Protein AF-0000000069029297 (afdb_homodimer)

Nearest PDB structures (foldseek):
  7jhm-assembly2_B  TM=8.092E-01  e=6.317E-09  Homo sapiens
  6wmn-assembly2_C  TM=8.153E-01  e=1.443E-08  Homo sapiens
  8tjc-assembly1_C  TM=8.159E-01  e=2.903E-08  Homo sapiens
  7jho-assembly2_B  TM=7.394E-01  e=9.249E-09  Homo sapiens
  6wmn-assembly1_B  TM=7.479E-01  e=1.639E-08  Homo sapiens

Radius of gyration: 23.54 Å; Cα contacts (8 Å, |Δi|>4): 741; chains: 2; bounding box: 46×74×57 Å

Organism: Solanum tuberosum (NCBI:txid4113)

Structure (mmCIF, N/CA/C/O backbone):
data_AF-0000000069029297-model_v1
#
loop_
_entity.id
_entity.type
_entity.pdbx_description
1 polymer Hexosyltransferase
#
loop_
_atom_site.group_PDB
_atom_site.id
_atom_site.type_symbol
_atom_site.label_atom_id
_atom_site.label_alt_id
_atom_site.label_comp_id
_atom_site.label_asym_id
_atom_site.label_entity_id
_atom_site.label_seq_id
_atom_site.pdbx_PDB_ins_code
_atom_site.Cartn_x
_atom_site.Cartn_y
_atom_site.Cartn_z
_atom_site.occupancy
_atom_site.B_iso_or_equiv
_atom_site.auth_seq_id
_atom_site.auth_comp_id
_atom_site.auth_asym_id
_atom_site.auth_atom_id
_atom_site.pdbx_PDB_model_num
ATOM 1 N N . MET A 1 1 ? 6.613 35.156 1.581 1 56.47 1 MET A N 1
ATOM 2 C CA . MET A 1 1 ? 7.062 33.75 1.753 1 56.47 1 MET A CA 1
ATOM 3 C C . MET A 1 1 ? 6.949 33 0.445 1 56.47 1 MET A C 1
ATOM 5 O O . MET A 1 1 ? 7.918 32.375 -0.001 1 56.47 1 MET A O 1
ATOM 9 N N . GLU A 1 2 ? 5.797 33.031 -0.349 1 67.69 2 GLU A N 1
ATOM 10 C CA . GLU A 1 2 ? 5.562 32.281 -1.579 1 67.69 2 GLU A CA 1
ATOM 11 C C . GLU A 1 2 ? 6.492 32.719 -2.697 1 67.69 2 GLU A C 1
ATOM 13 O O . GLU A 1 2 ? 7.129 31.922 -3.363 1 67.69 2 GLU A O 1
ATOM 18 N N . GLU A 1 3 ? 6.613 33.938 -2.918 1 64.88 3 GLU A N 1
ATOM 19 C CA . GLU A 1 3 ? 7.406 34.438 -4.023 1 64.88 3 GLU A CA 1
ATOM 20 C C . GLU A 1 3 ? 8.898 34.344 -3.73 1 64.88 3 GLU A C 1
ATOM 22 O O . GLU A 1 3 ? 9.688 34 -4.617 1 64.88 3 GLU A O 1
ATOM 27 N N . LYS A 1 4 ? 9.344 34.531 -2.525 1 67.62 4 LYS A N 1
ATOM 28 C CA . LYS A 1 4 ? 10.766 34.594 -2.209 1 67.62 4 LYS A CA 1
ATOM 29 C C . LYS A 1 4 ? 11.352 33.219 -1.934 1 67.62 4 LYS A C 1
ATOM 31 O O . LYS A 1 4 ? 12.461 32.906 -2.375 1 67.62 4 LYS A O 1
ATOM 36 N N . LYS A 1 5 ? 10.602 32.406 -1.339 1 79 5 LYS A N 1
ATOM 37 C CA . LYS A 1 5 ? 11.164 31.156 -0.868 1 79 5 LYS A CA 1
ATOM 38 C C . LYS A 1 5 ? 10.602 29.969 -1.651 1 79 5 LYS A C 1
ATOM 40 O O . LYS A 1 5 ? 11.109 28.844 -1.552 1 79 5 LYS A O 1
ATOM 45 N N . GLY A 1 6 ? 9.547 30.203 -2.51 1 90 6 GLY A N 1
ATOM 46 C CA . GLY A 1 6 ? 8.922 29.125 -3.254 1 90 6 GLY A CA 1
ATOM 47 C C . GLY A 1 6 ? 8.117 28.188 -2.379 1 90 6 GLY A C 1
ATOM 48 O O . GLY A 1 6 ? 8.055 26.984 -2.639 1 90 6 GLY A O 1
ATOM 49 N N . ILE A 1 7 ? 7.617 28.688 -1.224 1 93 7 ILE A N 1
ATOM 50 C CA . ILE A 1 7 ? 6.871 27.875 -0.272 1 93 7 ILE A CA 1
ATOM 51 C C . ILE A 1 7 ? 5.465 28.438 -0.096 1 93 7 ILE A C 1
ATOM 53 O O . ILE A 1 7 ? 5.297 29.641 0.125 1 93 7 ILE A O 1
ATOM 57 N N . VAL A 1 8 ? 4.496 27.609 -0.3 1 94.62 8 VAL A N 1
ATOM 58 C CA . VAL A 1 8 ? 3.109 27.953 -0.004 1 94.62 8 VAL A CA 1
ATOM 59 C C . VAL A 1 8 ? 2.672 27.281 1.288 1 94.62 8 VAL A C 1
ATOM 61 O O . VAL A 1 8 ? 2.73 26.047 1.399 1 94.62 8 VAL A O 1
ATOM 64 N N . ALA A 1 9 ? 2.291 28.047 2.324 1 94 9 ALA A N 1
ATOM 65 C CA . ALA A 1 9 ? 1.776 27.531 3.588 1 94 9 ALA A CA 1
ATOM 66 C C . ALA A 1 9 ? 0.284 27.812 3.73 1 94 9 ALA A C 1
ATOM 68 O O . ALA A 1 9 ? -0.162 28.938 3.512 1 94 9 ALA A O 1
ATOM 69 N N . ARG A 1 10 ? -0.469 26.828 3.975 1 96.69 10 ARG A N 1
ATOM 70 C CA . ARG A 1 10 ? -1.908 26.984 4.16 1 96.69 10 ARG A CA 1
ATOM 71 C C . ARG A 1 10 ? -2.383 26.188 5.375 1 96.69 10 ARG A C 1
ATOM 73 O O . ARG A 1 10 ? -1.833 25.125 5.688 1 96.69 10 ARG A O 1
ATOM 80 N N . PHE A 1 11 ? -3.402 26.688 6.074 1 97.5 11 PHE A N 1
ATOM 81 C CA . PHE A 1 11 ? -4.113 25.922 7.09 1 97.5 11 PHE A CA 1
ATOM 82 C C . PHE A 1 11 ? -5.203 25.062 6.453 1 97.5 11 PHE A C 1
ATOM 84 O O . PHE A 1 11 ? -6.152 25.578 5.871 1 97.5 11 PHE A O 1
ATOM 91 N N . VAL A 1 12 ? -5.086 23.781 6.566 1 98.25 12 VAL A N 1
ATOM 92 C CA . VAL A 1 12 ? -6.043 22.859 5.957 1 98.25 12 VAL A CA 1
ATOM 93 C C . VAL A 1 12 ? -7.219 22.641 6.902 1 98.25 12 VAL A C 1
ATOM 95 O O . VAL A 1 12 ? -7.031 22.25 8.062 1 98.25 12 VAL A O 1
ATOM 98 N N . ILE A 1 13 ? -8.375 22.891 6.391 1 98.25 13 ILE A N 1
ATOM 99 C CA . ILE A 1 13 ? -9.539 22.75 7.258 1 98.25 13 ILE A CA 1
ATOM 100 C C . ILE A 1 13 ? -10.734 22.25 6.445 1 98.25 13 ILE A C 1
ATOM 102 O O . ILE A 1 13 ? -10.859 22.578 5.262 1 98.25 13 ILE A O 1
ATOM 106 N N . GLY A 1 14 ? -11.531 21.375 7.016 1 98.38 14 GLY A N 1
ATOM 107 C CA . GLY A 1 14 ? -12.789 20.938 6.426 1 98.38 14 GLY A CA 1
ATOM 108 C C . GLY A 1 14 ? -13.977 21.781 6.855 1 98.38 14 GLY A C 1
ATOM 109 O O . GLY A 1 14 ? -13.805 22.938 7.262 1 98.38 14 GLY A O 1
ATOM 110 N N . ARG A 1 15 ? -15.125 21.25 6.633 1 98.56 15 ARG A N 1
ATOM 111 C CA . ARG A 1 15 ? -16.359 21.938 6.988 1 98.56 15 ARG A CA 1
ATOM 112 C C . ARG A 1 15 ? -17 21.312 8.227 1 98.56 15 ARG A C 1
ATOM 114 O O . ARG A 1 15 ? -16.672 20.188 8.602 1 98.56 15 ARG A O 1
ATOM 121 N N . SER A 1 16 ? -17.828 22.062 8.82 1 97.62 16 SER A N 1
ATOM 122 C CA . SER A 1 16 ? -18.609 21.594 9.961 1 97.62 16 SER A CA 1
ATOM 123 C C . SER A 1 16 ? -19.594 20.5 9.547 1 97.62 16 SER A C 1
ATOM 125 O O . SER A 1 16 ? -20.016 20.438 8.391 1 97.62 16 SER A O 1
ATOM 127 N N . ALA A 1 17 ? -19.859 19.609 10.508 1 97.12 17 ALA A N 1
ATOM 128 C CA . ALA A 1 17 ? -20.906 18.609 10.273 1 97.12 17 ALA A CA 1
ATOM 129 C C . ALA A 1 17 ? -22.234 19.281 9.93 1 97.12 17 ALA A C 1
ATOM 131 O O . ALA A 1 17 ? -23.031 18.734 9.148 1 97.12 17 ALA A O 1
ATOM 132 N N . ASN A 1 18 ? -22.516 20.391 10.633 1 97.5 18 ASN A N 1
ATOM 133 C CA . ASN A 1 18 ? -23.656 21.234 10.281 1 97.5 18 ASN A CA 1
ATOM 134 C C . ASN A 1 18 ? -23.25 22.312 9.273 1 97.5 18 ASN A C 1
ATOM 136 O O . ASN A 1 18 ? -22.969 23.453 9.648 1 97.5 18 ASN A O 1
ATOM 140 N N . ARG A 1 19 ? -23.422 22.031 8.078 1 96.5 19 ARG A N 1
ATOM 141 C CA . ARG A 1 19 ? -22.906 22.859 7 1 96.5 19 ARG A CA 1
ATOM 142 C C . ARG A 1 19 ? -23.484 24.281 7.086 1 96.5 19 ARG A C 1
ATOM 144 O O . ARG A 1 19 ? -24.688 24.453 7.27 1 96.5 19 ARG A O 1
ATOM 151 N N . GLY A 1 20 ? -22.578 25.188 6.988 1 96 20 GLY A N 1
ATOM 152 C CA . GLY A 1 20 ? -23 26.578 6.926 1 96 20 GLY A CA 1
ATOM 153 C C . GLY A 1 20 ? -23.234 27.188 8.297 1 96 20 GLY A C 1
ATOM 154 O O . GLY A 1 20 ? -23.625 28.359 8.398 1 96 20 GLY A O 1
ATOM 155 N N . ASP A 1 21 ? -22.938 26.469 9.281 1 97.5 21 ASP A N 1
ATOM 156 C CA . ASP A 1 21 ? -23.172 27 10.617 1 97.5 21 ASP A CA 1
ATOM 157 C C . ASP A 1 21 ? -22.188 28.109 10.945 1 97.5 21 ASP A C 1
ATOM 159 O O . ASP A 1 21 ? -21.5 28.625 10.055 1 97.5 21 ASP A O 1
ATOM 163 N N . SER A 1 22 ? -22.219 28.594 12.25 1 97.81 22 SER A N 1
ATOM 164 C CA . SER A 1 22 ? -21.422 29.75 12.641 1 97.81 22 SER A CA 1
ATOM 165 C C . SER A 1 22 ? -19.922 29.484 12.477 1 97.81 22 SER A C 1
ATOM 167 O O . SER A 1 22 ? -19.156 30.375 12.141 1 97.81 22 SER A O 1
ATOM 169 N N . LEU A 1 23 ? -19.5 28.234 12.719 1 96.88 23 LEU A N 1
ATOM 170 C CA . LEU A 1 23 ? -18.094 27.875 12.562 1 96.88 23 LEU A CA 1
ATOM 171 C C . LEU A 1 23 ? -17.656 28 11.109 1 96.88 23 LEU A C 1
ATOM 173 O O . LEU A 1 23 ? -16.625 28.594 10.812 1 96.88 23 LEU A O 1
ATOM 177 N N . ASP A 1 24 ? -18.438 27.453 10.242 1 97.88 24 ASP A N 1
ATOM 178 C CA . ASP A 1 24 ? -18.172 27.578 8.812 1 97.88 24 ASP A CA 1
ATOM 179 C C . ASP A 1 24 ? -18.094 29.047 8.398 1 97.88 24 ASP A C 1
ATOM 181 O O . ASP A 1 24 ? -17.188 29.438 7.668 1 97.88 24 ASP A O 1
ATOM 185 N N . ARG A 1 25 ? -19.047 29.828 8.836 1 98 25 ARG A N 1
ATOM 186 C CA . ARG A 1 25 ? -19.078 31.234 8.469 1 98 25 ARG A CA 1
ATOM 187 C C . ARG A 1 25 ? -17.859 31.984 9 1 98 25 ARG A C 1
ATOM 189 O O . ARG A 1 25 ? -17.344 32.875 8.336 1 98 25 ARG A O 1
ATOM 196 N N . SER A 1 26 ? -17.453 31.594 10.195 1 97.69 26 SER A N 1
ATOM 197 C CA . SER A 1 26 ? -16.25 32.188 10.766 1 97.69 26 SER A CA 1
ATOM 198 C C . SER A 1 26 ? -15.016 31.891 9.922 1 97.69 26 SER A C 1
ATOM 200 O O . SER A 1 26 ? -14.18 32.781 9.695 1 97.69 26 SER A O 1
ATOM 202 N N . ILE A 1 27 ? -14.891 30.688 9.492 1 97.69 27 ILE A N 1
ATOM 203 C CA . ILE A 1 27 ? -13.773 30.266 8.656 1 97.69 27 ILE A CA 1
ATOM 204 C C . ILE A 1 27 ? -13.805 31.047 7.34 1 97.69 27 ILE A C 1
ATOM 206 O O . ILE A 1 27 ? -12.773 31.562 6.895 1 97.69 27 ILE A O 1
ATOM 210 N N . ASP A 1 28 ? -14.992 31.141 6.711 1 97.88 28 ASP A N 1
ATOM 211 C CA . ASP A 1 28 ? -15.125 31.875 5.453 1 97.88 28 ASP A CA 1
ATOM 212 C C . ASP A 1 28 ? -14.742 33.344 5.629 1 97.88 28 ASP A C 1
ATOM 214 O O . ASP A 1 28 ? -14.039 33.906 4.789 1 97.88 28 ASP A O 1
ATOM 218 N N . SER A 1 29 ? -15.242 33.906 6.691 1 97.81 29 SER A N 1
ATOM 219 C CA . SER A 1 29 ? -14.938 35.312 6.977 1 97.81 29 SER A CA 1
ATOM 220 C C . SER A 1 29 ? -13.438 35.5 7.172 1 97.81 29 SER A C 1
ATOM 222 O O . SER A 1 29 ? -12.852 36.438 6.582 1 97.81 29 SER A O 1
ATOM 224 N N . GLU A 1 30 ? -12.82 34.688 8.023 1 97.62 30 GLU A N 1
ATOM 225 C CA . GLU A 1 30 ? -11.383 34.781 8.258 1 97.62 30 GLU A CA 1
ATOM 226 C C . GLU A 1 30 ? -10.594 34.594 6.965 1 97.62 30 GLU A C 1
ATOM 228 O O . GLU A 1 30 ? -9.641 35.312 6.695 1 97.62 30 GLU A O 1
ATOM 233 N N . ASN A 1 31 ? -10.977 33.594 6.211 1 96.81 31 ASN A N 1
ATOM 234 C CA . ASN A 1 31 ? -10.25 33.281 4.98 1 96.81 31 ASN A CA 1
ATOM 235 C C . ASN A 1 31 ? -10.359 34.438 3.975 1 96.81 31 ASN A C 1
ATOM 237 O O . ASN A 1 31 ? -9.445 34.656 3.178 1 96.81 31 ASN A O 1
ATOM 241 N N . SER A 1 32 ? -11.477 35.094 3.969 1 96.94 32 SER A N 1
ATOM 242 C CA . SER A 1 32 ? -11.648 36.25 3.07 1 96.94 32 SER A CA 1
ATOM 243 C C . SER A 1 32 ? -10.664 37.344 3.395 1 96.94 32 SER A C 1
ATOM 245 O O . SER A 1 32 ? -10.297 38.125 2.518 1 96.94 32 SER A O 1
ATOM 247 N N . GLN A 1 33 ? -10.18 37.406 4.586 1 96.94 33 GLN A N 1
ATOM 248 C CA . GLN A 1 33 ? -9.25 38.438 5.035 1 96.94 33 GLN A CA 1
ATOM 249 C C . GLN A 1 33 ? -7.805 37.969 4.852 1 96.94 33 GLN A C 1
ATOM 251 O O . GLN A 1 33 ? -6.961 38.75 4.398 1 96.94 33 GLN A O 1
ATOM 256 N N . THR A 1 34 ? -7.488 36.75 5.215 1 95.38 34 THR A N 1
ATOM 257 C CA . THR A 1 34 ? -6.105 36.312 5.297 1 95.38 34 THR A CA 1
ATOM 258 C C . THR A 1 34 ? -5.734 35.469 4.066 1 95.38 34 THR A C 1
ATOM 260 O O . THR A 1 34 ? -4.559 35.406 3.701 1 95.38 34 THR A O 1
ATOM 263 N N . ASN A 1 35 ? -6.738 34.719 3.441 1 95.56 35 ASN A N 1
ATOM 264 C CA . ASN A 1 35 ? -6.551 33.875 2.273 1 95.56 35 ASN A CA 1
ATOM 265 C C . ASN A 1 35 ? -5.457 32.812 2.506 1 95.56 35 ASN A C 1
ATOM 267 O O . ASN A 1 35 ? -4.59 32.625 1.65 1 95.56 35 ASN A O 1
ATOM 271 N N . ASP A 1 36 ? -5.441 32.312 3.67 1 95.88 36 ASP A N 1
ATOM 272 C CA . ASP A 1 36 ? -4.371 31.359 3.992 1 95.88 36 ASP A CA 1
ATOM 273 C C . ASP A 1 36 ? -4.938 30.016 4.418 1 95.88 36 ASP A C 1
ATOM 275 O O . ASP A 1 36 ? -4.219 29.172 4.973 1 95.88 36 ASP A O 1
ATOM 279 N N . PHE A 1 37 ? -6.238 29.812 4.129 1 97.38 37 PHE A N 1
ATOM 280 C CA . PHE A 1 37 ? -6.844 28.5 4.367 1 97.38 37 PHE A CA 1
ATOM 281 C C . PHE A 1 37 ? -6.871 27.688 3.084 1 97.38 37 PHE A C 1
ATOM 283 O O . PHE A 1 37 ? -6.973 28.234 1.986 1 97.38 37 P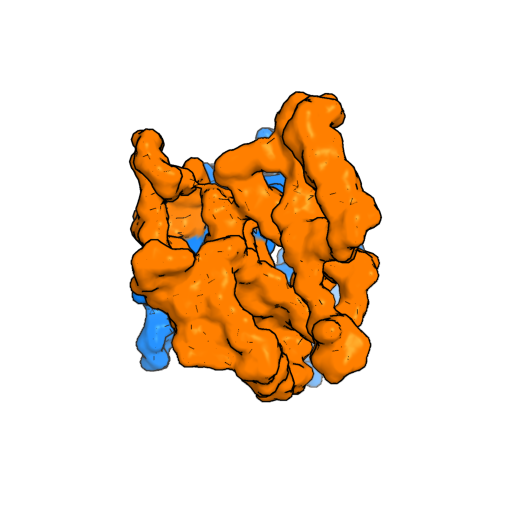HE A O 1
ATOM 290 N N . PHE A 1 38 ? -6.68 26.453 3.209 1 98 38 PHE A N 1
ATOM 291 C CA . PHE A 1 38 ? -7.023 25.453 2.215 1 98 38 PHE A CA 1
ATOM 292 C C . PHE A 1 38 ? -8.242 24.641 2.658 1 98 38 PHE A C 1
ATOM 294 O O . PHE A 1 38 ? -8.125 23.719 3.469 1 98 38 PHE A O 1
ATOM 301 N N . ILE A 1 39 ? -9.383 25.047 2.15 1 98.31 39 ILE A N 1
ATOM 302 C CA . ILE A 1 39 ? -10.633 24.5 2.654 1 98.31 39 ILE A CA 1
ATOM 303 C C . ILE A 1 39 ? -11.023 23.281 1.834 1 98.31 39 ILE A C 1
ATOM 305 O O . ILE A 1 39 ? -11.219 23.375 0.619 1 98.31 39 ILE A O 1
ATOM 309 N N . LEU A 1 40 ? -11.109 22.156 2.475 1 98.44 40 LEU A N 1
ATOM 310 C CA . LEU A 1 40 ? -11.594 20.922 1.881 1 98.44 40 LEU A CA 1
ATOM 311 C C . LEU A 1 40 ? -13.117 20.844 1.96 1 98.44 40 LEU A C 1
ATOM 313 O O . LEU A 1 40 ? -13.664 20.328 2.941 1 98.44 40 LEU A O 1
ATOM 317 N N . GLU A 1 41 ? -13.773 21.172 0.892 1 97.44 41 GLU A N 1
ATOM 318 C CA . GLU A 1 41 ? -15.219 21.375 0.885 1 97.44 41 GLU A CA 1
ATOM 319 C C . GLU A 1 41 ? -15.953 20.047 1.124 1 97.44 41 GLU A C 1
ATOM 321 O O . GLU A 1 41 ? -17.047 20.031 1.692 1 97.44 41 GLU A O 1
ATOM 326 N N . ASN A 1 42 ? -15.352 18.953 0.742 1 96.25 42 ASN A N 1
ATOM 327 C CA . ASN A 1 42 ? -16.016 17.656 0.849 1 96.25 42 ASN A CA 1
ATOM 328 C C . ASN A 1 42 ? -15.508 16.859 2.039 1 96.25 42 ASN A C 1
ATOM 330 O O . ASN A 1 42 ? -15.555 15.625 2.029 1 96.25 42 ASN A O 1
ATOM 334 N N . HIS A 1 43 ? -14.953 17.562 3.014 1 98.25 43 HIS A N 1
ATOM 335 C CA . HIS A 1 43 ? -14.5 16.938 4.25 1 98.25 43 HIS A CA 1
ATOM 336 C C . HIS A 1 43 ? -15.195 17.547 5.465 1 98.25 43 HIS A C 1
ATOM 338 O O . HIS A 1 43 ? -15.188 18.766 5.641 1 98.25 43 HIS A O 1
ATOM 344 N N . VAL A 1 44 ? -15.781 16.672 6.242 1 98.12 44 VAL A N 1
ATOM 345 C CA . VAL A 1 44 ? -16.391 17.109 7.492 1 98.12 44 VAL A CA 1
ATOM 346 C C . VAL A 1 44 ? -15.391 16.938 8.641 1 98.12 44 VAL A C 1
ATOM 348 O O . VAL A 1 44 ? -14.844 15.859 8.836 1 98.12 44 VAL A O 1
ATOM 351 N N . GLU A 1 45 ? -15.172 18.031 9.398 1 97.62 45 GLU A N 1
ATOM 352 C CA . GLU A 1 45 ? -14.234 17.984 10.523 1 97.62 45 GLU A CA 1
ATOM 353 C C . GLU A 1 45 ? -14.773 17.125 11.656 1 97.62 45 GLU A C 1
ATOM 355 O O . GLU A 1 45 ? -15.883 17.359 12.148 1 97.62 45 GLU A O 1
ATOM 360 N N . ALA A 1 46 ? -14.023 16.156 12.023 1 95.69 46 ALA A N 1
ATOM 361 C CA . ALA A 1 46 ? -14.258 15.312 13.188 1 95.69 46 ALA A CA 1
ATOM 362 C C . ALA A 1 46 ? -12.977 14.609 13.625 1 95.69 46 ALA A C 1
ATOM 364 O O . ALA A 1 46 ? -12.102 14.344 12.805 1 95.69 46 ALA A O 1
ATOM 365 N N . PRO A 1 47 ? -12.875 14.383 14.906 1 91.31 47 PRO A N 1
ATOM 366 C CA . PRO A 1 47 ? -11.641 13.75 15.398 1 91.31 47 PRO A CA 1
ATOM 367 C C . PRO A 1 47 ? -11.328 12.438 14.695 1 91.31 47 PRO A C 1
ATOM 369 O O . PRO A 1 47 ? -10.164 12.117 14.461 1 91.31 47 PRO A O 1
ATOM 372 N N . GLU A 1 48 ? -12.344 11.641 14.336 1 93.06 48 GLU A N 1
ATOM 373 C CA . GLU A 1 48 ? -12.148 10.32 13.742 1 93.06 48 GLU A CA 1
ATOM 374 C C . GLU A 1 48 ? -11.891 10.422 12.242 1 93.06 48 GLU A C 1
ATOM 376 O O . GLU A 1 48 ? -11.656 9.414 11.578 1 93.06 48 GLU A O 1
ATOM 381 N N . GLU A 1 49 ? -11.891 11.742 11.695 1 96.56 49 GLU A N 1
ATOM 382 C CA . GLU A 1 49 ? -11.797 11.93 10.25 1 96.56 49 GLU A CA 1
ATOM 383 C C . GLU A 1 49 ? -10.43 12.477 9.852 1 96.56 49 GLU A C 1
ATOM 385 O O . GLU A 1 49 ? -10.242 12.906 8.711 1 96.56 49 GLU A O 1
ATOM 390 N N . LEU A 1 50 ? -9.508 12.398 10.773 1 96.69 50 LEU A N 1
ATOM 391 C CA . LEU A 1 50 ? -8.203 13.008 10.547 1 96.69 50 LEU A CA 1
ATOM 392 C C . LEU A 1 50 ? -7.488 12.336 9.375 1 96.69 50 LEU A C 1
ATOM 394 O O . LEU A 1 50 ? -6.887 13.008 8.539 1 96.69 50 LEU A O 1
ATOM 398 N N . SER A 1 51 ? -7.531 11.039 9.312 1 98.12 51 SER A N 1
ATOM 399 C CA . SER A 1 51 ? -6.859 10.305 8.242 1 98.12 51 SER A CA 1
ATOM 400 C C . SER A 1 51 ? -7.461 10.641 6.879 1 98.12 51 SER A C 1
ATOM 402 O O . SER A 1 51 ? -6.73 10.812 5.898 1 98.12 51 SER A O 1
ATOM 404 N N . LYS A 1 52 ? -8.75 10.75 6.836 1 98.44 52 LYS A N 1
ATOM 405 C CA . LYS A 1 52 ? -9.414 11.156 5.598 1 98.44 52 LYS A CA 1
ATOM 406 C C . LYS A 1 52 ? -9.023 12.578 5.203 1 98.44 52 LYS A C 1
ATOM 408 O O . LYS A 1 52 ? -8.836 12.867 4.023 1 98.44 52 LYS A O 1
ATOM 413 N N . LYS A 1 53 ? -8.922 13.43 6.191 1 98.56 53 LYS A N 1
ATOM 414 C CA . LYS A 1 53 ? -8.492 14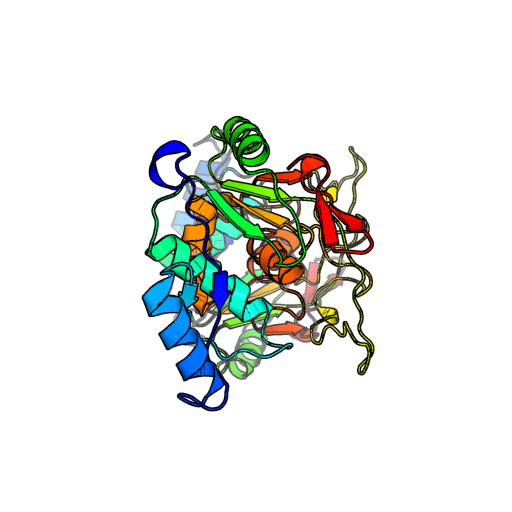.797 5.934 1 98.56 53 LYS A CA 1
ATOM 415 C C . LYS A 1 53 ? -7.109 14.828 5.297 1 98.56 53 LYS A C 1
ATOM 417 O O . LYS A 1 53 ? -6.879 15.555 4.328 1 98.56 53 LYS A O 1
ATOM 422 N N . THR A 1 54 ? -6.215 14.047 5.844 1 98.69 54 THR A N 1
ATOM 423 C CA . THR A 1 54 ? -4.855 13.977 5.316 1 98.69 54 THR A CA 1
ATOM 424 C C . THR A 1 54 ? -4.863 13.492 3.871 1 98.69 54 THR A C 1
ATOM 426 O O . THR A 1 54 ? -4.172 14.055 3.02 1 98.69 54 THR A O 1
ATOM 429 N N . LYS A 1 55 ? -5.625 12.445 3.568 1 98.81 55 LYS A N 1
ATOM 430 C CA . LYS A 1 55 ? -5.754 11.938 2.205 1 98.81 55 LYS A CA 1
ATOM 431 C C . LYS A 1 55 ? -6.234 13.031 1.255 1 98.81 55 LYS A C 1
ATOM 433 O O . LYS A 1 55 ? -5.633 13.25 0.2 1 98.81 55 LYS A O 1
ATOM 438 N N . LEU A 1 56 ? -7.309 13.742 1.632 1 98.69 56 LEU A N 1
ATOM 439 C CA . LEU A 1 56 ? -7.898 14.773 0.784 1 98.69 56 LEU A CA 1
ATOM 440 C C . LEU A 1 56 ? -6.957 15.969 0.646 1 98.69 56 LEU A C 1
ATOM 442 O O . LEU A 1 56 ? -6.906 16.609 -0.409 1 98.69 56 LEU A O 1
ATOM 446 N N . PHE A 1 57 ? -6.262 16.25 1.736 1 98.81 57 PHE A N 1
ATOM 447 C CA . PHE A 1 57 ? -5.262 17.312 1.662 1 98.81 57 PHE A CA 1
ATOM 448 C C . PHE A 1 57 ? -4.266 17.047 0.544 1 98.81 57 PHE A C 1
ATOM 450 O O . PHE A 1 57 ? -4.129 17.844 -0.382 1 98.81 57 PHE A O 1
ATOM 457 N N . PHE A 1 58 ? -3.594 15.891 0.579 1 98.88 58 PHE A N 1
ATOM 458 C CA . PHE A 1 58 ? -2.568 15.594 -0.414 1 98.88 58 PHE A CA 1
ATOM 459 C C . PHE A 1 58 ? -3.17 15.531 -1.812 1 98.88 58 PHE A C 1
ATOM 461 O O . PHE A 1 58 ? -2.582 16.031 -2.771 1 98.88 58 PHE A O 1
ATOM 468 N N . ALA A 1 59 ? -4.328 14.906 -1.939 1 98.69 59 ALA A N 1
ATOM 469 C CA . ALA A 1 59 ? -4.961 14.773 -3.248 1 98.69 59 ALA A CA 1
ATOM 470 C C . ALA A 1 59 ? -5.27 16.141 -3.85 1 98.69 59 ALA A C 1
ATOM 472 O O . ALA A 1 59 ? -4.883 16.438 -4.984 1 98.69 59 ALA A O 1
ATOM 473 N N . HIS A 1 60 ? -5.914 17.016 -3.049 1 98.62 60 HIS A N 1
ATOM 474 C CA . HIS A 1 60 ? -6.336 18.312 -3.559 1 98.62 60 HIS A CA 1
ATOM 475 C C . HIS A 1 60 ? -5.145 19.25 -3.73 1 98.62 60 HIS A C 1
ATOM 477 O O . HIS A 1 60 ? -5.129 20.078 -4.645 1 98.62 60 HIS A O 1
ATOM 483 N N . ALA A 1 61 ? -4.16 19.156 -2.781 1 98.5 61 ALA A N 1
ATOM 484 C CA . ALA A 1 61 ? -2.951 19.969 -2.943 1 98.5 61 ALA A CA 1
ATOM 485 C C . ALA A 1 61 ? -2.242 19.625 -4.254 1 98.5 61 ALA A C 1
ATOM 487 O O . ALA A 1 61 ? -1.812 20.531 -4.98 1 98.5 61 ALA A O 1
ATOM 488 N N . ALA A 1 62 ? -2.125 18.359 -4.582 1 98.44 62 ALA A N 1
ATOM 489 C CA . ALA A 1 62 ? -1.49 17.922 -5.824 1 98.44 62 ALA A CA 1
ATOM 490 C C . ALA A 1 62 ? -2.238 18.453 -7.043 1 98.44 62 ALA A C 1
ATOM 492 O O . ALA A 1 62 ? -1.628 18.75 -8.07 1 98.44 62 ALA A O 1
ATOM 493 N N . ASP A 1 63 ? -3.535 18.547 -6.891 1 98.12 63 ASP A N 1
ATOM 494 C CA . ASP A 1 63 ? -4.359 19.047 -7.988 1 98.12 63 ASP A CA 1
ATOM 495 C C . ASP A 1 63 ? -4.23 20.562 -8.141 1 98.12 63 ASP A C 1
ATOM 497 O O . ASP A 1 63 ? -4.398 21.094 -9.234 1 98.12 63 ASP A O 1
ATOM 501 N N . SER A 1 64 ? -3.871 21.25 -7.094 1 96.62 64 SER A N 1
ATOM 502 C CA . SER A 1 64 ? -3.982 22.703 -7.059 1 96.62 64 SER A CA 1
ATOM 503 C C . SER A 1 64 ? -2.627 23.359 -7.273 1 96.62 64 SER A C 1
ATOM 505 O O . SER A 1 64 ? -2.555 24.484 -7.773 1 96.62 64 SER A O 1
ATOM 507 N N . TRP A 1 65 ? -1.571 22.719 -6.77 1 96.56 65 TRP A N 1
ATOM 508 C CA . TRP A 1 65 ? -0.236 23.297 -6.844 1 96.56 65 TRP A CA 1
ATOM 509 C C . TRP A 1 65 ? 0.747 22.328 -7.496 1 96.56 65 TRP A C 1
ATOM 511 O O . TRP A 1 65 ? 0.692 21.125 -7.254 1 96.56 65 TRP A O 1
ATOM 521 N N . THR A 1 66 ? 1.547 22.859 -8.336 1 96.75 66 THR A N 1
ATOM 522 C CA . THR A 1 66 ? 2.707 22.109 -8.805 1 96.75 66 THR A CA 1
ATOM 523 C C . THR A 1 66 ? 3.932 22.406 -7.945 1 96.75 66 THR A C 1
ATOM 525 O O . THR A 1 66 ? 4.504 23.5 -8.039 1 96.75 66 THR A O 1
ATOM 528 N N . ALA A 1 67 ? 4.293 21.562 -7.035 1 97 67 ALA A N 1
ATOM 529 C CA . ALA A 1 67 ? 5.418 21.719 -6.113 1 97 67 ALA A CA 1
ATOM 530 C C . ALA A 1 67 ? 6.316 20.484 -6.137 1 97 67 ALA A C 1
ATOM 532 O O . ALA A 1 67 ? 5.883 19.406 -6.535 1 97 67 ALA A O 1
ATOM 533 N N . ASP A 1 68 ? 7.523 20.688 -5.789 1 97.5 68 ASP A N 1
ATOM 534 C CA . ASP A 1 68 ? 8.445 19.562 -5.707 1 97.5 68 ASP A CA 1
ATOM 535 C C . ASP A 1 68 ? 8.094 18.656 -4.539 1 97.5 68 ASP A C 1
ATOM 537 O O . ASP A 1 68 ? 8.258 17.438 -4.625 1 97.5 68 ASP A O 1
ATOM 541 N N . TYR A 1 69 ? 7.574 19.297 -3.482 1 98.25 69 TYR A N 1
ATOM 542 C CA . TYR A 1 69 ? 7.262 18.562 -2.266 1 98.25 69 TYR A CA 1
ATOM 543 C C . TYR A 1 69 ? 5.973 19.062 -1.632 1 98.25 69 TYR A C 1
ATOM 545 O O . TYR A 1 69 ? 5.59 20.219 -1.823 1 98.25 69 TYR A O 1
ATOM 553 N N . TYR A 1 70 ? 5.312 18.219 -0.972 1 98.56 70 TYR A N 1
ATOM 554 C CA . TYR A 1 70 ? 4.129 18.5 -0.163 1 98.56 70 TYR A CA 1
ATOM 555 C C . TYR A 1 70 ? 4.336 18.031 1.277 1 98.56 70 TYR A C 1
ATOM 557 O O . TYR A 1 70 ? 4.723 16.891 1.524 1 98.56 70 TYR A O 1
ATOM 565 N N . ALA A 1 71 ? 4.105 18.938 2.195 1 97.81 71 ALA A N 1
ATOM 566 C CA . ALA A 1 71 ? 4.371 18.641 3.605 1 97.81 71 ALA A CA 1
ATOM 567 C C . ALA A 1 71 ? 3.096 18.766 4.434 1 97.81 71 ALA A C 1
ATOM 569 O O . ALA A 1 71 ? 2.295 19.672 4.227 1 97.81 71 ALA A O 1
ATOM 570 N N . LYS A 1 72 ? 2.852 17.797 5.25 1 98.06 72 LYS A N 1
ATOM 571 C CA . LYS A 1 72 ? 1.856 17.906 6.312 1 98.06 72 LYS A CA 1
ATOM 572 C C . LYS A 1 72 ? 2.518 18.203 7.656 1 98.06 72 LYS A C 1
ATOM 574 O O . LYS A 1 72 ? 3.438 17.484 8.07 1 98.06 72 LYS A O 1
ATOM 579 N N . VAL A 1 73 ? 2.061 19.266 8.281 1 96.25 73 VAL A N 1
ATOM 580 C CA . VAL A 1 73 ? 2.588 19.672 9.578 1 96.25 73 VAL A CA 1
ATOM 581 C C . VAL A 1 73 ? 1.439 19.875 10.562 1 96.25 73 VAL A C 1
ATOM 583 O O . VAL A 1 73 ? 0.458 20.562 10.258 1 96.25 73 VAL A O 1
ATOM 586 N N . ASN A 1 74 ? 1.57 19.234 11.711 1 94.44 74 ASN A N 1
ATOM 587 C CA . ASN A 1 74 ? 0.58 19.516 12.742 1 94.44 74 ASN A CA 1
ATOM 588 C C . ASN A 1 74 ? 0.606 20.969 13.172 1 94.44 74 ASN A C 1
ATOM 590 O O . ASN A 1 74 ? 1.653 21.625 13.117 1 94.44 74 ASN A O 1
ATOM 594 N N . ASP A 1 75 ? -0.476 21.438 13.648 1 90.38 75 ASP A N 1
ATOM 595 C CA . ASP A 1 75 ? -0.604 22.859 13.938 1 90.38 75 ASP A CA 1
ATOM 596 C C . ASP A 1 75 ? 0.078 23.219 15.258 1 90.38 75 ASP A C 1
ATOM 598 O O . ASP A 1 75 ? 0.172 24.391 15.617 1 90.38 75 ASP A O 1
ATOM 602 N N . ASN A 1 76 ? 0.587 22.297 16.016 1 89.5 76 ASN A N 1
ATOM 603 C CA . ASN A 1 76 ? 1.302 22.578 17.266 1 89.5 76 ASN A CA 1
ATOM 604 C C . ASN A 1 76 ? 2.797 22.297 17.125 1 89.5 76 ASN A C 1
ATOM 606 O O . ASN A 1 76 ? 3.475 22.016 18.109 1 89.5 76 ASN A O 1
ATOM 610 N N . VAL A 1 77 ? 3.252 22.297 15.922 1 91.19 77 VAL A N 1
ATOM 611 C CA . VAL A 1 77 ? 4.66 22.062 15.617 1 91.19 77 VAL A CA 1
ATOM 612 C C . VAL A 1 77 ? 5.273 23.328 15.016 1 91.19 77 VAL A C 1
ATOM 614 O O . VAL A 1 77 ? 4.656 23.984 14.172 1 91.19 77 VAL A O 1
ATOM 617 N N . PHE A 1 78 ? 6.48 23.672 15.422 1 88.69 78 PHE A N 1
ATOM 618 C CA . PHE A 1 78 ? 7.238 24.781 14.844 1 88.69 78 PHE A CA 1
ATOM 619 C C . PHE A 1 78 ? 8.234 24.266 13.812 1 88.69 78 PHE A C 1
ATOM 621 O O . PHE A 1 78 ? 9.016 23.359 14.086 1 88.69 78 PHE A O 1
ATOM 628 N N . VAL A 1 79 ? 8.125 24.781 12.641 1 89.5 79 VAL A N 1
ATOM 629 C CA . VAL A 1 79 ? 8.984 24.359 11.547 1 89.5 79 VAL A CA 1
ATOM 630 C C . VAL A 1 79 ? 9.797 25.562 11.039 1 89.5 79 VAL A C 1
ATOM 632 O O . VAL A 1 79 ? 9.25 26.641 10.797 1 89.5 79 VAL A O 1
ATOM 635 N N . ASN A 1 80 ? 11.141 25.375 10.977 1 90.88 80 ASN A N 1
ATOM 636 C CA . ASN A 1 80 ? 11.992 26.344 10.289 1 90.88 80 ASN A CA 1
ATOM 637 C C . ASN A 1 80 ? 11.953 26.141 8.773 1 90.88 80 ASN A C 1
ATOM 639 O O . ASN A 1 80 ? 12.586 25.219 8.25 1 90.88 80 ASN A O 1
ATOM 643 N N . LEU A 1 81 ? 11.344 27.031 8.039 1 90 81 LEU A N 1
ATOM 644 C CA . LEU A 1 81 ? 11.062 26.859 6.621 1 90 81 LEU A CA 1
ATOM 645 C C . LEU A 1 81 ? 12.344 26.906 5.801 1 90 81 LEU A C 1
ATOM 647 O O . LEU A 1 81 ? 12.469 26.203 4.797 1 90 81 LEU A O 1
ATOM 651 N N . ASP A 1 82 ? 13.289 27.719 6.27 1 90.69 82 ASP A N 1
ATOM 652 C CA . ASP A 1 82 ? 14.562 27.766 5.559 1 90.69 82 ASP A CA 1
ATOM 653 C C . ASP A 1 82 ? 15.305 26.438 5.676 1 90.69 82 ASP A C 1
ATOM 655 O O . ASP A 1 82 ? 15.805 25.906 4.68 1 90.69 82 ASP A O 1
ATOM 659 N N . SER A 1 83 ? 15.312 25.953 6.883 1 93.12 83 SER A N 1
ATOM 660 C CA . SER A 1 83 ? 15.977 24.672 7.125 1 93.12 83 SER A CA 1
ATOM 661 C C . SER A 1 83 ? 15.266 23.547 6.398 1 93.12 83 SER A C 1
ATOM 663 O O . SER A 1 83 ? 15.914 22.656 5.836 1 93.12 83 SER A O 1
ATOM 665 N N . LEU A 1 84 ? 13.969 23.594 6.375 1 94.56 84 LEU A N 1
ATOM 666 C CA . LEU A 1 84 ? 13.18 22.578 5.672 1 94.56 84 LEU A CA 1
ATOM 667 C C . LEU A 1 84 ? 13.492 22.594 4.18 1 94.56 84 LEU A C 1
ATOM 669 O O . LEU A 1 84 ? 13.773 21.547 3.594 1 94.56 84 LEU A O 1
ATOM 673 N N . GLY A 1 85 ? 13.516 23.781 3.629 1 93.62 85 GLY A N 1
ATOM 674 C CA . GLY A 1 85 ? 13.836 23.922 2.217 1 93.62 85 GLY A CA 1
ATOM 675 C C . GLY A 1 85 ? 15.211 23.375 1.865 1 93.62 85 GLY A C 1
ATOM 676 O O . GLY A 1 85 ? 15.359 22.641 0.885 1 93.62 85 GLY A O 1
ATOM 677 N N . ASN A 1 86 ? 16.188 23.703 2.691 1 94 86 ASN A N 1
ATOM 678 C CA . ASN A 1 86 ? 17.547 23.219 2.471 1 94 86 ASN A CA 1
ATOM 679 C C . ASN A 1 86 ? 17.625 21.703 2.566 1 94 86 ASN A C 1
ATOM 681 O O . ASN A 1 86 ? 18.312 21.062 1.766 1 94 86 ASN A O 1
ATOM 685 N N . THR A 1 87 ? 16.969 21.172 3.506 1 95.56 87 THR A N 1
ATOM 686 C CA . THR A 1 87 ? 16.953 19.719 3.688 1 95.56 87 THR A CA 1
ATOM 687 C C . THR A 1 87 ? 16.328 19.031 2.486 1 95.56 87 THR A C 1
ATOM 689 O O . THR A 1 87 ? 16.875 18.047 1.964 1 95.56 87 THR A O 1
ATOM 692 N N . LEU A 1 88 ? 15.211 19.578 1.959 1 96.56 88 LEU A N 1
ATOM 693 C CA . LEU A 1 88 ? 14.484 18.938 0.868 1 96.56 88 LEU A CA 1
ATOM 694 C C . LEU A 1 88 ? 15.266 19.016 -0.436 1 96.56 88 LEU A C 1
ATOM 696 O O . LEU A 1 88 ? 15.133 18.156 -1.303 1 96.56 88 LEU A O 1
ATOM 700 N N . ALA A 1 89 ? 16.125 20.047 -0.515 1 94.94 89 ALA A N 1
ATOM 701 C CA . ALA A 1 89 ? 16.953 20.219 -1.707 1 94.94 89 ALA A CA 1
ATOM 702 C C . ALA A 1 89 ? 17.891 19.031 -1.883 1 94.94 89 ALA A C 1
ATOM 704 O O . ALA A 1 89 ? 18.25 18.672 -3.008 1 94.94 89 ALA A O 1
ATOM 705 N N . SER A 1 90 ? 18.219 18.359 -0.82 1 95 90 SER A N 1
ATOM 706 C CA . SER A 1 90 ? 19.172 17.25 -0.865 1 95 90 SER A CA 1
ATOM 707 C C . SER A 1 90 ? 18.5 15.984 -1.404 1 95 90 SER A C 1
ATOM 709 O O . SER A 1 90 ? 19.188 15.016 -1.751 1 95 90 SER A O 1
ATOM 711 N N . TYR A 1 91 ? 17.156 15.961 -1.53 1 95.5 91 TYR A N 1
ATOM 712 C CA . TYR A 1 91 ? 16.453 14.766 -1.965 1 95.5 91 TYR A CA 1
ATOM 713 C C . TYR A 1 91 ? 15.867 14.953 -3.361 1 95.5 91 TYR A C 1
ATOM 715 O O . TYR A 1 91 ? 15.094 14.117 -3.838 1 95.5 91 TYR A O 1
ATOM 723 N N . LEU A 1 92 ? 16.266 16.031 -4.051 1 93.69 92 LEU A N 1
ATOM 724 C CA . LEU A 1 92 ? 15.648 16.422 -5.316 1 93.69 92 LEU A CA 1
ATOM 725 C C . LEU A 1 92 ? 15.922 15.375 -6.395 1 93.69 92 LEU A C 1
ATOM 727 O O . LEU A 1 92 ? 15.172 15.266 -7.367 1 93.69 92 LEU A O 1
ATOM 731 N N . SER A 1 93 ? 16.906 14.555 -6.223 1 94.88 93 SER A N 1
ATOM 732 C CA . SER A 1 93 ? 17.281 13.578 -7.242 1 94.88 93 SER A CA 1
ATOM 733 C C . SER A 1 93 ? 16.375 12.352 -7.199 1 94.88 93 SER A C 1
ATOM 735 O O . SER A 1 93 ? 16.328 11.57 -8.148 1 94.88 93 SER A O 1
ATOM 737 N N . ASP A 1 94 ? 15.656 12.133 -6.148 1 95.81 94 ASP A N 1
ATOM 738 C CA . ASP A 1 94 ? 14.758 10.992 -6.012 1 95.81 94 ASP A CA 1
ATOM 739 C C . ASP A 1 94 ? 13.328 11.375 -6.383 1 95.81 94 ASP A C 1
ATOM 741 O O . ASP A 1 94 ? 12.719 12.227 -5.73 1 95.81 94 ASP A O 1
ATOM 745 N N . PRO A 1 95 ? 12.82 10.742 -7.336 1 95.94 95 PRO A N 1
ATOM 746 C CA . PRO A 1 95 ? 11.492 11.156 -7.797 1 95.94 95 PRO A CA 1
ATOM 747 C C . PRO A 1 95 ? 10.383 10.766 -6.824 1 95.94 95 PRO A C 1
ATOM 749 O O . PRO A 1 95 ? 9.352 11.438 -6.762 1 95.94 95 PRO A O 1
ATOM 752 N N . ARG A 1 96 ? 10.531 9.664 -6.117 1 98.38 96 ARG A N 1
ATOM 753 C CA . ARG A 1 96 ? 9.523 9.172 -5.184 1 98.38 96 ARG A CA 1
ATOM 754 C C . ARG A 1 96 ? 10.094 9.023 -3.781 1 98.38 96 ARG A C 1
ATOM 756 O O . ARG A 1 96 ? 10.664 7.984 -3.443 1 98.38 96 ARG A O 1
ATOM 763 N N . VAL A 1 97 ? 9.969 10.086 -3.051 1 98.62 97 VAL A N 1
ATOM 764 C CA . VAL A 1 97 ? 10.562 10.062 -1.721 1 98.62 97 VAL A CA 1
ATOM 765 C C . VAL A 1 97 ? 9.508 10.398 -0.671 1 98.62 97 VAL A C 1
ATOM 767 O O . VAL A 1 97 ? 8.656 11.258 -0.894 1 98.62 97 VAL A O 1
ATOM 770 N N . TYR A 1 98 ? 9.445 9.703 0.372 1 98.81 98 TYR A N 1
ATOM 771 C CA . TYR A 1 98 ? 8.641 9.812 1.581 1 98.81 98 TYR A CA 1
ATOM 772 C C . TYR A 1 98 ? 9.516 10.055 2.805 1 98.81 98 TYR A C 1
ATOM 774 O O . TYR A 1 98 ? 10.242 9.156 3.24 1 98.81 98 TYR A O 1
ATOM 782 N N . ILE A 1 99 ? 9.469 11.32 3.363 1 98.56 99 ILE A N 1
ATOM 783 C CA . ILE A 1 99 ? 10.453 11.766 4.344 1 98.56 99 ILE A CA 1
ATOM 784 C C . ILE A 1 99 ? 9.758 12.055 5.676 1 98.56 99 ILE A C 1
ATOM 786 O O . ILE A 1 99 ? 8.719 12.711 5.711 1 98.56 99 ILE A O 1
ATOM 790 N N . GLY A 1 100 ? 10.344 11.617 6.742 1 97.94 100 GLY A N 1
ATOM 791 C CA . GLY A 1 100 ? 9.859 11.906 8.086 1 97.94 100 GLY A CA 1
ATOM 792 C C . GLY A 1 100 ? 10.648 11.195 9.164 1 97.94 100 GLY A C 1
ATOM 793 O O . GLY A 1 100 ? 11.703 10.617 8.898 1 97.94 100 GLY A O 1
ATOM 794 N N . CYS A 1 101 ? 10.25 11.43 10.352 1 97.12 101 CYS A N 1
ATOM 795 C CA . CYS A 1 101 ? 10.734 10.633 11.469 1 97.12 101 CYS A CA 1
ATOM 796 C C . CYS A 1 101 ? 10.07 9.258 11.492 1 97.12 101 CYS A C 1
ATOM 798 O O . CYS A 1 101 ? 8.945 9.117 11.977 1 97.12 101 CYS A O 1
ATOM 800 N N . MET A 1 102 ? 10.797 8.203 10.992 1 96.62 102 MET A N 1
ATOM 801 C CA . MET A 1 102 ? 10.188 6.891 10.797 1 96.62 102 MET A CA 1
ATOM 802 C C . MET A 1 102 ? 10.141 6.117 12.109 1 96.62 102 MET A C 1
ATOM 804 O O . MET A 1 102 ? 11.094 6.152 12.891 1 96.62 102 MET A O 1
ATOM 808 N N . LYS A 1 103 ? 9.07 5.551 12.312 1 94.88 103 LYS A N 1
ATOM 809 C CA . LYS A 1 103 ? 8.828 4.746 13.508 1 94.88 103 LYS A CA 1
ATOM 810 C C . LYS A 1 103 ? 7.918 3.561 13.195 1 94.88 103 LYS A C 1
ATOM 812 O O . LYS A 1 103 ? 7.465 3.402 12.062 1 94.88 103 LYS A O 1
ATOM 817 N N . SER A 1 104 ? 7.746 2.67 14.117 1 94 104 SER A N 1
ATOM 818 C CA . SER A 1 104 ? 6.711 1.643 14.141 1 94 104 SER A CA 1
ATOM 819 C C . SER A 1 104 ? 5.879 1.724 15.414 1 94 104 SER A C 1
ATOM 821 O O . SER A 1 104 ? 6.297 1.233 16.469 1 94 104 SER A O 1
ATOM 823 N N . GLY A 1 105 ? 4.801 2.338 15.305 1 92.19 105 GLY A N 1
ATOM 824 C CA . GLY A 1 105 ? 3.959 2.529 16.469 1 92.19 105 GLY A CA 1
ATOM 825 C C . GLY A 1 105 ? 3.258 1.26 16.922 1 92.19 105 GLY A C 1
ATOM 826 O O . GLY A 1 105 ? 3.24 0.266 16.188 1 92.19 105 GLY A O 1
ATOM 827 N N . GLU A 1 106 ? 2.701 1.331 18.078 1 93.56 106 GLU A N 1
ATOM 828 C CA . GLU A 1 106 ? 1.952 0.211 18.641 1 93.56 106 GLU A CA 1
ATOM 829 C C . GLU A 1 106 ? 0.551 0.128 18.031 1 93.56 106 GLU A C 1
ATOM 831 O O . GLU A 1 106 ? -0.082 1.154 17.781 1 93.56 106 GLU A O 1
ATOM 836 N N . VAL A 1 107 ? 0.108 -1.14 17.859 1 95.69 107 VAL A N 1
ATOM 837 C CA . VAL A 1 107 ? -1.265 -1.373 17.422 1 95.69 107 VAL A CA 1
ATOM 838 C C . VAL A 1 107 ? -2.154 -1.629 18.625 1 95.69 107 VAL A C 1
ATOM 840 O O . VAL A 1 107 ? -1.848 -2.484 19.469 1 95.69 107 VAL A O 1
ATOM 843 N N . PHE A 1 108 ? -3.203 -0.86 18.719 1 95.5 108 PHE A N 1
ATOM 844 C CA . PHE A 1 108 ? -4.137 -1.048 19.812 1 95.5 108 PHE A CA 1
ATOM 845 C C . PHE A 1 108 ? -5.406 -1.746 19.344 1 95.5 108 PHE A C 1
ATOM 847 O O . PHE A 1 108 ? -6.207 -1.158 18.609 1 95.5 108 PHE A O 1
ATOM 854 N N . SER A 1 109 ? -5.598 -2.951 19.828 1 94.75 109 SER A N 1
ATOM 855 C CA . SER A 1 109 ? -6.691 -3.783 19.328 1 94.75 109 SER A CA 1
ATOM 856 C C . SER A 1 109 ? -7.867 -3.777 20.297 1 94.75 109 SER A C 1
ATOM 858 O O . SER A 1 109 ? -8.938 -4.301 19.984 1 94.75 109 SER A O 1
ATOM 860 N N . GLU A 1 110 ? -7.684 -3.254 21.438 1 94.62 110 GLU A N 1
ATOM 861 C CA . GLU A 1 110 ? -8.75 -3.252 22.438 1 94.62 110 GLU A CA 1
ATOM 862 C C . GLU A 1 110 ? -9.75 -2.125 22.172 1 94.62 110 GLU A C 1
ATOM 864 O O . GLU A 1 110 ? -9.375 -0.948 22.188 1 94.62 110 GLU A O 1
ATOM 869 N N . GLN A 1 111 ? -10.969 -2.533 22.078 1 93 111 GLN A N 1
ATOM 870 C CA . GLN A 1 111 ? -12.016 -1.534 21.875 1 93 111 GLN A CA 1
ATOM 871 C C . GLN A 1 111 ? -12.109 -0.586 23.078 1 93 111 GLN A C 1
ATOM 873 O O . GLN A 1 111 ? -12.016 -1.018 24.219 1 93 111 GLN A O 1
ATOM 878 N N . GLY A 1 112 ? -12.25 0.678 22.875 1 91.88 112 GLY A N 1
ATOM 879 C CA . GLY A 1 112 ? -12.336 1.659 23.938 1 91.88 112 GLY A CA 1
ATOM 880 C C . GLY A 1 112 ? -11.047 2.424 24.156 1 91.88 112 GLY A C 1
ATOM 881 O O . GLY A 1 112 ? -11.047 3.506 24.75 1 91.88 112 GLY A O 1
ATOM 882 N N . HIS A 1 113 ? -9.969 1.784 23.734 1 92.44 113 HIS A N 1
ATOM 883 C CA . HIS A 1 113 ? -8.695 2.5 23.828 1 92.44 113 HIS A CA 1
ATOM 884 C C . HIS A 1 113 ? -8.703 3.729 22.922 1 92.44 113 HIS A C 1
ATOM 886 O O . HIS A 1 113 ? -9.258 3.695 21.828 1 92.44 113 HIS A O 1
ATOM 892 N N . LYS A 1 114 ? -8.094 4.742 23.328 1 90.56 114 LYS A N 1
ATOM 893 C CA . LYS A 1 114 ? -8.055 6.027 22.641 1 90.56 114 LYS A CA 1
ATOM 894 C C . LYS A 1 114 ? -7.512 5.879 21.234 1 90.56 114 LYS A C 1
ATOM 896 O O . LYS A 1 114 ? -7.953 6.566 20.312 1 90.56 114 LYS A O 1
ATOM 901 N N . TRP A 1 115 ? -6.594 4.996 21.109 1 92.62 115 TRP A N 1
ATOM 902 C CA . TRP A 1 115 ? -5.914 4.82 19.828 1 92.62 115 TRP A CA 1
ATOM 903 C C . TRP A 1 115 ? -6.305 3.494 19.188 1 92.62 115 TRP A C 1
ATOM 905 O O . TRP A 1 115 ? -5.52 2.902 18.438 1 92.62 115 TRP A O 1
ATOM 915 N N . TYR A 1 116 ? -7.52 3.08 19.469 1 96.19 116 TYR A N 1
ATOM 916 C CA . TYR A 1 116 ? -8.016 1.811 18.953 1 96.19 116 TYR A CA 1
ATOM 917 C C . TYR A 1 116 ? -7.957 1.784 17.438 1 96.19 116 TYR A C 1
ATOM 919 O O . TYR A 1 116 ? -8.367 2.742 16.766 1 96.19 116 TYR A O 1
ATOM 927 N N . GLU A 1 117 ? -7.41 0.675 16.875 1 96.88 117 GLU A N 1
ATOM 928 C CA . GLU A 1 117 ? -7.371 0.391 15.445 1 96.88 117 GLU A CA 1
ATOM 929 C C . GLU A 1 117 ? -8.352 -0.721 15.078 1 96.88 117 GLU A C 1
ATOM 931 O O . GLU A 1 117 ? -8.086 -1.898 15.336 1 96.88 117 GLU A O 1
ATOM 936 N N . PRO A 1 118 ? -9.508 -0.341 14.414 1 95.44 118 PRO A N 1
ATOM 937 C CA . PRO A 1 118 ? -10.492 -1.374 14.078 1 95.44 118 PRO A CA 1
ATOM 938 C C . PRO A 1 118 ? -9.922 -2.461 13.172 1 95.44 118 PRO A C 1
ATOM 940 O O . PRO A 1 118 ? -10.344 -3.617 13.242 1 95.44 118 PRO A O 1
ATOM 943 N N . ASP A 1 119 ? -8.945 -2.143 12.383 1 96.38 119 ASP A N 1
ATOM 944 C CA . ASP A 1 119 ? -8.352 -3.082 11.438 1 96.38 119 ASP A CA 1
ATOM 945 C C . ASP A 1 119 ? -7.043 -3.65 11.984 1 96.38 119 ASP A C 1
ATOM 947 O O . ASP A 1 119 ? -6.133 -3.982 11.219 1 96.38 119 ASP A O 1
ATOM 951 N N . TRP A 1 120 ? -6.965 -3.758 13.273 1 96.06 120 TRP A N 1
ATOM 952 C CA . TRP A 1 120 ? -5.73 -4.172 13.938 1 96.06 120 TRP A CA 1
ATOM 953 C C . TRP A 1 120 ? -5.23 -5.5 13.375 1 96.06 120 TRP A C 1
ATOM 955 O O . TRP A 1 120 ? -4.023 -5.734 13.297 1 96.06 120 TRP A O 1
ATOM 965 N N . TRP A 1 121 ? -6.109 -6.379 12.93 1 94.38 121 TRP A N 1
ATOM 966 C CA . TRP A 1 121 ? -5.789 -7.73 12.469 1 94.38 121 TRP A CA 1
ATOM 967 C C . TRP A 1 121 ? -4.996 -7.691 11.172 1 94.38 121 TRP A C 1
ATOM 969 O O . TRP A 1 121 ? -4.359 -8.68 10.797 1 94.38 121 TRP A O 1
ATOM 979 N N . LYS A 1 122 ? -4.965 -6.629 10.445 1 96 122 LYS A N 1
ATOM 980 C CA . LYS A 1 122 ? -4.219 -6.508 9.195 1 96 122 LYS A CA 1
ATOM 981 C C . LYS A 1 122 ? -2.725 -6.34 9.461 1 96 122 LYS A C 1
ATOM 983 O O . LYS A 1 122 ? -1.906 -6.508 8.555 1 96 122 LYS A O 1
ATOM 988 N N . PHE A 1 123 ? -2.379 -5.949 10.68 1 95.06 123 PHE A N 1
ATOM 989 C CA . PHE A 1 123 ? -1.008 -5.551 10.984 1 95.06 123 PHE A CA 1
ATOM 990 C C . PHE A 1 123 ? -0.267 -6.664 11.711 1 95.06 123 PHE A C 1
ATOM 992 O O . PHE A 1 123 ? 0.325 -6.434 12.766 1 95.06 123 PHE A O 1
ATOM 999 N N . GLY A 1 124 ? -0.192 -7.852 11.016 1 84.5 124 GLY A N 1
ATOM 1000 C CA . GLY A 1 124 ? 0.596 -8.961 11.531 1 84.5 124 GLY A CA 1
ATOM 1001 C C . GLY A 1 124 ? 0.062 -9.516 12.836 1 84.5 124 GLY A C 1
ATOM 1002 O O . GLY A 1 124 ? -1.104 -9.906 12.922 1 84.5 124 GLY A O 1
ATOM 1003 N N . ASP A 1 125 ? 1.02 -9.469 13.828 1 79.19 125 ASP A N 1
ATOM 1004 C CA . ASP A 1 125 ? 0.633 -10.008 15.133 1 79.19 125 ASP A CA 1
ATOM 1005 C C . ASP A 1 125 ? -0.184 -8.992 15.922 1 79.19 125 ASP A C 1
ATOM 1007 O O . ASP A 1 125 ? -0.513 -9.219 17.094 1 79.19 125 ASP A O 1
ATOM 1011 N N . GLY A 1 126 ? -0.456 -7.945 15.352 1 81.62 126 GLY A N 1
ATOM 1012 C CA . GLY A 1 126 ? -1.307 -6.941 15.977 1 81.62 126 GLY A CA 1
ATOM 1013 C C . GLY A 1 126 ? -0.593 -6.129 17.031 1 81.62 126 GLY A C 1
ATOM 1014 O O . GLY A 1 126 ? -1.236 -5.488 17.875 1 81.62 126 GLY A O 1
ATOM 1015 N N . LYS A 1 127 ? 0.71 -6.109 16.969 1 85.81 127 LYS A N 1
ATOM 1016 C CA . LYS A 1 127 ? 1.44 -5.434 18.031 1 85.81 127 LYS A CA 1
ATOM 1017 C C . LYS A 1 127 ? 2.037 -4.117 17.547 1 85.81 127 LYS A C 1
ATOM 1019 O O . LYS A 1 127 ? 1.991 -3.109 18.25 1 85.81 127 LYS A O 1
ATOM 1024 N N . THR A 1 128 ? 2.559 -4.191 16.297 1 92.38 128 THR A N 1
ATOM 1025 C CA . THR A 1 128 ? 3.203 -2.99 15.781 1 92.38 128 THR A CA 1
ATOM 1026 C C . THR A 1 128 ? 2.814 -2.75 14.32 1 92.38 128 THR A C 1
ATOM 1028 O O . THR A 1 128 ? 2.621 -3.701 13.562 1 92.38 128 THR A O 1
ATOM 1031 N N . TYR A 1 129 ? 2.707 -1.515 14.016 1 96.19 129 TYR A N 1
ATOM 1032 C CA . TYR A 1 129 ? 2.521 -1.138 12.617 1 96.19 129 TYR A CA 1
ATOM 1033 C C . TYR A 1 129 ? 3.816 -1.295 11.828 1 96.19 129 TYR A C 1
ATOM 1035 O O . TYR A 1 129 ? 4.891 -1.454 12.422 1 96.19 129 TYR A O 1
ATOM 1043 N N . PHE A 1 130 ? 3.725 -1.35 10.539 1 96.5 130 PHE A N 1
ATOM 1044 C CA . PHE A 1 130 ? 4.879 -1.202 9.664 1 96.5 130 PHE A CA 1
ATOM 1045 C C . PHE A 1 130 ? 5.539 0.158 9.859 1 96.5 130 PHE A C 1
ATOM 1047 O O . PHE A 1 130 ? 5.02 1.008 10.586 1 96.5 130 PHE A O 1
ATOM 1054 N N . ARG A 1 131 ? 6.68 0.335 9.242 1 95.62 131 ARG A N 1
ATOM 1055 C CA . ARG A 1 131 ? 7.418 1.59 9.336 1 95.62 131 ARG A CA 1
ATOM 1056 C C . ARG A 1 131 ? 6.676 2.719 8.633 1 95.62 131 ARG A C 1
ATOM 1058 O O . ARG A 1 131 ? 6.219 2.551 7.496 1 95.62 131 ARG A O 1
ATOM 1065 N N . HIS A 1 132 ? 6.504 3.857 9.328 1 97.75 132 HIS A N 1
ATOM 1066 C CA . HIS A 1 132 ? 5.801 5.023 8.797 1 97.75 132 HIS A CA 1
ATOM 1067 C C . HIS A 1 132 ? 6.301 6.309 9.453 1 97.75 132 HIS A C 1
ATOM 1069 O O . HIS A 1 132 ? 6.898 6.27 10.531 1 97.75 132 HIS A O 1
ATOM 1075 N N . ALA A 1 133 ? 6.117 7.383 8.789 1 97.94 133 ALA A N 1
ATOM 1076 C CA . ALA A 1 133 ? 6.562 8.672 9.312 1 97.94 133 ALA A CA 1
ATOM 1077 C C . ALA A 1 133 ? 5.637 9.164 10.422 1 97.94 133 ALA A C 1
ATOM 1079 O O . ALA A 1 133 ? 4.414 9.047 10.312 1 97.94 133 ALA A O 1
ATOM 1080 N N . SER A 1 134 ? 6.23 9.734 11.422 1 95.81 134 SER A N 1
ATOM 1081 C CA . SER A 1 134 ? 5.465 10.266 12.539 1 95.81 134 SER A CA 1
ATOM 1082 C C . SER A 1 134 ? 4.512 11.367 12.086 1 95.81 134 SER A C 1
ATOM 1084 O O . SER A 1 134 ? 4.844 12.148 11.188 1 95.81 134 SER A O 1
ATOM 1086 N N . THR A 1 135 ? 3.43 11.492 12.805 1 94.5 135 THR A N 1
ATOM 1087 C CA . THR A 1 135 ? 2.299 12.32 12.398 1 94.5 135 THR A CA 1
ATOM 1088 C C . THR A 1 135 ? 2.658 13.797 12.461 1 94.5 135 THR A C 1
ATOM 1090 O O . THR A 1 135 ? 2 14.633 11.828 1 94.5 135 THR A O 1
ATOM 1093 N N . GLU A 1 136 ? 3.639 14.195 13.188 1 94.75 136 GLU A N 1
ATOM 1094 C CA . GLU A 1 136 ? 3.924 15.602 13.438 1 94.75 136 GLU A CA 1
ATOM 1095 C C . GLU A 1 136 ? 4.305 16.328 12.141 1 94.75 136 GLU A C 1
ATOM 1097 O O . GLU A 1 136 ? 3.838 17.438 11.883 1 94.75 136 GLU A O 1
ATOM 1102 N N . LEU A 1 137 ? 5.164 15.711 11.445 1 96.44 137 LEU A N 1
ATOM 1103 C CA . LEU A 1 137 ? 5.691 16.297 10.219 1 96.44 137 LEU A CA 1
ATOM 1104 C C . LEU A 1 137 ? 6.191 15.211 9.273 1 96.44 137 LEU A C 1
ATOM 1106 O O . LEU A 1 137 ? 7.051 14.406 9.633 1 96.44 137 LEU A O 1
ATOM 1110 N N . PHE A 1 138 ? 5.656 15.156 8.086 1 97.69 138 PHE A N 1
ATOM 1111 C CA . PHE A 1 138 ? 6.238 14.336 7.031 1 97.69 138 PHE A CA 1
ATOM 1112 C C . PHE A 1 138 ? 6.039 14.977 5.668 1 97.69 138 PHE A C 1
ATOM 1114 O O . PHE A 1 138 ? 5.176 15.844 5.504 1 97.69 138 PHE A O 1
ATOM 1121 N N . VAL A 1 139 ? 6.895 14.648 4.734 1 98.56 139 VAL A N 1
ATOM 1122 C CA . VAL A 1 139 ? 6.977 15.258 3.412 1 98.56 139 VAL A CA 1
ATOM 1123 C C . VAL A 1 139 ? 6.992 14.172 2.34 1 98.56 139 VAL A C 1
ATOM 1125 O O . VAL A 1 139 ? 7.648 13.141 2.502 1 98.56 139 VAL A O 1
ATOM 1128 N N . ILE A 1 140 ? 6.234 14.422 1.263 1 98.81 140 ILE A N 1
ATOM 1129 C CA . ILE A 1 140 ? 6.258 13.5 0.131 1 98.81 140 ILE A CA 1
ATOM 1130 C C . ILE A 1 140 ? 6.562 14.266 -1.153 1 98.81 140 ILE A C 1
ATOM 1132 O O . ILE A 1 140 ? 6.309 15.469 -1.24 1 98.81 140 ILE A O 1
ATOM 1136 N N . SER A 1 141 ? 7.164 13.633 -2.088 1 98.75 141 SER A N 1
ATOM 1137 C CA . SER A 1 141 ? 7.488 14.242 -3.373 1 98.75 141 SER A CA 1
ATOM 1138 C C . SER A 1 141 ? 6.242 14.414 -4.234 1 98.75 141 SER A C 1
ATOM 1140 O O . SER A 1 141 ? 5.188 13.852 -3.926 1 98.75 141 SER A O 1
ATOM 1142 N N . GLN A 1 142 ? 6.418 15.148 -5.246 1 98.31 142 GLN A N 1
ATOM 1143 C CA . GLN A 1 142 ? 5.336 15.438 -6.184 1 98.31 142 GLN A CA 1
ATOM 1144 C C . GLN A 1 142 ? 4.734 14.156 -6.75 1 98.31 142 GLN A C 1
ATOM 1146 O O . GLN A 1 142 ? 3.514 14.023 -6.836 1 98.31 142 GLN A O 1
ATOM 1151 N N . ALA A 1 143 ? 5.566 13.219 -7.145 1 97.88 143 ALA A N 1
ATOM 1152 C CA . ALA A 1 143 ? 5.102 11.969 -7.738 1 97.88 143 ALA A CA 1
ATOM 1153 C C . ALA A 1 143 ? 4.199 11.211 -6.77 1 97.88 143 ALA A C 1
ATOM 1155 O O . ALA A 1 143 ? 3.182 10.641 -7.176 1 97.88 143 ALA A O 1
ATOM 1156 N N . LEU A 1 144 ? 4.539 11.25 -5.504 1 98.62 144 LEU A N 1
ATOM 1157 C CA . LEU A 1 144 ? 3.746 10.531 -4.512 1 98.62 144 LEU A CA 1
ATOM 1158 C C . LEU A 1 144 ? 2.424 11.242 -4.25 1 98.62 144 LEU A C 1
ATOM 1160 O O . LEU A 1 144 ? 1.395 10.594 -4.043 1 98.62 144 LEU A O 1
ATOM 1164 N N . ALA A 1 145 ? 2.471 12.562 -4.254 1 98.69 145 ALA A N 1
ATOM 1165 C CA . ALA A 1 145 ? 1.224 13.305 -4.109 1 98.69 145 ALA A CA 1
ATOM 1166 C C . ALA A 1 145 ? 0.282 13.039 -5.277 1 98.69 145 ALA A C 1
ATOM 1168 O O . ALA A 1 145 ? -0.927 12.883 -5.086 1 98.69 145 ALA A O 1
ATOM 1169 N N . ARG A 1 146 ? 0.794 12.992 -6.445 1 97.5 146 ARG A N 1
ATOM 1170 C CA . ARG A 1 146 ? -0.008 12.672 -7.621 1 97.5 146 ARG A CA 1
ATOM 1171 C C . ARG A 1 146 ? -0.574 11.258 -7.527 1 97.5 146 ARG A C 1
ATOM 1173 O O . ARG A 1 146 ? -1.718 11.016 -7.914 1 97.5 146 ARG A O 1
ATOM 1180 N N . TYR A 1 147 ? 0.275 10.375 -7.062 1 97.44 147 TYR A N 1
ATOM 1181 C CA . TYR A 1 147 ? -0.197 9.016 -6.828 1 97.44 147 TYR A CA 1
ATOM 1182 C C . TYR A 1 147 ? -1.426 9.008 -5.926 1 97.44 147 TYR A C 1
ATOM 1184 O O . TYR A 1 147 ? -2.41 8.32 -6.211 1 97.44 147 TYR A O 1
ATOM 1192 N N . ILE A 1 148 ? -1.388 9.781 -4.859 1 98.44 148 ILE A N 1
ATOM 1193 C CA . ILE A 1 148 ? -2.518 9.883 -3.943 1 98.44 148 ILE A CA 1
ATOM 1194 C C . ILE A 1 148 ? -3.717 10.492 -4.668 1 98.44 148 ILE A C 1
ATOM 1196 O O . ILE A 1 148 ? -4.84 9.992 -4.539 1 98.44 148 ILE A O 1
ATOM 1200 N N . SER A 1 149 ? -3.484 11.5 -5.422 1 98.31 149 SER A N 1
ATOM 1201 C CA . SER A 1 149 ? -4.566 12.164 -6.141 1 98.31 149 SER A CA 1
ATOM 1202 C C . SER A 1 149 ? -5.25 11.211 -7.117 1 98.31 149 SER A C 1
ATOM 1204 O O . SER A 1 149 ? -6.477 11.086 -7.113 1 98.31 149 SER A O 1
ATOM 1206 N N . ILE A 1 150 ? -4.48 10.5 -7.832 1 95.62 150 ILE A N 1
ATOM 1207 C CA . ILE A 1 150 ? -4.977 9.602 -8.867 1 95.62 150 ILE A CA 1
ATOM 1208 C C . ILE A 1 150 ? -5.766 8.461 -8.219 1 95.62 150 ILE A C 1
ATOM 1210 O O . ILE A 1 150 ? -6.809 8.047 -8.742 1 95.62 150 ILE A O 1
ATOM 1214 N N . ASN A 1 151 ? -5.297 7.965 -7.078 1 96.12 151 ASN A N 1
ATOM 1215 C CA . ASN A 1 151 ? -5.867 6.762 -6.484 1 96.12 151 ASN A CA 1
ATOM 1216 C C . ASN A 1 151 ? -6.738 7.09 -5.277 1 96.12 151 ASN A C 1
ATOM 1218 O O . ASN A 1 151 ? -7.07 6.207 -4.484 1 96.12 151 ASN A O 1
ATOM 1222 N N . ARG A 1 152 ? -7.125 8.312 -5.098 1 96.62 152 ARG A N 1
ATOM 1223 C CA . ARG A 1 152 ? -7.75 8.781 -3.865 1 96.62 152 ARG A CA 1
ATOM 1224 C C . ARG A 1 152 ? -9.008 7.977 -3.547 1 96.62 152 ARG A C 1
ATOM 1226 O O . ARG A 1 152 ? -9.305 7.723 -2.379 1 96.62 152 ARG A O 1
ATOM 1233 N N . SER A 1 153 ? -9.742 7.465 -4.535 1 95.31 153 SER A N 1
ATOM 1234 C CA . SER A 1 153 ? -10.984 6.73 -4.297 1 95.31 153 SER A CA 1
ATOM 1235 C C . SER A 1 153 ? -10.703 5.301 -3.852 1 95.31 153 SER A C 1
ATOM 1237 O O . SER A 1 153 ? -11.578 4.629 -3.305 1 95.31 153 SER A O 1
ATOM 1239 N N . LEU A 1 154 ? -9.469 4.855 -3.971 1 96.19 154 LEU A N 1
ATOM 1240 C CA . LEU A 1 154 ? -9.125 3.463 -3.686 1 96.19 154 LEU A CA 1
ATOM 1241 C C . LEU A 1 154 ? -8.273 3.359 -2.428 1 96.19 154 LEU A C 1
ATOM 1243 O O . LEU A 1 154 ? -8.102 2.27 -1.879 1 96.19 154 LEU A O 1
ATOM 1247 N N . LEU A 1 155 ? -7.742 4.465 -1.984 1 98.06 155 LEU A N 1
ATOM 1248 C CA . LEU A 1 155 ? -6.828 4.418 -0.848 1 98.06 155 LEU A CA 1
ATOM 1249 C C . LEU A 1 155 ? -7.594 4.277 0.461 1 98.06 155 LEU A C 1
ATOM 1251 O O . LEU A 1 155 ? -8.57 4.996 0.697 1 98.06 155 LEU A O 1
ATOM 1255 N N . ARG A 1 156 ? -7.168 3.346 1.267 1 97.88 156 ARG A N 1
ATOM 1256 C CA . ARG A 1 156 ? -7.734 3.09 2.586 1 97.88 156 ARG A CA 1
ATOM 1257 C C . ARG A 1 156 ? -7.207 4.09 3.611 1 97.88 156 ARG A C 1
ATOM 1259 O O . ARG A 1 156 ? -6.039 4.48 3.561 1 97.88 156 ARG A O 1
ATOM 1266 N N . THR A 1 157 ? -8.07 4.516 4.5 1 98.38 157 THR A N 1
ATOM 1267 C CA . THR A 1 157 ? -7.613 5.277 5.656 1 98.38 157 THR A CA 1
ATOM 1268 C C . THR A 1 157 ? -7.777 4.465 6.941 1 98.38 157 THR A C 1
ATOM 1270 O O . THR A 1 157 ? -8.812 3.824 7.148 1 98.38 157 THR A O 1
ATOM 1273 N N . TYR A 1 158 ? -6.785 4.379 7.754 1 98.06 158 TYR A N 1
ATOM 1274 C CA . TYR A 1 158 ? -6.793 3.74 9.062 1 98.06 158 TYR A CA 1
ATOM 1275 C C . TYR A 1 158 ? -7.012 4.762 10.172 1 98.06 158 TYR A C 1
ATOM 1277 O O . TYR A 1 158 ? -7.32 5.926 9.898 1 98.06 158 TYR A O 1
ATOM 1285 N N . ALA A 1 159 ? -6.965 4.332 11.398 1 96.81 159 ALA A N 1
ATOM 1286 C CA . ALA A 1 159 ? -7.289 5.176 12.547 1 96.81 159 ALA A CA 1
ATOM 1287 C C . ALA A 1 159 ? -6.344 6.367 12.633 1 96.81 159 ALA A C 1
ATOM 1289 O O . ALA A 1 159 ? -6.738 7.449 13.07 1 96.81 159 ALA A O 1
ATOM 1290 N N . HIS A 1 160 ? -5.145 6.184 12.164 1 96.75 160 HIS A N 1
ATOM 1291 C CA . HIS A 1 160 ? -4.125 7.223 12.297 1 96.75 160 HIS A CA 1
ATOM 1292 C C . HIS A 1 160 ? -3.604 7.656 10.93 1 96.75 160 HIS A C 1
ATOM 1294 O O . HIS A 1 160 ? -3.367 6.82 10.055 1 96.75 160 HIS A O 1
ATOM 1300 N N . ASP A 1 161 ? -3.473 8.977 10.773 1 97.69 161 ASP A N 1
ATOM 1301 C CA . ASP A 1 161 ? -3.133 9.492 9.453 1 97.69 161 ASP A CA 1
ATOM 1302 C C . ASP A 1 161 ? -1.726 9.062 9.047 1 97.69 161 ASP A C 1
ATOM 1304 O O . ASP A 1 161 ? -1.477 8.781 7.871 1 97.69 161 ASP A O 1
ATOM 1308 N N . ASP A 1 162 ? -0.784 9.031 10.062 1 97.69 162 ASP A N 1
ATOM 1309 C CA . ASP A 1 162 ? 0.575 8.617 9.727 1 97.69 162 ASP A CA 1
ATOM 1310 C C . ASP A 1 162 ? 0.606 7.164 9.266 1 97.69 162 ASP A C 1
ATOM 1312 O O . ASP A 1 162 ? 1.276 6.836 8.281 1 97.69 162 ASP A O 1
ATOM 1316 N N . VAL A 1 163 ? -0.212 6.285 9.898 1 97.88 163 VAL A N 1
ATOM 1317 C CA . VAL A 1 163 ? -0.315 4.883 9.5 1 97.88 163 VAL A CA 1
ATOM 1318 C C . VAL A 1 163 ? -0.968 4.789 8.125 1 97.88 163 VAL A C 1
ATOM 1320 O O . VAL A 1 163 ? -0.531 4.008 7.273 1 97.88 163 VAL A O 1
ATOM 1323 N N . SER A 1 164 ? -1.984 5.598 7.875 1 98.69 164 SER A N 1
ATOM 1324 C CA . SER A 1 164 ? -2.65 5.625 6.578 1 98.69 164 SER A CA 1
ATOM 1325 C C . SER A 1 164 ? -1.673 5.98 5.461 1 98.69 164 SER A C 1
ATOM 1327 O O . SER A 1 164 ? -1.576 5.27 4.461 1 98.69 164 SER A O 1
ATOM 1329 N N . VAL A 1 165 ? -0.914 6.957 5.672 1 98.81 165 VAL A N 1
ATOM 1330 C CA . VAL A 1 165 ? 0.031 7.406 4.652 1 98.81 165 VAL A CA 1
ATOM 1331 C C .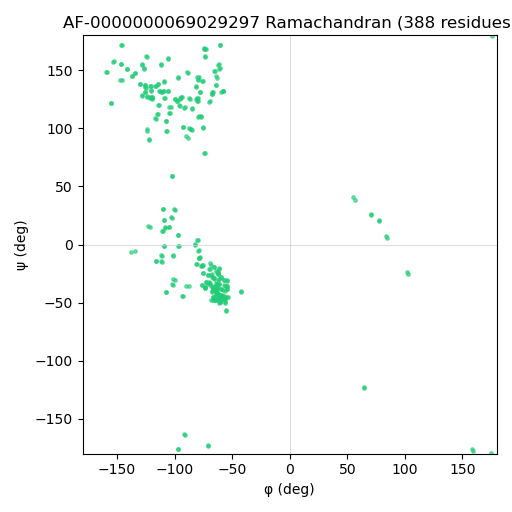 VAL A 1 165 ? 1.1 6.34 4.43 1 98.81 165 VAL A C 1
ATOM 1333 O O . VAL A 1 165 ? 1.417 6 3.289 1 98.81 165 VAL A O 1
ATOM 1336 N N . GLY A 1 166 ? 1.633 5.848 5.512 1 98.44 166 GLY A N 1
ATOM 1337 C CA . GLY A 1 166 ? 2.592 4.762 5.383 1 98.44 166 GLY A CA 1
ATOM 1338 C C . GLY A 1 166 ? 2.049 3.578 4.602 1 98.44 166 GLY A C 1
ATOM 1339 O O . GLY A 1 166 ? 2.773 2.959 3.818 1 98.44 166 GLY A O 1
ATOM 1340 N N . SER A 1 167 ? 0.772 3.279 4.809 1 98.44 167 SER A N 1
ATOM 1341 C CA . SER A 1 167 ? 0.16 2.129 4.152 1 98.44 167 SER A CA 1
ATOM 1342 C C . SER A 1 167 ? 0.044 2.352 2.646 1 98.44 167 SER A C 1
ATOM 1344 O O . SER A 1 167 ? 0.056 1.395 1.87 1 98.44 167 SER A O 1
ATOM 1346 N N . TRP A 1 168 ? -0.022 3.615 2.221 1 98.62 168 TRP A N 1
ATOM 1347 C CA . TRP A 1 168 ? -0.139 3.92 0.799 1 98.62 168 TRP A CA 1
ATOM 1348 C C . TRP A 1 168 ? 1.196 3.725 0.089 1 98.62 168 TRP A C 1
ATOM 1350 O O . TRP A 1 168 ? 1.239 3.572 -1.134 1 98.62 168 TRP A O 1
ATOM 1360 N N . PHE A 1 169 ? 2.283 3.682 0.884 1 98.69 169 PHE A N 1
ATOM 1361 C CA . PHE A 1 169 ? 3.588 3.736 0.236 1 98.69 169 PHE A CA 1
ATOM 1362 C C . PHE A 1 169 ? 4.363 2.443 0.471 1 98.69 169 PHE A C 1
ATOM 1364 O O . PHE A 1 169 ? 5.363 2.184 -0.202 1 98.69 169 PHE A O 1
ATOM 1371 N N . ILE A 1 170 ? 3.951 1.595 1.412 1 98.06 170 ILE A N 1
ATOM 1372 C CA . ILE A 1 170 ? 4.703 0.387 1.73 1 98.06 170 ILE A CA 1
ATOM 1373 C C . ILE A 1 170 ? 4.691 -0.561 0.533 1 98.06 170 ILE A C 1
ATOM 1375 O O . ILE A 1 170 ? 5.641 -1.317 0.321 1 98.06 170 ILE A O 1
ATOM 1379 N N . GLY A 1 171 ? 3.629 -0.509 -0.291 1 98.19 171 GLY A N 1
ATOM 1380 C CA . GLY A 1 171 ? 3.541 -1.357 -1.469 1 98.19 171 GLY A CA 1
ATOM 1381 C C . GLY A 1 171 ? 3.979 -0.658 -2.742 1 98.19 171 GLY A C 1
ATOM 1382 O O . GLY A 1 171 ? 3.807 -1.191 -3.84 1 98.19 171 GLY A O 1
ATOM 1383 N N . ALA A 1 172 ? 4.523 0.524 -2.619 1 98.12 172 ALA A N 1
ATOM 1384 C CA . ALA A 1 172 ? 4.957 1.31 -3.771 1 98.12 172 ALA A CA 1
ATOM 1385 C C . ALA A 1 172 ? 6.477 1.431 -3.812 1 98.12 172 ALA A C 1
ATOM 1387 O O . ALA A 1 172 ? 7.148 1.241 -2.795 1 98.12 172 ALA A O 1
ATOM 1388 N N . ASP A 1 173 ? 6.961 1.65 -5.031 1 97.69 173 ASP A N 1
ATOM 1389 C CA . ASP A 1 173 ? 8.391 1.89 -5.211 1 97.69 173 ASP A CA 1
ATOM 1390 C C . ASP A 1 173 ? 8.773 3.289 -4.734 1 97.69 173 ASP A C 1
ATOM 1392 O O . ASP A 1 173 ? 8.969 4.195 -5.551 1 97.69 173 ASP A O 1
ATOM 1396 N N . VAL A 1 174 ? 8.898 3.4 -3.426 1 98.25 174 VAL A N 1
ATOM 1397 C CA . VAL A 1 174 ? 9.109 4.668 -2.734 1 98.25 174 VAL A CA 1
ATOM 1398 C C . VAL A 1 174 ? 10.359 4.57 -1.857 1 98.25 174 VAL A C 1
ATOM 1400 O O . VAL A 1 174 ? 10.57 3.562 -1.181 1 98.25 174 VAL A O 1
ATOM 1403 N N . LYS A 1 175 ? 11.195 5.578 -2.004 1 97.94 175 LYS A N 1
ATOM 1404 C CA . LYS A 1 175 ? 12.297 5.695 -1.061 1 97.94 175 LYS A CA 1
ATOM 1405 C C . LYS A 1 175 ? 11.828 6.25 0.279 1 97.94 175 LYS A C 1
ATOM 1407 O O . LYS A 1 175 ? 11.422 7.41 0.367 1 97.94 175 LYS A O 1
ATOM 1412 N N . HIS A 1 176 ? 11.828 5.406 1.313 1 98.12 176 HIS A N 1
ATOM 1413 C CA . HIS A 1 176 ? 11.562 5.852 2.678 1 98.12 176 HIS A CA 1
ATOM 1414 C C . HIS A 1 176 ? 12.805 6.5 3.291 1 98.12 176 HIS A C 1
ATOM 1416 O O . HIS A 1 176 ? 13.867 5.879 3.354 1 98.12 176 HIS A O 1
ATOM 1422 N N . VAL A 1 177 ? 12.625 7.699 3.719 1 97.81 177 VAL A N 1
ATOM 1423 C CA . VAL A 1 177 ? 13.758 8.398 4.316 1 97.81 177 VAL A CA 1
ATOM 1424 C C . VAL A 1 177 ? 13.477 8.672 5.793 1 97.81 177 VAL A C 1
ATOM 1426 O O . VAL A 1 177 ? 12.57 9.43 6.129 1 97.81 177 VAL A O 1
ATOM 1429 N N . ASP A 1 178 ? 14.25 7.98 6.59 1 96.81 178 ASP A N 1
ATOM 1430 C CA . ASP A 1 178 ? 14.258 8.281 8.016 1 96.81 178 ASP A CA 1
ATOM 1431 C C . ASP A 1 178 ? 15.258 9.383 8.344 1 96.81 178 ASP A C 1
ATOM 1433 O O . ASP A 1 178 ? 16.453 9.125 8.469 1 96.81 178 ASP A O 1
ATOM 1437 N N . ASP A 1 179 ? 14.773 10.586 8.492 1 96.94 179 ASP A N 1
ATOM 1438 C CA . ASP A 1 179 ? 15.633 11.734 8.766 1 96.94 179 ASP A CA 1
ATOM 1439 C C . ASP A 1 179 ? 15.375 12.305 10.156 1 96.94 179 ASP A C 1
ATOM 1441 O O . ASP A 1 179 ? 14.273 12.789 10.438 1 96.94 179 ASP A O 1
ATOM 1445 N N . ARG A 1 180 ? 16.344 12.336 10.992 1 94.56 180 ARG A N 1
ATOM 1446 C CA . ARG A 1 180 ? 16.219 12.758 12.383 1 94.56 180 ARG A CA 1
ATOM 1447 C C . ARG A 1 180 ? 15.812 14.227 12.477 1 94.56 180 ARG A C 1
ATOM 1449 O O . ARG A 1 180 ? 15.242 14.656 13.484 1 94.56 180 ARG A O 1
ATOM 1456 N N . LYS A 1 181 ? 16.062 14.992 11.484 1 94.75 181 LYS A N 1
ATOM 1457 C CA . LYS A 1 181 ? 15.68 16.406 11.469 1 94.75 181 LYS A CA 1
ATOM 1458 C C . LYS A 1 181 ? 14.164 16.562 11.57 1 94.75 181 LYS A C 1
ATOM 1460 O O . LYS A 1 181 ? 13.672 17.641 11.914 1 94.75 181 LYS A O 1
ATOM 1465 N N . PHE A 1 182 ? 13.438 15.531 11.234 1 96.19 182 PHE A N 1
ATOM 1466 C CA . PHE A 1 182 ? 11.977 15.586 11.219 1 96.19 182 PHE A CA 1
ATOM 1467 C C . PHE A 1 182 ? 11.406 15.031 12.516 1 96.19 182 PHE A C 1
ATOM 1469 O O . PHE A 1 182 ? 10.188 14.961 12.68 1 96.19 182 PHE A O 1
ATOM 1476 N N . CYS A 1 183 ? 12.266 14.562 13.438 1 94.94 183 CYS A N 1
ATOM 1477 C CA . CYS A 1 183 ? 11.805 14.078 14.734 1 94.94 183 CYS A CA 1
ATOM 1478 C C . CYS A 1 183 ? 11.531 15.227 15.688 1 94.94 183 CYS A C 1
ATOM 1480 O O . CYS A 1 183 ? 12.406 16.062 15.922 1 94.94 183 CYS A O 1
ATOM 1482 N N . CYS A 1 184 ? 10.312 15.18 16.203 1 91.88 184 CYS A N 1
ATOM 1483 C CA . CYS A 1 184 ? 9.898 16.297 17.031 1 91.88 184 CYS A CA 1
ATOM 1484 C C . CYS A 1 184 ? 9.812 15.891 18.5 1 91.88 184 CYS A C 1
ATOM 1486 O O . CYS A 1 184 ? 9.516 14.742 18.812 1 91.88 184 CYS A O 1
ATOM 1488 N N . SER A 1 185 ? 10.211 16.703 19.297 1 87.12 185 SER A N 1
ATOM 14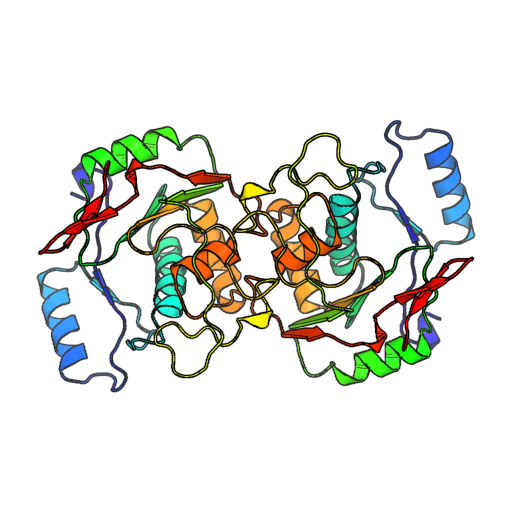89 C CA . SER A 1 185 ? 10.109 16.516 20.734 1 87.12 185 SER A CA 1
ATOM 1490 C C . SER A 1 185 ? 9.148 17.516 21.359 1 87.12 185 SER A C 1
ATOM 1492 O O . SER A 1 185 ? 9.07 18.672 20.922 1 87.12 185 SER A O 1
ATOM 1494 N N . SER A 1 186 ? 8.258 16.875 22.219 1 76.5 186 SER A N 1
ATOM 1495 C CA . SER A 1 186 ? 7.238 17.703 22.859 1 76.5 186 SER A CA 1
ATOM 1496 C C . SER A 1 186 ? 7.859 18.672 23.844 1 76.5 186 SER A C 1
ATOM 1498 O O . SER A 1 186 ? 8.828 18.344 24.531 1 76.5 186 SER A O 1
ATOM 1500 N N . TRP A 1 187 ? 7.414 19.844 23.656 1 65.94 187 TRP A N 1
ATOM 1501 C CA . TRP A 1 187 ? 7.703 20.875 24.641 1 65.94 187 TRP A CA 1
ATOM 1502 C C . TRP A 1 187 ? 6.418 21.516 25.141 1 65.94 187 TRP A C 1
ATOM 1504 O O . TRP A 1 187 ? 5.34 21.281 24.594 1 65.94 187 TRP A O 1
ATOM 1514 N N . SER A 1 188 ? 6.465 22.172 26.234 1 61.97 188 SER A N 1
ATOM 1515 C CA . SER A 1 188 ? 5.332 22.781 26.922 1 61.97 188 SER A CA 1
ATOM 1516 C C . SER A 1 188 ? 4.391 23.469 25.938 1 61.97 188 SER A C 1
ATOM 1518 O O . SER A 1 188 ? 3.17 23.359 26.062 1 61.97 188 SER A O 1
ATOM 1520 N N . SER A 1 189 ? 4.828 24.125 25 1 66.44 189 SER A N 1
ATOM 1521 C CA . SER A 1 189 ? 3.977 24.953 24.141 1 66.44 189 SER A CA 1
ATOM 1522 C C . SER A 1 189 ? 3.832 24.344 22.75 1 66.44 189 SER A C 1
ATOM 1524 O O . SER A 1 189 ? 3.143 24.906 21.891 1 66.44 189 SER A O 1
ATOM 1526 N N . GLY A 1 190 ? 4.457 23.297 22.547 1 73.56 190 GLY A N 1
ATOM 1527 C CA . GLY A 1 190 ? 4.461 22.672 21.219 1 73.56 190 GLY A CA 1
ATOM 1528 C C . GLY A 1 190 ? 5.633 21.734 21 1 73.56 190 GLY A C 1
ATOM 1529 O O . GLY A 1 190 ? 6.227 21.25 21.969 1 73.56 190 GLY A O 1
ATOM 1530 N N . ALA A 1 191 ? 5.656 21.234 19.812 1 79.94 191 ALA A N 1
ATOM 1531 C CA . ALA A 1 191 ? 6.777 20.359 19.484 1 79.94 191 ALA A CA 1
ATOM 1532 C C . ALA A 1 191 ? 7.727 21.031 18.5 1 79.94 191 ALA A C 1
ATOM 1534 O O . ALA A 1 191 ? 7.301 21.859 17.688 1 79.94 191 ALA A O 1
ATOM 1535 N N . ILE A 1 192 ? 8.969 20.984 18.781 1 82.31 192 ILE A N 1
ATOM 1536 C CA . ILE A 1 192 ? 10 21.453 17.859 1 82.31 192 ILE A CA 1
ATOM 1537 C C . ILE A 1 192 ? 10.719 20.266 17.234 1 82.31 192 ILE A C 1
ATOM 1539 O O . ILE A 1 192 ? 11.07 19.312 17.922 1 82.31 192 ILE A O 1
ATOM 1543 N N . CYS A 1 193 ? 10.789 20.438 15.961 1 84.19 193 CYS A N 1
ATOM 1544 C CA . CYS A 1 193 ? 11.5 19.375 15.266 1 84.19 193 CYS A CA 1
ATOM 1545 C C . CYS A 1 193 ? 12.992 19.672 15.195 1 84.19 193 CYS A C 1
ATOM 1547 O O . CYS A 1 193 ? 13.398 20.828 15.094 1 84.19 193 CYS A O 1
ATOM 1549 N N . SER A 1 194 ? 13.82 18.672 15.227 1 75.94 194 SER A N 1
ATOM 1550 C CA . SER A 1 194 ? 15.258 18.75 15.469 1 75.94 194 SER A CA 1
ATOM 1551 C C . SER A 1 194 ? 15.961 19.547 14.375 1 75.94 194 SER A C 1
ATOM 1553 O O . SER A 1 194 ? 16.938 20.234 14.633 1 75.94 194 SER A O 1
ATOM 1555 N N . GLY A 1 195 ? 15.445 19.438 13.172 1 75.75 195 GLY A N 1
ATOM 1556 C CA . GLY A 1 195 ? 16.266 20.016 12.125 1 75.75 195 GLY A CA 1
ATOM 1557 C C . GLY A 1 195 ? 15.484 20.859 11.148 1 75.75 195 GLY A C 1
ATOM 1558 O O . GLY A 1 195 ? 16.078 21.531 10.289 1 75.75 195 GLY A O 1
ATOM 1559 N N . VAL A 1 196 ? 14.234 20.75 11.43 1 82.44 196 VAL A N 1
ATOM 1560 C CA . VAL A 1 196 ? 13.43 21.531 10.508 1 82.44 196 VAL A CA 1
ATOM 1561 C C . VAL A 1 196 ? 12.328 22.266 11.273 1 82.44 196 VAL A C 1
ATOM 1563 O O . VAL A 1 196 ? 11.961 21.859 12.383 1 82.44 196 VAL A O 1
ATOM 1566 N N . MET B 1 1 ? -12.914 -26.75 -20.672 1 56.75 1 MET B N 1
ATOM 1567 C CA . MET B 1 1 ? -12.844 -26.047 -19.391 1 56.75 1 MET B CA 1
ATOM 1568 C C . MET B 1 1 ? -13.234 -24.578 -19.562 1 56.75 1 MET B C 1
ATOM 1570 O O . MET B 1 1 ? -14.109 -24.078 -18.859 1 56.75 1 MET B O 1
ATOM 1574 N N . GLU B 1 2 ? -12.719 -23.781 -20.578 1 67.5 2 GLU B N 1
ATOM 1575 C CA . GLU B 1 2 ? -12.977 -22.359 -20.781 1 67.5 2 GLU B CA 1
ATOM 1576 C C . GLU B 1 2 ? -14.43 -22.109 -21.188 1 67.5 2 GLU B C 1
ATOM 1578 O O . GLU B 1 2 ? -15.094 -21.25 -20.625 1 67.5 2 GLU B O 1
ATOM 1583 N N . GLU B 1 3 ? -14.906 -22.797 -22.062 1 64.44 3 GLU B N 1
ATOM 1584 C CA . GLU B 1 3 ? -16.25 -22.562 -22.578 1 64.44 3 GLU B CA 1
ATOM 1585 C C . GLU B 1 3 ? -17.312 -23.062 -21.594 1 64.44 3 GLU B C 1
ATOM 1587 O O . GLU B 1 3 ? -18.344 -22.422 -21.406 1 64.44 3 GLU B O 1
ATOM 1592 N N . LYS B 1 4 ? -17.109 -24.109 -20.891 1 67.38 4 LYS B N 1
ATOM 1593 C CA . LYS B 1 4 ? -18.141 -24.734 -20.078 1 67.38 4 LYS B CA 1
ATOM 1594 C C . LYS B 1 4 ? -18.141 -24.156 -18.656 1 67.38 4 LYS B C 1
ATOM 1596 O O . LYS B 1 4 ? -19.219 -23.906 -18.094 1 67.38 4 LYS B O 1
ATOM 1601 N N . LYS B 1 5 ? -17.016 -23.859 -18.188 1 79.12 5 LYS B N 1
ATOM 1602 C CA . LYS B 1 5 ? -16.922 -23.469 -16.781 1 79.12 5 LYS B CA 1
ATOM 1603 C C . LYS B 1 5 ? -16.578 -22 -16.641 1 79.12 5 LYS B C 1
ATOM 1605 O O . LYS B 1 5 ? -16.672 -21.438 -15.539 1 79.12 5 LYS B O 1
ATOM 1610 N N . GLY B 1 6 ? -16.203 -21.297 -17.766 1 90.12 6 GLY B N 1
ATOM 1611 C CA . GLY B 1 6 ? -15.805 -19.906 -17.688 1 90.12 6 GLY B CA 1
ATOM 1612 C C . GLY B 1 6 ? -14.461 -19.703 -17.016 1 90.12 6 GLY B C 1
ATOM 1613 O O . GLY B 1 6 ? -14.25 -18.688 -16.344 1 90.12 6 GLY B O 1
ATOM 1614 N N . ILE B 1 7 ? -13.578 -20.719 -17.047 1 93 7 ILE B N 1
ATOM 1615 C CA . ILE B 1 7 ? -12.281 -20.656 -16.391 1 93 7 ILE B CA 1
ATOM 1616 C C . ILE B 1 7 ? -11.164 -20.828 -17.422 1 93 7 ILE B C 1
ATOM 1618 O O . ILE B 1 7 ? -11.203 -21.75 -18.234 1 93 7 ILE B O 1
ATOM 1622 N N . VAL B 1 8 ? -10.266 -19.906 -17.438 1 94.69 8 VAL B N 1
ATOM 1623 C CA . VAL B 1 8 ? -9.062 -20.016 -18.25 1 94.69 8 VAL B CA 1
ATOM 1624 C C . VAL B 1 8 ? -7.867 -20.344 -17.359 1 94.69 8 VAL B C 1
ATOM 1626 O O . VAL B 1 8 ? -7.559 -19.609 -16.422 1 94.69 8 VAL B O 1
ATOM 1629 N N . ALA B 1 9 ? -7.215 -21.5 -17.578 1 94.06 9 ALA B N 1
ATOM 1630 C CA . ALA B 1 9 ? -6.016 -21.922 -16.859 1 94.06 9 ALA B CA 1
ATOM 1631 C C . ALA B 1 9 ? -4.785 -21.844 -17.75 1 94.06 9 ALA B C 1
ATOM 1633 O O . ALA B 1 9 ? -4.801 -22.344 -18.875 1 94.06 9 ALA B O 1
ATOM 1634 N N . ARG B 1 10 ? -3.803 -21.172 -17.328 1 96.75 10 ARG B N 1
ATOM 1635 C CA . ARG B 1 10 ? -2.557 -21.062 -18.078 1 96.75 10 ARG B CA 1
ATOM 1636 C C . ARG B 1 10 ? -1.349 -21.266 -17.172 1 96.75 10 ARG B C 1
ATOM 1638 O O . ARG B 1 10 ? -1.385 -20.906 -16 1 96.75 10 ARG B O 1
ATOM 1645 N N . PHE B 1 11 ? -0.273 -21.844 -17.703 1 97.5 11 PHE B N 1
ATOM 1646 C CA . PHE B 1 11 ? 1.021 -21.875 -17.031 1 97.5 11 PHE B CA 1
ATOM 1647 C C . PHE B 1 11 ? 1.792 -20.578 -17.312 1 97.5 11 PHE B C 1
ATOM 1649 O O . PHE B 1 11 ? 2.137 -20.297 -18.453 1 97.5 11 PHE B O 1
ATOM 1656 N N . VAL B 1 12 ? 2.062 -19.844 -16.297 1 98.25 12 VAL B N 1
ATOM 1657 C CA . VAL B 1 12 ? 2.756 -18.562 -16.453 1 98.25 12 VAL B CA 1
ATOM 1658 C C . VAL B 1 12 ? 4.266 -18.797 -16.422 1 98.25 12 VAL B C 1
ATOM 1660 O O . VAL B 1 12 ? 4.797 -19.391 -15.484 1 98.25 12 VAL B O 1
ATOM 1663 N N . ILE B 1 13 ? 4.906 -18.312 -17.438 1 98.19 13 ILE B N 1
ATOM 1664 C CA . ILE B 1 13 ? 6.344 -18.531 -17.516 1 98.19 13 ILE B CA 1
ATOM 1665 C C . ILE B 1 13 ? 7.027 -17.344 -18.188 1 98.19 13 ILE B C 1
ATOM 1667 O O . ILE B 1 13 ? 6.441 -16.703 -19.062 1 98.19 13 ILE B O 1
ATOM 1671 N N . GLY B 1 14 ? 8.188 -16.969 -17.703 1 98.38 14 GLY B N 1
ATOM 1672 C CA . GLY B 1 14 ? 9.016 -15.961 -18.344 1 98.38 14 GLY B CA 1
ATOM 1673 C C . GLY B 1 14 ? 10.016 -16.547 -19.328 1 98.38 14 GLY B C 1
ATOM 1674 O O . GLY B 1 14 ? 9.812 -17.641 -19.844 1 98.38 14 GLY B O 1
ATOM 1675 N N . ARG B 1 15 ? 10.984 -15.75 -19.656 1 98.5 15 ARG B N 1
ATOM 1676 C CA . ARG B 1 15 ? 12.023 -16.172 -20.594 1 98.5 15 ARG B CA 1
ATOM 1677 C C . ARG B 1 15 ? 13.328 -16.453 -19.859 1 98.5 15 ARG B C 1
ATOM 1679 O O . ARG B 1 15 ? 13.523 -16.047 -18.719 1 98.5 15 ARG B O 1
ATOM 1686 N N . SER B 1 16 ? 14.141 -17.188 -20.5 1 97.56 16 SER B N 1
ATOM 1687 C CA . SER B 1 16 ? 15.477 -17.484 -20.016 1 97.56 16 SER B CA 1
ATOM 1688 C C . SER B 1 16 ? 16.344 -16.219 -19.953 1 97.56 16 SER B C 1
ATOM 1690 O O . SER B 1 16 ? 16.109 -15.281 -20.719 1 97.56 16 SER B O 1
ATOM 1692 N N . ALA B 1 17 ? 17.266 -16.234 -19 1 97.06 17 ALA B N 1
ATOM 1693 C CA . ALA B 1 17 ? 18.234 -15.148 -18.953 1 97.06 17 ALA B CA 1
ATOM 1694 C C . ALA B 1 17 ? 19 -15.047 -20.266 1 97.06 17 ALA B C 1
ATOM 1696 O O . ALA B 1 17 ? 19.375 -13.953 -20.703 1 97.06 17 ALA B O 1
ATOM 1697 N N . ASN B 1 18 ? 19.328 -16.219 -20.828 1 97.44 18 ASN B N 1
ATOM 1698 C CA . ASN B 1 18 ? 19.875 -16.281 -22.188 1 97.44 18 ASN B CA 1
ATOM 1699 C C . ASN B 1 18 ? 18.781 -16.391 -23.234 1 97.44 18 ASN B C 1
ATOM 1701 O O . ASN B 1 18 ? 18.453 -17.484 -23.688 1 97.44 18 ASN B O 1
ATOM 1705 N N . ARG B 1 19 ? 18.359 -15.32 -23.703 1 96.38 19 ARG B N 1
ATOM 1706 C CA . ARG B 1 19 ? 17.188 -15.258 -24.562 1 96.38 19 ARG B CA 1
ATOM 1707 C C . ARG B 1 19 ? 17.359 -16.125 -25.797 1 96.38 19 ARG B C 1
ATOM 1709 O O . ARG B 1 19 ? 18.406 -16.094 -26.453 1 96.38 19 ARG B O 1
ATOM 1716 N N . GLY B 1 20 ? 16.359 -16.891 -26.047 1 95.88 20 GLY B N 1
ATOM 1717 C CA . GLY B 1 20 ? 16.328 -17.688 -27.266 1 95.88 20 GLY B CA 1
ATOM 1718 C C . GLY B 1 20 ? 17.094 -19 -27.141 1 95.88 20 GLY B C 1
ATOM 1719 O O . GLY B 1 20 ? 17.172 -19.766 -28.094 1 95.88 20 GLY B O 1
ATOM 1720 N N . ASP B 1 21 ? 17.516 -19.281 -25.984 1 97.44 21 ASP B N 1
ATOM 1721 C CA . ASP B 1 21 ? 18.266 -20.516 -25.797 1 97.44 21 ASP B CA 1
ATOM 1722 C C . ASP B 1 21 ? 17.359 -21.734 -25.922 1 97.44 21 ASP B C 1
ATOM 1724 O O . ASP B 1 21 ? 16.203 -21.625 -26.359 1 97.44 21 ASP B O 1
ATOM 1728 N N . SER B 1 22 ? 17.922 -22.953 -25.609 1 97.81 22 SER B N 1
ATOM 1729 C CA . SER B 1 22 ? 17.188 -24.203 -25.812 1 97.81 22 SER B CA 1
ATOM 1730 C C . SER B 1 22 ? 15.945 -24.266 -24.953 1 97.81 22 SER B C 1
ATOM 1732 O O . SER B 1 22 ? 14.922 -24.812 -25.359 1 97.81 22 SER B O 1
ATOM 1734 N N . LEU B 1 23 ? 16.016 -23.703 -23.75 1 96.88 23 LEU B N 1
ATOM 1735 C CA . LEU B 1 23 ? 14.859 -23.688 -22.859 1 96.88 23 LEU B CA 1
ATOM 1736 C C . LEU B 1 23 ? 13.727 -22.844 -23.438 1 96.88 23 LEU B C 1
ATOM 1738 O O . LEU B 1 23 ? 12.57 -23.297 -23.469 1 96.88 23 LEU B O 1
ATOM 1742 N N . ASP B 1 24 ? 14.055 -21.688 -23.875 1 97.88 24 ASP B N 1
ATOM 1743 C CA . ASP B 1 24 ? 13.07 -20.828 -24.547 1 97.88 24 ASP B CA 1
ATOM 1744 C C . ASP B 1 24 ? 12.445 -21.547 -25.734 1 97.88 24 ASP B C 1
ATOM 1746 O O . ASP B 1 24 ? 11.227 -21.516 -25.906 1 97.88 24 ASP B O 1
ATOM 1750 N N . ARG B 1 25 ? 13.266 -22.141 -26.547 1 98 25 ARG B N 1
ATOM 1751 C CA . ARG B 1 25 ? 12.773 -22.828 -27.75 1 98 25 ARG B CA 1
ATOM 1752 C C . ARG B 1 25 ? 11.852 -23.984 -27.375 1 98 25 ARG B C 1
ATOM 1754 O O . ARG B 1 25 ? 10.867 -24.25 -28.062 1 98 25 ARG B O 1
ATOM 1761 N N . SER B 1 26 ? 12.219 -24.656 -26.297 1 97.69 26 SER B N 1
ATOM 1762 C CA . SER B 1 26 ? 11.375 -25.75 -25.828 1 97.69 26 SER B CA 1
ATOM 1763 C C . SER B 1 26 ? 10 -25.25 -25.406 1 97.69 26 SER B C 1
ATOM 1765 O O . SER B 1 26 ? 8.984 -25.875 -25.703 1 97.69 26 SER B O 1
ATOM 1767 N N . ILE B 1 27 ? 9.969 -24.172 -24.703 1 97.69 27 ILE B N 1
ATOM 1768 C CA . ILE B 1 27 ? 8.719 -23.578 -24.266 1 97.69 27 ILE B CA 1
ATOM 1769 C C . ILE B 1 27 ? 7.883 -23.172 -25.484 1 97.69 27 ILE B C 1
ATOM 1771 O O . ILE B 1 27 ? 6.684 -23.453 -25.531 1 97.69 27 ILE B O 1
ATOM 1775 N N . ASP B 1 28 ? 8.523 -22.516 -26.453 1 97.88 28 ASP B N 1
ATOM 1776 C CA . ASP B 1 28 ? 7.816 -22.094 -27.656 1 97.88 28 ASP B CA 1
ATOM 1777 C C . ASP B 1 28 ? 7.234 -23.281 -28.406 1 97.88 28 ASP B C 1
ATOM 1779 O O . ASP B 1 28 ? 6.086 -23.25 -28.844 1 97.88 28 ASP B O 1
ATOM 1783 N N . SER B 1 29 ? 8.055 -24.297 -28.531 1 97.81 29 SER B N 1
ATOM 1784 C CA . SER B 1 29 ? 7.613 -25.5 -29.203 1 97.81 29 SER B CA 1
ATOM 1785 C C . SER B 1 29 ? 6.426 -26.141 -28.5 1 97.81 29 SER B C 1
ATOM 1787 O O . SER B 1 29 ? 5.422 -26.484 -29.125 1 97.81 29 SER B O 1
ATOM 1789 N N . GLU B 1 30 ? 6.547 -26.328 -27.172 1 97.62 30 GLU B N 1
ATOM 1790 C CA . GLU B 1 30 ? 5.453 -26.906 -26.391 1 97.62 30 GLU B CA 1
ATOM 1791 C C . GLU B 1 30 ? 4.191 -26.062 -26.484 1 97.62 30 GLU B C 1
ATOM 1793 O O . GLU B 1 30 ? 3.09 -26.594 -26.641 1 97.62 30 GLU B O 1
ATOM 1798 N N . ASN B 1 31 ? 4.367 -24.766 -26.359 1 96.75 31 ASN B N 1
ATOM 1799 C CA . ASN B 1 31 ? 3.211 -23.875 -26.391 1 96.75 31 ASN B CA 1
ATOM 1800 C C . ASN B 1 31 ? 2.51 -23.922 -27.75 1 96.75 31 ASN B C 1
ATOM 1802 O O . ASN B 1 31 ? 1.297 -23.719 -27.828 1 96.75 31 ASN B O 1
ATOM 1806 N N . SER B 1 32 ? 3.258 -24.094 -28.797 1 96.94 32 SER B N 1
ATOM 1807 C CA . SER B 1 32 ? 2.668 -24.203 -30.125 1 96.94 32 SER B CA 1
ATOM 1808 C C . SER B 1 32 ? 1.752 -25.406 -30.234 1 96.94 32 SER B C 1
ATOM 1810 O O . SER B 1 32 ? 0.815 -25.422 -31.031 1 96.94 32 SER B O 1
ATOM 1812 N N . GLN B 1 33 ? 1.955 -26.375 -29.422 1 96.88 33 GLN B N 1
ATOM 1813 C CA . GLN B 1 33 ? 1.168 -27.609 -29.453 1 96.88 33 GLN B CA 1
ATOM 1814 C C . GLN B 1 33 ? -0.009 -27.531 -28.484 1 96.88 33 GLN B C 1
ATOM 1816 O O . GLN B 1 33 ? -1.126 -27.922 -28.812 1 96.88 33 GLN B O 1
ATOM 1821 N N . THR B 1 34 ? 0.223 -27.047 -27.281 1 95.31 34 THR B N 1
ATOM 1822 C CA . THR B 1 34 ? -0.766 -27.125 -26.203 1 95.31 34 THR B CA 1
ATOM 1823 C C . THR B 1 34 ? -1.504 -25.797 -26.047 1 95.31 34 THR B C 1
ATOM 1825 O O . THR B 1 34 ? -2.641 -25.766 -25.578 1 95.31 34 THR B O 1
ATOM 1828 N N . ASN B 1 35 ? -0.812 -24.609 -26.359 1 95.56 35 ASN B N 1
ATOM 1829 C CA . ASN B 1 35 ? -1.36 -23.25 -26.25 1 95.56 35 ASN B CA 1
ATOM 1830 C C . ASN B 1 35 ? -1.898 -22.984 -24.844 1 95.56 35 ASN B C 1
ATOM 1832 O O . ASN B 1 35 ? -3.002 -22.453 -24.688 1 95.56 35 ASN B O 1
ATOM 1836 N N . ASP B 1 36 ? -1.195 -23.438 -23.891 1 95.94 36 ASP B N 1
ATOM 1837 C CA . ASP B 1 36 ? -1.687 -23.281 -22.516 1 95.94 36 ASP B CA 1
ATOM 1838 C C . ASP B 1 36 ? -0.674 -22.547 -21.656 1 95.94 36 ASP B C 1
ATOM 1840 O O . ASP B 1 36 ? -0.779 -22.547 -20.422 1 95.94 36 ASP B O 1
ATOM 1844 N N . PHE B 1 37 ? 0.298 -21.891 -22.328 1 97.44 37 PHE B N 1
ATOM 1845 C CA . PHE B 1 37 ? 1.234 -21.031 -21.609 1 97.44 37 PHE B CA 1
ATOM 1846 C C . PHE B 1 37 ? 0.802 -19.578 -21.672 1 97.44 37 PHE B C 1
ATOM 1848 O O . PHE B 1 37 ? 0.193 -19.141 -22.656 1 97.44 37 PHE B O 1
ATOM 1855 N N . PHE B 1 38 ? 1.002 -18.875 -20.656 1 98 38 PHE B N 1
ATOM 1856 C CA . PHE B 1 38 ? 1.021 -17.422 -20.625 1 98 38 PHE B CA 1
ATOM 1857 C C . PHE B 1 38 ? 2.445 -16.906 -20.469 1 98 38 PHE B C 1
ATOM 1859 O O . PHE B 1 38 ? 2.982 -16.891 -19.359 1 98 38 PHE B O 1
ATOM 1866 N N . ILE B 1 39 ? 3.021 -16.547 -21.578 1 98.31 39 ILE B N 1
ATOM 1867 C CA . ILE B 1 39 ? 4.445 -16.234 -21.594 1 98.31 39 ILE B CA 1
ATOM 1868 C C . ILE B 1 39 ? 4.645 -14.734 -21.344 1 98.31 39 ILE B C 1
ATOM 1870 O O . ILE B 1 39 ? 4.156 -13.906 -22.109 1 98.31 39 ILE B O 1
ATOM 1874 N N . LEU B 1 40 ? 5.305 -14.422 -20.281 1 98.44 40 LEU B N 1
ATOM 1875 C CA . LEU B 1 40 ? 5.703 -13.055 -19.969 1 98.44 40 LEU B CA 1
ATOM 1876 C C . LEU B 1 40 ? 7.012 -12.695 -20.656 1 98.44 40 LEU B C 1
ATOM 1878 O O . LEU B 1 40 ? 8.094 -12.906 -20.094 1 98.44 40 LEU B O 1
ATOM 1882 N N . GLU B 1 41 ? 6.93 -12.023 -21.75 1 97.38 41 GLU B N 1
ATOM 1883 C CA . GLU B 1 41 ? 8.07 -11.797 -22.641 1 97.38 41 GLU B CA 1
ATOM 1884 C C . GLU B 1 41 ? 9.117 -10.906 -21.969 1 97.38 41 GLU B C 1
ATOM 1886 O O . GLU B 1 41 ? 10.312 -11.039 -22.25 1 97.38 41 GLU B O 1
ATOM 1891 N N . ASN B 1 42 ? 8.688 -10.031 -21.078 1 96.25 42 ASN B N 1
ATOM 1892 C CA . ASN B 1 42 ? 9.617 -9.078 -20.484 1 96.25 42 ASN B CA 1
ATOM 1893 C C . ASN B 1 42 ? 9.992 -9.492 -19.062 1 96.25 42 ASN B C 1
ATOM 1895 O O . ASN B 1 42 ? 10.336 -8.648 -18.234 1 96.25 42 ASN B O 1
ATOM 1899 N N . HIS B 1 43 ? 9.859 -10.789 -18.781 1 98.25 43 HIS B N 1
ATOM 1900 C CA . HIS B 1 43 ? 10.281 -11.336 -17.5 1 98.25 43 HIS B CA 1
ATOM 1901 C C . HIS B 1 43 ? 11.328 -12.43 -17.688 1 98.25 43 HIS B C 1
ATOM 1903 O O . HIS B 1 43 ? 11.125 -13.375 -18.438 1 98.25 43 HIS B O 1
ATOM 1909 N N . VAL B 1 44 ? 12.422 -12.234 -16.984 1 98.06 44 VAL B N 1
ATOM 1910 C CA . VAL B 1 44 ? 13.461 -13.258 -16.969 1 98.06 44 VAL B CA 1
ATOM 1911 C C . VAL B 1 44 ? 13.273 -14.188 -15.781 1 98.06 44 VAL B C 1
ATOM 1913 O O . VAL B 1 44 ? 13.172 -13.727 -14.641 1 98.06 44 VAL B O 1
ATOM 1916 N N . GLU B 1 45 ? 13.227 -15.5 -16.047 1 97.56 45 GLU B N 1
ATOM 1917 C CA . GLU B 1 45 ? 13.039 -16.484 -14.977 1 97.56 45 GLU B CA 1
ATOM 1918 C C . GLU B 1 45 ? 14.273 -16.578 -14.086 1 97.56 45 GLU B C 1
ATOM 1920 O O . GLU B 1 45 ? 15.383 -16.812 -14.562 1 97.56 45 GLU B O 1
ATOM 1925 N N . ALA B 1 46 ? 14.07 -16.344 -12.844 1 95.62 46 ALA B N 1
ATOM 1926 C CA . ALA B 1 46 ? 15.062 -16.531 -11.797 1 95.62 46 ALA B CA 1
ATOM 1927 C C . ALA B 1 46 ? 14.398 -16.672 -10.43 1 95.62 46 ALA B C 1
ATOM 1929 O O . ALA B 1 46 ? 13.32 -16.109 -10.195 1 95.62 46 ALA B O 1
ATOM 1930 N N . PRO B 1 47 ? 15.016 -17.438 -9.57 1 91.31 47 PRO B N 1
ATOM 1931 C CA . PRO B 1 47 ? 14.406 -17.641 -8.258 1 91.31 47 PRO B CA 1
ATOM 1932 C C . PRO B 1 47 ? 14.109 -16.328 -7.531 1 91.31 47 PRO B C 1
ATOM 1934 O O . PRO B 1 47 ? 13.094 -16.219 -6.844 1 91.31 47 PRO B O 1
ATOM 1937 N N . GLU B 1 48 ? 14.961 -15.312 -7.672 1 93 48 GLU B N 1
ATOM 1938 C CA . GLU B 1 48 ? 14.812 -14.055 -6.953 1 93 48 GLU B CA 1
ATOM 1939 C C . GLU B 1 48 ? 13.812 -13.133 -7.645 1 93 48 GLU B C 1
ATOM 1941 O O . GLU B 1 48 ? 13.508 -12.047 -7.148 1 93 48 GLU B O 1
ATOM 1946 N N . GLU B 1 49 ? 13.211 -13.656 -8.836 1 96.5 49 GLU B N 1
ATOM 1947 C CA . GLU B 1 49 ? 12.344 -12.789 -9.641 1 96.5 49 GLU B CA 1
ATOM 1948 C C . GLU B 1 49 ? 10.883 -13.211 -9.516 1 96.5 49 GLU B C 1
ATOM 1950 O O . GLU B 1 49 ? 10.031 -12.758 -10.281 1 96.5 49 GLU B O 1
ATOM 1955 N N . LEU B 1 50 ? 10.625 -14.031 -8.531 1 96.62 50 LEU B N 1
ATOM 1956 C CA . LEU B 1 50 ? 9.289 -14.594 -8.398 1 96.62 50 LEU B CA 1
ATOM 1957 C C . LEU B 1 50 ? 8.258 -13.5 -8.141 1 96.62 50 LEU B C 1
ATOM 1959 O O . LEU B 1 50 ? 7.172 -13.508 -8.719 1 96.62 50 LEU B O 1
ATOM 1963 N N . SER B 1 51 ? 8.57 -12.562 -7.281 1 98.12 51 SER B N 1
ATOM 1964 C CA . SER B 1 51 ? 7.641 -11.477 -6.961 1 98.12 51 SER B CA 1
ATOM 1965 C C . SER B 1 51 ? 7.352 -10.617 -8.18 1 98.12 51 SER B C 1
ATOM 1967 O O . SER B 1 51 ? 6.207 -10.219 -8.414 1 98.12 51 SER B O 1
ATOM 1969 N N . LYS B 1 52 ? 8.359 -10.344 -8.945 1 98.44 52 LYS B N 1
ATOM 1970 C CA . LYS B 1 52 ? 8.172 -9.594 -10.188 1 98.44 52 LYS B CA 1
ATOM 1971 C C . LYS B 1 52 ? 7.305 -10.375 -11.172 1 98.44 52 LYS B C 1
ATOM 1973 O O . LYS B 1 52 ? 6.469 -9.789 -11.867 1 98.44 52 LYS B O 1
ATOM 1978 N N . LYS B 1 53 ? 7.531 -11.664 -11.219 1 98.56 53 LYS B N 1
ATOM 1979 C CA . LYS B 1 53 ? 6.715 -12.508 -12.086 1 98.56 53 LYS B CA 1
ATOM 1980 C C . LYS B 1 53 ? 5.238 -12.422 -11.703 1 98.56 53 LYS B C 1
ATOM 1982 O O . LYS B 1 53 ? 4.375 -12.289 -12.578 1 98.56 53 LYS B O 1
ATOM 1987 N N . THR B 1 54 ? 4.973 -12.492 -10.43 1 98.62 54 THR B N 1
ATOM 1988 C CA . THR B 1 54 ? 3.602 -12.406 -9.938 1 98.62 54 THR B CA 1
ATOM 1989 C C . THR B 1 54 ? 2.977 -11.07 -10.32 1 98.62 54 THR B C 1
ATOM 1991 O O . THR B 1 54 ? 1.833 -11.023 -10.781 1 98.62 54 THR B O 1
ATOM 1994 N N . LYS B 1 55 ? 3.695 -9.969 -10.133 1 98.81 55 LYS B N 1
ATOM 1995 C CA . LYS B 1 55 ? 3.223 -8.641 -10.523 1 98.81 55 LYS B CA 1
ATOM 1996 C C . LYS B 1 55 ? 2.863 -8.602 -12 1 98.81 55 LYS B C 1
ATOM 1998 O O . LYS B 1 55 ? 1.774 -8.156 -12.367 1 98.81 55 LYS B O 1
ATOM 2003 N N . LEU B 1 56 ? 3.773 -9.078 -12.867 1 98.69 56 LEU B N 1
ATOM 2004 C CA . LEU B 1 56 ? 3.572 -9.031 -14.312 1 98.69 56 LEU B CA 1
ATOM 2005 C C . LEU B 1 56 ? 2.439 -9.969 -14.727 1 98.69 56 LEU B C 1
ATOM 2007 O O . LEU B 1 56 ? 1.698 -9.664 -15.664 1 98.69 56 LEU B O 1
ATOM 2011 N N . PHE B 1 57 ? 2.361 -11.094 -14.031 1 98.75 57 PHE B N 1
ATOM 2012 C CA . PHE B 1 57 ? 1.248 -11.992 -14.297 1 98.75 57 PHE B CA 1
ATOM 2013 C C . PHE B 1 57 ? -0.084 -11.273 -14.148 1 98.75 57 PHE B C 1
ATOM 2015 O O . PHE B 1 57 ? -0.869 -11.195 -15.094 1 98.75 57 PHE B O 1
ATOM 2022 N N . PHE B 1 58 ? -0.34 -10.68 -12.977 1 98.88 58 PHE B N 1
ATOM 2023 C CA . PHE B 1 58 ? -1.626 -10.039 -12.734 1 98.88 58 PHE B CA 1
ATOM 2024 C C . PHE B 1 58 ? -1.835 -8.875 -13.695 1 98.88 58 PHE B C 1
ATOM 2026 O O . PHE B 1 58 ? -2.934 -8.688 -14.219 1 98.88 58 PHE B O 1
ATOM 2033 N N . ALA B 1 59 ? -0.804 -8.078 -13.906 1 98.69 59 ALA B N 1
ATOM 2034 C CA . ALA B 1 59 ? -0.927 -6.922 -14.789 1 98.69 59 ALA B CA 1
ATOM 2035 C C . ALA B 1 59 ? -1.308 -7.348 -16.203 1 98.69 59 ALA B C 1
ATOM 2037 O O . ALA B 1 59 ? -2.279 -6.84 -16.781 1 98.69 59 ALA B O 1
ATOM 2038 N N . HIS B 1 60 ? -0.572 -8.336 -16.75 1 98.62 60 HIS B N 1
ATOM 2039 C CA . HIS B 1 60 ? -0.8 -8.758 -18.125 1 98.62 60 HIS B CA 1
ATOM 2040 C C . HIS B 1 60 ? -2.092 -9.555 -18.25 1 98.62 60 HIS B C 1
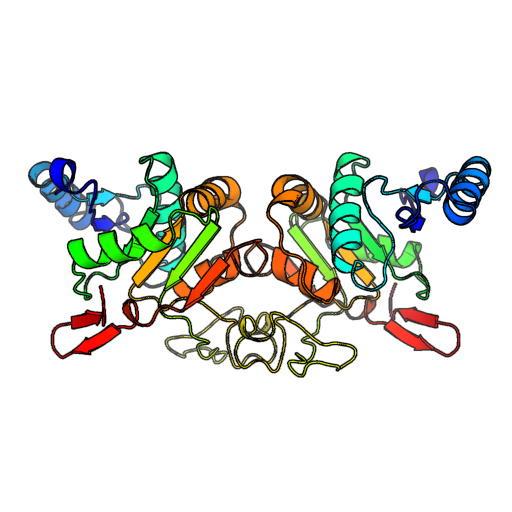ATOM 2042 O O . HIS B 1 60 ? -2.775 -9.477 -19.281 1 98.62 60 HIS B O 1
ATOM 2048 N N . ALA B 1 61 ? -2.396 -10.398 -17.219 1 98.5 61 ALA B N 1
ATOM 2049 C CA . ALA B 1 61 ? -3.668 -11.117 -17.234 1 98.5 61 ALA B CA 1
ATOM 2050 C C . ALA B 1 61 ? -4.848 -10.148 -17.281 1 98.5 61 ALA B C 1
ATOM 2052 O O . ALA B 1 61 ? -5.793 -10.344 -18.047 1 98.5 61 ALA B O 1
ATOM 2053 N N . ALA B 1 62 ? -4.805 -9.094 -16.5 1 98.44 62 ALA B N 1
ATOM 2054 C CA . ALA B 1 62 ? -5.863 -8.086 -16.484 1 98.44 62 ALA B CA 1
ATOM 2055 C C . ALA B 1 62 ? -6.004 -7.41 -17.844 1 98.44 62 ALA B C 1
ATOM 2057 O O . ALA B 1 62 ? -7.113 -7.051 -18.25 1 98.44 62 ALA B O 1
ATOM 2058 N N . ASP B 1 63 ? -4.883 -7.266 -18.5 1 98.06 63 ASP B N 1
ATOM 2059 C CA . ASP B 1 63 ? -4.891 -6.629 -19.812 1 98.06 63 ASP B CA 1
ATOM 2060 C C . ASP B 1 63 ? -5.441 -7.578 -20.875 1 98.06 63 ASP B C 1
ATOM 2062 O O . ASP B 1 63 ? -6 -7.133 -21.875 1 98.06 63 ASP B O 1
ATOM 2066 N N . SER B 1 64 ? -5.359 -8.859 -20.672 1 96.56 64 SER B N 1
ATOM 2067 C CA . SER B 1 64 ? -5.602 -9.836 -21.719 1 96.56 64 SER B CA 1
ATOM 2068 C C . SER B 1 64 ? -6.988 -10.453 -21.594 1 96.56 64 SER B C 1
ATOM 2070 O O . SER B 1 64 ? -7.578 -10.883 -22.594 1 96.56 64 SER B O 1
ATOM 2072 N N . TRP B 1 65 ? -7.441 -10.625 -20.344 1 96.62 65 TRP B N 1
ATOM 2073 C CA . TRP B 1 65 ? -8.719 -11.289 -20.094 1 96.62 65 TRP B CA 1
ATOM 2074 C C . TRP B 1 65 ? -9.625 -10.414 -19.234 1 96.62 65 TRP B C 1
ATOM 2076 O O . TRP B 1 65 ? -9.164 -9.766 -18.297 1 96.62 65 TRP B O 1
ATOM 2086 N N . THR B 1 66 ? -10.844 -10.375 -19.594 1 96.81 66 THR B N 1
ATOM 2087 C CA . THR B 1 66 ? -11.859 -9.82 -18.703 1 96.81 66 THR B CA 1
ATOM 2088 C C . THR B 1 66 ? -12.5 -10.922 -17.859 1 96.81 66 THR B C 1
ATOM 2090 O O . THR B 1 66 ? -13.289 -11.719 -18.375 1 96.81 66 THR B O 1
ATOM 2093 N N . ALA B 1 67 ? -12.125 -11.078 -16.641 1 97.06 67 ALA B N 1
ATOM 2094 C CA . ALA B 1 67 ? -12.609 -12.102 -15.711 1 97.06 67 ALA B CA 1
ATOM 2095 C C . ALA B 1 67 ? -13.07 -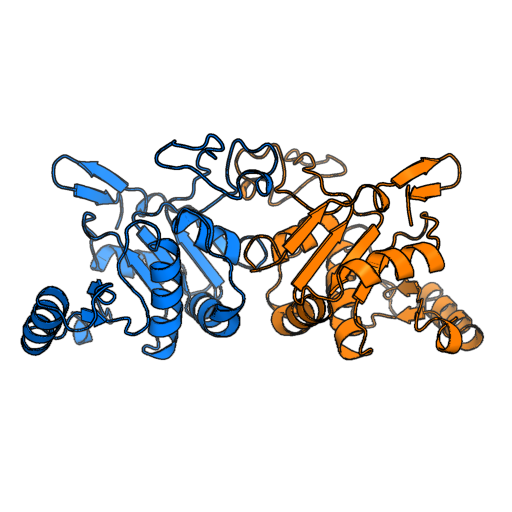11.477 -14.398 1 97.06 67 ALA B C 1
ATOM 2097 O O . ALA B 1 67 ? -12.664 -10.359 -14.055 1 97.06 67 ALA B O 1
ATOM 2098 N N . ASP B 1 68 ? -13.93 -12.148 -13.75 1 97.44 68 ASP B N 1
ATOM 2099 C CA . ASP B 1 68 ? -14.375 -11.672 -12.445 1 97.44 68 ASP B CA 1
ATOM 2100 C C . ASP B 1 68 ? -13.258 -11.789 -11.414 1 97.44 68 ASP B C 1
ATOM 2102 O O . ASP B 1 68 ? -13.148 -10.953 -10.508 1 97.44 68 ASP B O 1
ATOM 2106 N N . TYR B 1 69 ? -12.445 -12.844 -11.609 1 98.25 69 TYR B N 1
ATOM 2107 C CA . TYR B 1 69 ? -11.391 -13.117 -10.648 1 98.25 69 TYR B CA 1
ATOM 2108 C C . TYR B 1 69 ? -10.117 -13.586 -11.352 1 98.25 69 TYR B C 1
ATOM 2110 O O . TYR B 1 69 ? -10.18 -14.141 -12.453 1 98.25 69 TYR B O 1
ATOM 2118 N N . TYR B 1 70 ? -9.031 -13.32 -10.766 1 98.62 70 TYR B N 1
ATOM 2119 C CA . TYR B 1 70 ? -7.711 -13.781 -11.172 1 98.62 70 TYR B CA 1
ATOM 2120 C C . TYR B 1 70 ? -7.027 -14.531 -10.031 1 98.62 70 TYR B C 1
ATOM 2122 O O . TYR B 1 70 ? -6.941 -14.031 -8.914 1 98.62 70 TYR B O 1
ATOM 2130 N N . ALA B 1 71 ? -6.574 -15.719 -10.32 1 97.81 71 ALA B N 1
ATOM 2131 C CA . ALA B 1 71 ? -5.996 -16.578 -9.289 1 97.81 71 ALA B CA 1
ATOM 2132 C C . ALA B 1 71 ? -4.547 -16.938 -9.625 1 97.81 71 ALA B C 1
ATOM 2134 O O . ALA B 1 71 ? -4.219 -17.219 -10.773 1 97.81 71 ALA B O 1
ATOM 2135 N N . LYS B 1 72 ? -3.691 -16.797 -8.672 1 98.06 72 LYS B N 1
ATOM 2136 C CA . LYS B 1 72 ? -2.35 -17.359 -8.734 1 98.06 72 LYS B CA 1
ATOM 2137 C C . LYS B 1 72 ? -2.268 -18.656 -7.938 1 98.06 72 LYS B C 1
ATOM 2139 O O . LYS B 1 72 ? -2.635 -18.688 -6.758 1 98.06 72 LYS B O 1
ATOM 2144 N N . VAL B 1 73 ? -1.823 -19.688 -8.602 1 96.25 73 VAL B N 1
ATOM 2145 C CA . VAL B 1 73 ? -1.687 -21.016 -7.984 1 96.25 73 VAL B CA 1
ATOM 2146 C C . VAL B 1 73 ? -0.279 -21.547 -8.227 1 96.25 73 VAL B C 1
ATOM 2148 O O . VAL B 1 73 ? 0.208 -21.547 -9.359 1 96.25 73 VAL B O 1
ATOM 2151 N N . ASN B 1 74 ? 0.36 -21.953 -7.137 1 94.44 74 ASN B N 1
ATOM 2152 C CA . ASN B 1 74 ? 1.643 -22.625 -7.328 1 94.44 74 ASN B CA 1
ATOM 2153 C C . ASN B 1 74 ? 1.488 -23.906 -8.133 1 94.44 74 ASN B C 1
ATOM 2155 O O . ASN B 1 74 ? 0.441 -24.547 -8.078 1 94.44 74 ASN B O 1
ATOM 2159 N N . ASP B 1 75 ? 2.514 -24.297 -8.766 1 90.31 75 ASP B N 1
ATOM 2160 C CA . ASP B 1 75 ? 2.43 -25.422 -9.688 1 90.31 75 ASP B CA 1
ATOM 2161 C C . ASP B 1 75 ? 2.459 -26.75 -8.93 1 90.31 75 ASP B C 1
ATOM 2163 O O . ASP B 1 75 ? 2.275 -27.812 -9.531 1 90.31 75 ASP B O 1
ATOM 2167 N N . ASN B 1 76 ? 2.652 -26.781 -7.66 1 89.56 76 ASN B N 1
ATOM 2168 C CA . ASN B 1 76 ? 2.639 -28.016 -6.867 1 89.56 76 ASN B CA 1
ATOM 2169 C C . ASN B 1 76 ? 1.398 -28.094 -5.984 1 89.56 76 ASN B C 1
ATOM 2171 O O . ASN B 1 76 ? 1.411 -28.766 -4.949 1 89.56 76 ASN B O 1
ATOM 2175 N N . VAL B 1 77 ? 0.405 -27.375 -6.336 1 91.25 77 VAL B N 1
ATOM 2176 C CA . VAL B 1 77 ? -0.854 -27.344 -5.598 1 91.25 77 VAL B CA 1
ATOM 2177 C C . VAL B 1 77 ? -1.972 -27.922 -6.465 1 91.25 77 VAL B C 1
ATOM 2179 O O . VAL B 1 77 ? -2.055 -27.625 -7.66 1 91.25 77 VAL B O 1
ATOM 2182 N N . PHE B 1 78 ? -2.832 -28.719 -5.883 1 88.75 78 PHE B N 1
ATOM 2183 C CA . PHE B 1 78 ? -4.02 -29.25 -6.547 1 88.75 78 PHE B CA 1
ATOM 2184 C C . PHE B 1 78 ? -5.25 -28.422 -6.191 1 88.75 78 PHE B C 1
ATOM 2186 O O . PHE B 1 78 ? -5.535 -28.203 -5.012 1 88.75 78 PHE B O 1
ATOM 2193 N N . VAL B 1 79 ? -5.887 -27.938 -7.199 1 89.56 79 VAL B N 1
ATOM 2194 C CA . VAL B 1 79 ? -7.059 -27.094 -7 1 89.56 79 VAL B CA 1
ATOM 2195 C C . VAL B 1 79 ? -8.273 -27.734 -7.66 1 89.56 79 VAL B C 1
ATOM 2197 O O . VAL B 1 79 ? -8.211 -28.156 -8.812 1 89.56 79 VAL B O 1
ATOM 2200 N N . ASN B 1 80 ? -9.359 -27.891 -6.867 1 90.88 80 ASN B N 1
ATOM 2201 C CA . ASN B 1 80 ? -10.648 -28.25 -7.438 1 90.88 80 ASN B CA 1
ATOM 2202 C C . ASN B 1 80 ? -11.359 -27.047 -8.062 1 90.88 80 ASN B C 1
ATOM 2204 O O . ASN B 1 80 ? -11.914 -26.219 -7.348 1 90.88 80 ASN B O 1
ATOM 2208 N N . LEU B 1 81 ? -11.469 -27.016 -9.359 1 90.12 81 LEU B N 1
ATOM 2209 C CA . LEU B 1 81 ? -11.93 -25.828 -10.086 1 90.12 81 LEU B CA 1
ATOM 2210 C C . LEU B 1 81 ? -13.414 -25.594 -9.852 1 90.12 81 LEU B C 1
ATOM 2212 O O . LEU B 1 81 ? -13.867 -24.453 -9.789 1 90.12 81 LEU B O 1
ATOM 2216 N N . ASP B 1 82 ? -14.141 -26.703 -9.711 1 90.62 82 ASP B N 1
ATOM 2217 C CA . ASP B 1 82 ? -15.57 -26.547 -9.438 1 90.62 82 ASP B CA 1
ATOM 2218 C C . ASP B 1 82 ? -15.797 -25.922 -8.062 1 90.62 82 ASP B C 1
ATOM 2220 O O . ASP B 1 82 ? -16.594 -24.984 -7.93 1 90.62 82 ASP B O 1
ATOM 2224 N N . SER B 1 83 ? -15.062 -26.438 -7.137 1 93.19 83 SER B N 1
ATOM 2225 C CA . SER B 1 83 ? -15.172 -25.906 -5.781 1 93.19 83 SER B CA 1
ATOM 2226 C C . SER B 1 83 ? -14.688 -24.453 -5.715 1 93.19 83 SER B C 1
ATOM 2228 O O . SER B 1 83 ? -15.297 -23.625 -5.043 1 93.19 83 SER B O 1
ATOM 2230 N N . LEU B 1 84 ? -13.648 -24.156 -6.422 1 94.62 84 LEU B N 1
ATOM 2231 C CA . LEU B 1 84 ? -13.117 -22.797 -6.477 1 94.62 84 LEU B CA 1
ATOM 2232 C C . LEU B 1 84 ? -14.148 -21.844 -7.059 1 94.62 84 LEU B C 1
ATOM 2234 O O . LEU B 1 84 ? -14.43 -20.797 -6.469 1 94.62 84 LEU B O 1
ATOM 2238 N N . GLY B 1 85 ? -14.75 -22.266 -8.148 1 93.69 85 GLY B N 1
ATOM 2239 C CA . GLY B 1 85 ? -15.773 -21.438 -8.766 1 93.69 85 GLY B CA 1
ATOM 2240 C C . GLY B 1 85 ? -16.953 -21.156 -7.852 1 93.69 85 GLY B C 1
ATOM 2241 O O . GLY B 1 85 ? -17.406 -20.016 -7.746 1 93.69 85 GLY B O 1
ATOM 2242 N N . ASN B 1 86 ? -17.406 -22.188 -7.184 1 94 86 ASN B N 1
ATOM 2243 C CA . ASN B 1 86 ? -18.516 -22.047 -6.25 1 94 86 ASN B CA 1
ATOM 2244 C C . ASN B 1 86 ? -18.156 -21.109 -5.102 1 94 86 ASN B C 1
ATOM 2246 O O . ASN B 1 86 ? -18.984 -20.281 -4.699 1 94 86 ASN B O 1
ATOM 2250 N N . THR B 1 87 ? -17 -21.25 -4.602 1 95.62 87 THR B N 1
ATOM 2251 C CA . THR B 1 87 ? -16.547 -20.391 -3.504 1 95.62 87 THR B CA 1
ATOM 2252 C C . THR B 1 87 ? -16.484 -18.938 -3.941 1 95.62 87 THR B C 1
ATOM 2254 O O . THR B 1 87 ? -16.969 -18.047 -3.236 1 95.62 87 THR B O 1
ATOM 2257 N N . LEU B 1 88 ? -15.977 -18.672 -5.152 1 96.62 88 LEU B N 1
ATOM 2258 C CA . LEU B 1 88 ? -15.789 -17.297 -5.629 1 96.62 88 LEU B CA 1
ATOM 2259 C C . LEU B 1 88 ? -17.125 -16.641 -5.926 1 96.62 88 LEU B C 1
ATOM 2261 O O . LEU B 1 88 ? -17.266 -15.414 -5.824 1 96.62 88 LEU B O 1
ATOM 2265 N N . ALA B 1 89 ? -18.125 -17.484 -6.25 1 94.94 89 ALA B N 1
ATOM 2266 C CA . ALA B 1 89 ? -19.453 -16.953 -6.523 1 94.94 89 ALA B CA 1
ATOM 2267 C C . ALA B 1 89 ? -20.031 -16.266 -5.293 1 94.94 89 ALA B C 1
ATOM 2269 O O . ALA B 1 89 ? -20.828 -15.328 -5.418 1 94.94 89 ALA B O 1
ATOM 2270 N N . SER B 1 90 ? -19.594 -16.641 -4.129 1 94.94 90 SER B N 1
ATOM 2271 C CA . SER B 1 90 ? -20.125 -16.078 -2.887 1 94.94 90 SER B CA 1
ATOM 2272 C C . SER B 1 90 ? -19.547 -14.695 -2.613 1 94.94 90 SER B C 1
ATOM 2274 O O . SER B 1 90 ? -20.062 -13.969 -1.758 1 94.94 90 SER B O 1
ATOM 2276 N N . TYR B 1 91 ? -18.5 -14.273 -3.363 1 95.38 91 TYR B N 1
ATOM 2277 C CA . TYR B 1 91 ? -17.859 -12.992 -3.111 1 95.38 91 TYR B CA 1
ATOM 2278 C C . TYR B 1 91 ? -18.141 -12.008 -4.238 1 95.38 91 TYR B C 1
ATOM 2280 O O . TYR B 1 91 ? -17.547 -10.922 -4.289 1 95.38 91 TYR B O 1
ATOM 2288 N N . LEU B 1 92 ? -19.078 -12.344 -5.129 1 93.69 92 LEU B N 1
ATOM 2289 C CA . LEU B 1 92 ? -19.328 -11.57 -6.344 1 93.69 92 LEU B CA 1
ATOM 2290 C C . LEU B 1 92 ? -19.859 -10.18 -6.008 1 93.69 92 LEU B C 1
ATOM 2292 O O . LEU B 1 92 ? -19.703 -9.25 -6.801 1 93.69 92 LEU B O 1
ATOM 2296 N N . SER B 1 93 ? -20.375 -9.977 -4.84 1 94.88 93 SER B N 1
ATOM 2297 C CA . SER B 1 93 ? -20.969 -8.695 -4.477 1 94.88 93 SER B CA 1
ATOM 2298 C C . SER B 1 93 ? -19.906 -7.688 -4.055 1 94.88 93 SER B C 1
ATOM 2300 O O . SER B 1 93 ? -20.188 -6.488 -3.994 1 94.88 93 SER B O 1
ATOM 2302 N N . ASP B 1 94 ? -18.719 -8.125 -3.748 1 95.81 94 ASP B N 1
ATOM 2303 C CA . ASP B 1 94 ? -17.641 -7.238 -3.342 1 95.81 94 ASP B CA 1
ATOM 2304 C C . ASP B 1 94 ? -16.75 -6.883 -4.527 1 95.81 94 ASP B C 1
ATOM 2306 O O . ASP B 1 94 ? -16.094 -7.754 -5.117 1 95.81 94 ASP B O 1
ATOM 2310 N N . PRO B 1 95 ? -16.688 -5.66 -4.812 1 95.94 95 PRO B N 1
ATOM 2311 C CA . PRO B 1 95 ? -15.938 -5.289 -6.016 1 95.94 95 PRO B CA 1
ATOM 2312 C C . PRO B 1 95 ? -14.43 -5.434 -5.84 1 95.94 95 PRO B C 1
ATOM 2314 O O . PRO B 1 95 ? -13.711 -5.68 -6.812 1 95.94 95 PRO B O 1
ATOM 2317 N N . ARG B 1 96 ? -13.914 -5.215 -4.641 1 98.38 96 ARG B N 1
ATOM 2318 C CA . ARG B 1 96 ? -12.484 -5.293 -4.363 1 98.38 96 ARG B CA 1
ATOM 2319 C C . ARG B 1 96 ? -12.195 -6.312 -3.268 1 98.38 96 ARG B C 1
ATOM 2321 O O . ARG B 1 96 ? -12.242 -5.988 -2.08 1 98.38 96 ARG B O 1
ATOM 2328 N N . VAL B 1 97 ? -11.969 -7.504 -3.719 1 98.62 97 VAL B N 1
ATOM 2329 C CA . VAL B 1 97 ? -11.773 -8.562 -2.734 1 98.62 97 VAL B CA 1
ATOM 2330 C C . VAL B 1 97 ? -10.445 -9.273 -2.998 1 98.62 97 VAL B C 1
ATOM 2332 O O . VAL B 1 97 ? -10.07 -9.492 -4.152 1 98.62 97 VAL B O 1
ATOM 2335 N N . TYR B 1 98 ? -9.688 -9.523 -2.025 1 98.81 98 TYR B N 1
ATOM 2336 C CA . TYR B 1 98 ? -8.422 -10.25 -1.924 1 98.81 98 TYR B CA 1
ATOM 2337 C C . TYR B 1 98 ? -8.578 -11.477 -1.029 1 98.81 98 TYR B C 1
ATOM 2339 O O . TYR B 1 98 ? -8.734 -11.352 0.186 1 98.81 98 TYR B O 1
ATOM 2347 N N . ILE B 1 99 ? -8.555 -12.703 -1.669 1 98.56 99 ILE B N 1
ATOM 2348 C CA . ILE B 1 99 ? -8.961 -13.922 -0.988 1 98.56 99 ILE B CA 1
ATOM 2349 C C . ILE B 1 99 ? -7.77 -14.875 -0.885 1 98.56 99 ILE B C 1
ATOM 2351 O O . ILE B 1 99 ? -7.051 -15.094 -1.863 1 98.56 99 ILE B O 1
ATOM 2355 N N . GLY B 1 100 ? -7.594 -15.477 0.247 1 97.94 100 GLY B N 1
ATOM 2356 C CA . GLY B 1 100 ? -6.574 -16.5 0.457 1 97.94 100 GLY B CA 1
ATOM 2357 C C . GLY B 1 100 ? -6.484 -16.969 1.896 1 97.94 100 GLY B C 1
ATOM 2358 O O . GLY B 1 100 ? -7.352 -16.641 2.713 1 97.94 100 GLY B O 1
ATOM 2359 N N . CYS B 1 101 ? -5.602 -17.859 2.119 1 97.19 101 CYS B N 1
ATOM 2360 C CA . CYS B 1 101 ? -5.234 -18.219 3.484 1 97.19 101 CYS B CA 1
ATOM 2361 C C . CYS B 1 101 ? -4.344 -17.141 4.109 1 97.19 101 CYS B C 1
ATOM 2363 O O . CYS B 1 101 ? -3.137 -17.109 3.857 1 97.19 101 CYS B O 1
ATOM 2365 N N . MET B 1 102 ? -4.941 -16.266 4.973 1 96.62 102 MET B N 1
ATOM 2366 C CA . MET B 1 102 ? -4.223 -15.109 5.48 1 96.62 102 MET B CA 1
ATOM 2367 C C . MET B 1 102 ? -3.314 -15.492 6.645 1 96.62 102 MET B C 1
ATOM 2369 O O . MET B 1 102 ? -3.699 -16.297 7.496 1 96.62 102 MET B O 1
ATOM 2373 N N . LYS B 1 103 ? -2.191 -14.984 6.594 1 94.88 103 LYS B N 1
ATOM 2374 C CA . LYS B 1 103 ? -1.185 -15.219 7.625 1 94.88 103 LYS B CA 1
ATOM 2375 C C . LYS B 1 103 ? -0.307 -13.984 7.824 1 94.88 103 LYS B C 1
ATOM 2377 O O . LYS B 1 103 ? -0.476 -12.977 7.137 1 94.88 103 LYS B O 1
ATOM 2382 N N . SER B 1 104 ? 0.518 -14 8.82 1 94.06 104 SER B N 1
ATOM 2383 C CA . SER B 1 104 ? 1.63 -13.07 9.008 1 94.06 104 SER B CA 1
ATOM 2384 C C . SER B 1 104 ? 2.951 -13.82 9.148 1 94.06 104 SER B C 1
ATOM 2386 O O . SER B 1 104 ? 3.26 -14.344 10.227 1 94.06 104 SER B O 1
ATOM 2388 N N . GLY B 1 105 ? 3.641 -13.875 8.117 1 92.12 105 GLY B N 1
ATOM 2389 C CA . GLY B 1 105 ? 4.891 -14.617 8.133 1 92.12 105 GLY B CA 1
ATOM 2390 C C . GLY B 1 105 ? 6 -13.906 8.883 1 92.12 105 GLY B C 1
ATOM 2391 O O . GLY B 1 105 ? 5.871 -12.727 9.219 1 92.12 105 GLY B O 1
ATOM 2392 N N . GLU B 1 106 ? 7.047 -14.625 9.109 1 93.44 106 GLU B N 1
ATOM 2393 C CA . GLU B 1 106 ? 8.219 -14.078 9.789 1 93.44 106 GLU B CA 1
ATOM 2394 C C . GLU B 1 106 ? 9.086 -13.266 8.828 1 93.44 106 GLU B C 1
ATOM 2396 O O . GLU B 1 106 ? 9.227 -13.617 7.66 1 93.44 106 GLU B O 1
ATOM 2401 N N . VAL B 1 107 ? 9.656 -12.18 9.391 1 95.62 107 VAL B N 1
ATOM 2402 C CA . VAL B 1 107 ? 10.609 -11.391 8.633 1 95.62 107 VAL B CA 1
ATOM 2403 C C . VAL B 1 107 ? 12.031 -11.844 8.953 1 95.62 107 VAL B C 1
ATOM 2405 O O . VAL B 1 107 ? 12.422 -11.922 10.117 1 95.62 107 VAL B O 1
ATOM 2408 N N . PHE B 1 108 ? 12.75 -12.156 7.926 1 95.44 108 PHE B N 1
ATOM 2409 C CA . PHE B 1 108 ? 14.133 -12.578 8.117 1 95.44 108 PHE B CA 1
ATOM 2410 C C . PHE B 1 108 ? 15.102 -11.469 7.715 1 95.44 108 PHE B C 1
ATOM 2412 O O . PHE B 1 108 ? 15.234 -11.164 6.527 1 95.44 108 PHE B O 1
ATOM 2419 N N . SER B 1 109 ? 15.797 -10.953 8.688 1 94.75 109 SER B N 1
ATOM 2420 C CA . SER B 1 109 ? 16.641 -9.789 8.461 1 94.75 109 SER B CA 1
ATOM 2421 C C . SER B 1 109 ? 18.109 -10.188 8.328 1 94.75 109 SER B C 1
ATOM 2423 O O . SER B 1 109 ? 18.953 -9.352 7.992 1 94.75 109 SER B O 1
ATOM 2425 N N . GLU B 1 110 ? 18.422 -11.383 8.602 1 94.56 110 GLU B N 1
ATOM 2426 C CA . GLU B 1 110 ? 19.812 -11.828 8.539 1 94.56 110 GLU B CA 1
ATOM 2427 C C . GLU B 1 110 ? 20.219 -12.164 7.105 1 94.56 110 GLU B C 1
ATOM 2429 O O . GLU B 1 110 ? 19.625 -13.047 6.48 1 94.56 110 GLU B O 1
ATOM 2434 N N . GLN B 1 111 ? 21.266 -11.523 6.715 1 92.94 111 GLN B N 1
ATOM 2435 C CA . GLN B 1 111 ? 21.766 -11.805 5.379 1 92.94 111 GLN B CA 1
ATOM 2436 C C . GLN B 1 111 ? 22.234 -13.25 5.258 1 92.94 111 GLN B C 1
ATOM 2438 O O . GLN B 1 111 ? 22.859 -13.789 6.172 1 92.94 111 GLN B O 1
ATOM 2443 N N . GLY B 1 112 ? 21.938 -13.93 4.203 1 91.75 112 GLY B N 1
ATOM 2444 C CA . GLY B 1 112 ? 22.328 -15.312 4.008 1 91.75 112 GLY B CA 1
ATOM 2445 C C . GLY B 1 112 ? 21.188 -16.297 4.242 1 91.75 112 GLY B C 1
ATOM 2446 O O . GLY B 1 112 ? 21.234 -17.438 3.781 1 91.75 112 GLY B O 1
ATOM 2447 N N . HIS B 1 113 ? 20.25 -15.844 5.047 1 92.38 113 HIS B N 1
ATOM 2448 C CA . HIS B 1 113 ? 19.078 -16.688 5.242 1 92.38 113 HIS B CA 1
ATOM 2449 C C . HIS B 1 113 ? 18.312 -16.875 3.938 1 92.38 113 HIS B C 1
ATOM 2451 O O . HIS B 1 113 ? 18.219 -15.953 3.131 1 92.38 113 HIS B O 1
ATOM 2457 N N . LYS B 1 114 ? 17.797 -17.984 3.742 1 90.31 114 LYS B N 1
ATOM 2458 C CA . LYS B 1 114 ? 17.094 -18.375 2.52 1 90.31 114 LYS B CA 1
ATOM 2459 C C . LYS B 1 114 ? 15.953 -17.422 2.209 1 90.31 114 LYS B C 1
ATOM 2461 O O . LYS B 1 114 ? 15.672 -17.125 1.044 1 90.31 114 LYS B O 1
ATOM 2466 N N . TRP B 1 115 ? 15.344 -16.969 3.244 1 92.44 115 TRP B N 1
ATOM 2467 C CA . TRP B 1 115 ? 14.172 -16.109 3.086 1 92.44 115 TRP B CA 1
ATOM 2468 C C . TRP B 1 115 ? 14.477 -14.68 3.494 1 92.44 115 TRP B C 1
ATOM 2470 O O . TRP B 1 115 ? 13.594 -13.953 3.945 1 92.44 115 TRP B O 1
ATOM 2480 N N . TYR B 1 116 ? 15.727 -14.297 3.299 1 96.06 116 TYR B N 1
ATOM 2481 C CA . TYR B 1 116 ? 16.172 -12.961 3.676 1 96.06 116 TYR B CA 1
ATOM 2482 C C . TYR B 1 116 ? 15.344 -11.891 2.975 1 96.06 116 TYR B C 1
ATOM 2484 O O . TYR B 1 116 ? 15.102 -11.977 1.769 1 96.06 116 TYR B O 1
ATOM 2492 N N . GLU B 1 117 ? 14.883 -10.898 3.76 1 96.81 117 GLU B N 1
ATOM 2493 C CA . GLU B 1 117 ? 14.18 -9.711 3.271 1 96.81 117 GLU B CA 1
ATOM 2494 C C . GLU B 1 117 ? 15.062 -8.477 3.361 1 96.81 117 GLU B C 1
ATOM 2496 O O . GLU B 1 117 ? 15.258 -7.922 4.445 1 96.81 117 GLU B O 1
ATOM 2501 N N . PRO B 1 118 ? 15.586 -7.98 2.166 1 95.38 118 PRO B N 1
ATOM 2502 C CA . PRO B 1 118 ? 16.469 -6.812 2.213 1 95.38 118 PRO B CA 1
ATOM 2503 C C . PRO B 1 118 ? 15.797 -5.586 2.82 1 95.38 118 PRO B C 1
ATOM 2505 O O . PRO B 1 118 ? 16.453 -4.754 3.441 1 95.38 118 PRO B O 1
ATOM 2508 N N . ASP B 1 119 ? 14.5 -5.484 2.711 1 96.31 119 ASP B N 1
ATOM 2509 C CA . ASP B 1 119 ? 13.742 -4.34 3.211 1 96.31 119 ASP B CA 1
ATOM 2510 C C . ASP B 1 119 ? 13.094 -4.656 4.555 1 96.31 119 ASP B C 1
ATOM 2512 O O . ASP B 1 119 ? 12.031 -4.117 4.875 1 96.31 119 ASP B O 1
ATOM 2516 N N . TRP B 1 120 ? 13.734 -5.512 5.301 1 96 120 TRP B N 1
ATOM 2517 C CA . TRP B 1 120 ? 13.156 -5.992 6.551 1 96 120 TRP B CA 1
ATOM 2518 C C . TRP B 1 120 ? 12.781 -4.828 7.461 1 96 120 TRP B C 1
ATOM 2520 O O . TRP B 1 120 ? 11.797 -4.906 8.203 1 96 120 TRP B O 1
ATOM 2530 N N . TRP B 1 121 ? 13.477 -3.707 7.402 1 94.31 121 TRP B N 1
ATOM 2531 C CA . TRP B 1 121 ? 13.305 -2.562 8.289 1 94.31 121 TRP B CA 1
ATOM 2532 C C . TRP B 1 121 ? 11.977 -1.867 8.031 1 94.31 121 TRP B C 1
ATOM 2534 O O . TRP B 1 121 ? 11.492 -1.096 8.859 1 94.31 121 TRP B O 1
ATOM 2544 N N . LYS B 1 122 ? 11.32 -2.096 6.945 1 95.94 122 LYS B N 1
ATOM 2545 C CA . LYS B 1 122 ? 10.031 -1.48 6.621 1 95.94 122 LYS B CA 1
ATOM 2546 C C . LYS B 1 122 ? 8.898 -2.137 7.402 1 95.94 122 LYS B C 1
ATOM 2548 O O . LYS B 1 122 ? 7.801 -1.588 7.488 1 95.94 122 LYS B O 1
ATOM 2553 N N . PHE B 1 123 ? 9.148 -3.336 7.91 1 95.06 123 PHE B N 1
ATOM 2554 C CA . PHE B 1 123 ? 8.078 -4.145 8.484 1 95.06 123 PHE B CA 1
ATOM 2555 C C . PHE B 1 123 ? 8.109 -4.082 10.008 1 95.06 123 PHE B C 1
ATOM 2557 O O . PHE B 1 123 ? 8.109 -5.117 10.672 1 95.06 123 PHE B O 1
ATOM 2564 N N . GLY B 1 124 ? 7.98 -2.812 10.539 1 84.44 124 GLY B N 1
ATOM 2565 C CA . GLY B 1 124 ? 7.871 -2.615 11.977 1 84.44 124 GLY B CA 1
ATOM 2566 C C . GLY B 1 124 ? 9.117 -3.027 12.734 1 84.44 124 GLY B C 1
ATOM 2567 O O . GLY B 1 124 ? 10.219 -2.553 12.438 1 84.44 124 GLY B O 1
ATOM 2568 N N . ASP B 1 125 ? 8.82 -3.973 13.695 1 79.25 125 ASP B N 1
ATOM 2569 C CA . ASP B 1 125 ? 9.938 -4.434 14.516 1 79.25 125 ASP B CA 1
ATOM 2570 C C . ASP B 1 125 ? 10.773 -5.473 13.773 1 79.25 125 ASP B C 1
ATOM 2572 O O . ASP B 1 125 ? 11.703 -6.051 14.344 1 79.25 125 ASP B O 1
ATOM 2576 N N . GLY B 1 126 ? 10.453 -5.715 12.625 1 81.06 126 GLY B N 1
ATOM 2577 C CA . GLY B 1 126 ? 11.234 -6.617 11.789 1 81.06 126 GLY B CA 1
ATOM 2578 C C . GLY B 1 126 ? 11 -8.078 12.109 1 81.06 126 GLY B C 1
ATOM 2579 O O . GLY B 1 126 ? 11.797 -8.938 11.742 1 81.06 126 GLY B O 1
ATOM 2580 N N . LYS B 1 127 ? 9.883 -8.359 12.742 1 85.5 127 LYS B N 1
ATOM 2581 C CA . LYS B 1 127 ? 9.672 -9.734 13.172 1 85.5 127 LYS B CA 1
ATOM 2582 C C . LYS B 1 127 ? 8.617 -10.422 12.32 1 85.5 127 LYS B C 1
ATOM 2584 O O . LYS B 1 127 ? 8.773 -11.586 11.938 1 85.5 127 LYS B O 1
ATOM 2589 N N . THR B 1 128 ? 7.559 -9.625 12.031 1 92.31 128 THR B N 1
ATOM 2590 C CA . THR B 1 128 ? 6.473 -10.227 11.266 1 92.31 128 THR B CA 1
ATOM 2591 C C . THR B 1 128 ? 5.98 -9.273 10.18 1 92.31 128 THR B C 1
ATOM 2593 O O . THR B 1 128 ? 5.973 -8.055 10.367 1 92.31 128 THR B O 1
ATOM 2596 N N . TYR B 1 129 ? 5.617 -9.867 9.102 1 96.12 129 TYR B N 1
ATOM 2597 C CA . TYR B 1 129 ? 4.961 -9.102 8.047 1 96.12 129 TYR B CA 1
ATOM 2598 C C . TYR B 1 129 ? 3.525 -8.758 8.438 1 96.12 129 TYR B C 1
ATOM 2600 O O . TYR B 1 129 ? 2.984 -9.32 9.391 1 96.12 129 TYR B O 1
ATOM 2608 N N . PHE B 1 130 ? 2.945 -7.797 7.785 1 96.5 130 PHE B N 1
ATOM 2609 C CA . PHE B 1 130 ? 1.508 -7.562 7.84 1 96.5 130 PHE B CA 1
ATOM 2610 C C . PHE B 1 130 ? 0.742 -8.773 7.328 1 96.5 130 PHE B C 1
ATOM 2612 O O . PHE B 1 130 ? 1.343 -9.734 6.832 1 96.5 130 PHE B O 1
ATOM 2619 N N . ARG B 1 131 ? -0.561 -8.75 7.492 1 95.56 131 ARG B N 1
ATOM 2620 C CA . ARG B 1 131 ? -1.419 -9.836 7.047 1 95.56 131 ARG B CA 1
ATOM 2621 C C . ARG B 1 131 ? -1.452 -9.922 5.523 1 95.56 131 ARG B C 1
ATOM 2623 O O . ARG B 1 131 ? -1.623 -8.906 4.844 1 95.56 131 ARG B O 1
ATOM 2630 N N . HIS B 1 132 ? -1.221 -11.133 4.98 1 97.69 132 HIS B N 1
ATOM 2631 C CA . HIS B 1 132 ? -1.197 -11.375 3.541 1 97.69 132 HIS B CA 1
ATOM 2632 C C . HIS B 1 132 ? -1.582 -12.82 3.221 1 97.69 132 HIS B C 1
ATOM 2634 O O . HIS B 1 132 ? -1.51 -13.688 4.086 1 97.69 132 HIS B O 1
ATOM 2640 N N . ALA B 1 133 ? -2.023 -13.039 2.045 1 97.94 133 ALA B N 1
ATOM 2641 C CA . ALA B 1 133 ? -2.43 -14.383 1.637 1 97.94 133 ALA B CA 1
ATOM 2642 C C . ALA B 1 133 ? -1.215 -15.266 1.36 1 97.94 133 ALA B C 1
ATOM 2644 O O . ALA B 1 133 ? -0.239 -14.812 0.754 1 97.94 133 ALA B O 1
ATOM 2645 N N . SER B 1 134 ? -1.325 -16.484 1.763 1 95.75 134 SER B N 1
ATOM 2646 C CA . SER B 1 134 ? -0.246 -17.438 1.547 1 95.75 134 SER B CA 1
ATOM 2647 C C . SER B 1 134 ? 0.035 -17.625 0.06 1 95.75 134 SER B C 1
ATOM 2649 O O . SER B 1 134 ? -0.885 -17.609 -0.759 1 95.75 134 SER B O 1
ATOM 2651 N N . THR B 1 135 ? 1.262 -17.953 -0.23 1 94.38 135 THR B N 1
ATOM 2652 C CA . THR B 1 135 ? 1.783 -17.953 -1.593 1 94.38 135 THR B CA 1
ATOM 2653 C C . THR B 1 135 ? 1.166 -19.078 -2.41 1 94.38 135 THR B C 1
ATOM 2655 O O . THR B 1 135 ? 1.184 -19.047 -3.643 1 94.38 135 THR B O 1
ATOM 2658 N N . GLU B 1 136 ? 0.644 -20.094 -1.819 1 94.75 136 GLU B N 1
ATOM 2659 C CA . GLU B 1 136 ? 0.197 -21.281 -2.535 1 94.75 136 GLU B CA 1
ATOM 2660 C C . GLU B 1 136 ? -0.958 -20.953 -3.479 1 94.75 136 GLU B C 1
ATOM 2662 O O . GLU B 1 136 ? -0.979 -21.422 -4.625 1 94.75 136 GLU B O 1
ATOM 2667 N N . LEU B 1 137 ? -1.876 -20.25 -2.943 1 96.5 137 LEU B N 1
ATOM 2668 C CA . LEU B 1 137 ? -3.086 -19.922 -3.686 1 96.5 137 LEU B CA 1
ATOM 2669 C C . LEU B 1 137 ? -3.721 -18.641 -3.141 1 96.5 137 LEU B C 1
ATOM 2671 O O . LEU B 1 137 ? -4.043 -18.562 -1.954 1 96.5 137 LEU B O 1
ATOM 2675 N N . PHE B 1 138 ? -3.885 -17.656 -3.971 1 97.69 138 PHE B N 1
ATOM 2676 C CA . PHE B 1 138 ? -4.711 -16.5 -3.617 1 97.69 138 PHE B CA 1
ATOM 2677 C C . PHE B 1 138 ? -5.41 -15.945 -4.848 1 97.69 138 PHE B C 1
ATOM 2679 O O . PHE B 1 138 ? -4.992 -16.203 -5.98 1 97.69 138 PHE B O 1
ATOM 2686 N N . VAL B 1 139 ? -6.516 -15.273 -4.641 1 98.56 139 VAL B N 1
ATOM 2687 C CA . VAL B 1 139 ? -7.414 -14.789 -5.68 1 98.56 139 VAL B CA 1
ATOM 2688 C C . VAL B 1 139 ? -7.719 -13.312 -5.445 1 98.56 139 VAL B C 1
ATOM 2690 O O . VAL B 1 139 ? -7.922 -12.883 -4.305 1 98.56 139 VAL B O 1
ATOM 2693 N N . ILE B 1 140 ? -7.715 -12.547 -6.539 1 98.81 140 ILE B N 1
ATOM 2694 C CA . ILE B 1 140 ? -8.102 -11.141 -6.441 1 98.81 140 ILE B CA 1
ATOM 2695 C C . ILE B 1 140 ? -9.203 -10.836 -7.457 1 98.81 140 ILE B C 1
ATOM 2697 O O . ILE B 1 140 ? -9.328 -11.523 -8.469 1 98.81 140 ILE B O 1
ATOM 2701 N N . SER B 1 141 ? -10.016 -9.891 -7.172 1 98.75 141 SER B N 1
ATOM 2702 C CA . SER B 1 141 ? -11.094 -9.484 -8.07 1 98.75 141 SER B CA 1
ATOM 2703 C C . SER B 1 141 ? -10.555 -8.703 -9.258 1 98.75 141 SER B C 1
ATOM 2705 O O . SER B 1 141 ? -9.391 -8.289 -9.266 1 98.75 141 SER B O 1
ATOM 2707 N N . GLN B 1 142 ? -11.398 -8.523 -10.188 1 98.31 142 GLN B N 1
ATOM 2708 C CA . GLN B 1 142 ? -11.062 -7.801 -11.406 1 98.31 142 GLN B CA 1
ATOM 2709 C C . GLN B 1 142 ? -10.555 -6.395 -11.102 1 98.31 142 GLN B C 1
ATOM 2711 O O . GLN B 1 142 ? -9.562 -5.949 -11.68 1 98.31 142 GLN B O 1
ATOM 2716 N N . ALA B 1 143 ? -11.211 -5.688 -10.211 1 97.88 143 ALA B N 1
ATOM 2717 C CA . ALA B 1 143 ? -10.828 -4.32 -9.867 1 97.88 143 ALA B CA 1
ATOM 2718 C C . ALA B 1 143 ? -9.406 -4.266 -9.32 1 97.88 143 ALA B C 1
ATOM 2720 O O . ALA B 1 143 ? -8.648 -3.354 -9.648 1 97.88 143 ALA B O 1
ATOM 2721 N N . LEU B 1 144 ? -9.055 -5.266 -8.539 1 98.62 144 LEU B N 1
ATOM 2722 C CA . LEU B 1 144 ? -7.715 -5.285 -7.957 1 98.62 144 LEU B CA 1
ATOM 2723 C C . LEU B 1 144 ? -6.664 -5.633 -9.008 1 98.62 144 LEU B C 1
ATOM 2725 O O . LEU B 1 144 ? -5.555 -5.094 -8.984 1 98.62 144 LEU B O 1
ATOM 2729 N N . ALA B 1 145 ? -7.02 -6.52 -9.906 1 98.69 145 ALA B N 1
ATOM 2730 C CA . ALA B 1 145 ? -6.098 -6.824 -11 1 98.69 145 ALA B CA 1
ATOM 2731 C C . ALA B 1 145 ? -5.859 -5.598 -11.875 1 98.69 145 ALA B C 1
ATOM 2733 O O . ALA B 1 145 ? -4.727 -5.34 -12.297 1 98.69 145 ALA B O 1
ATOM 2734 N N . ARG B 1 146 ? -6.867 -4.879 -12.156 1 97.5 146 ARG B N 1
ATOM 2735 C CA . ARG B 1 146 ? -6.734 -3.65 -12.93 1 97.5 146 ARG B CA 1
ATOM 2736 C C . ARG B 1 146 ? -5.879 -2.627 -12.188 1 97.5 146 ARG B C 1
ATOM 2738 O O . ARG B 1 146 ? -5.078 -1.917 -12.797 1 97.5 146 ARG B O 1
ATOM 2745 N N . TYR B 1 147 ? -6.133 -2.559 -10.898 1 97.44 147 TYR B N 1
ATOM 2746 C CA . TYR B 1 147 ? -5.293 -1.693 -10.078 1 97.44 147 TYR B CA 1
ATOM 2747 C C . TYR B 1 147 ? -3.818 -2.025 -10.266 1 97.44 147 TYR B C 1
ATOM 2749 O O . TYR B 1 147 ? -2.988 -1.128 -10.43 1 97.44 147 TYR B O 1
ATOM 2757 N N . ILE B 1 148 ? -3.486 -3.299 -10.25 1 98.44 148 ILE B N 1
ATOM 2758 C CA . ILE B 1 148 ? -2.109 -3.738 -10.453 1 98.44 148 ILE B CA 1
ATOM 2759 C C . ILE B 1 148 ? -1.642 -3.348 -11.852 1 98.44 148 ILE B C 1
ATOM 2761 O O . ILE B 1 148 ? -0.533 -2.836 -12.023 1 98.44 148 ILE B O 1
ATOM 2765 N N . SER B 1 149 ? -2.463 -3.551 -12.812 1 98.25 149 SER B N 1
ATOM 2766 C CA . SER B 1 149 ? -2.105 -3.232 -14.188 1 98.25 149 SER B CA 1
ATOM 2767 C C . SER B 1 149 ? -1.816 -1.744 -14.359 1 98.25 149 SER B C 1
ATOM 2769 O O . SER B 1 149 ? -0.774 -1.366 -14.898 1 98.25 149 SER B O 1
ATO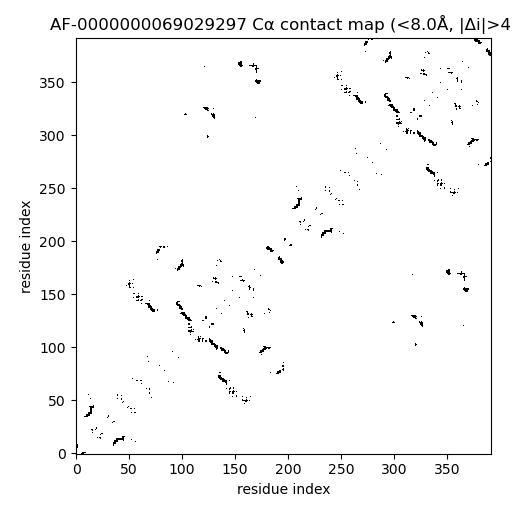M 2771 N N . ILE B 1 150 ? -2.656 -0.962 -13.82 1 95.62 150 ILE B N 1
ATOM 2772 C CA . ILE B 1 150 ? -2.562 0.487 -13.953 1 95.62 150 ILE B CA 1
ATOM 2773 C C . ILE B 1 150 ? -1.307 0.993 -13.25 1 95.62 150 ILE B C 1
ATOM 2775 O O . ILE B 1 150 ? -0.618 1.883 -13.758 1 95.62 150 ILE B O 1
ATOM 2779 N N . ASN B 1 151 ? -0.98 0.416 -12.102 1 96.19 151 ASN B N 1
ATOM 2780 C CA . ASN B 1 151 ? 0.088 0.95 -11.258 1 96.19 151 ASN B CA 1
ATOM 2781 C C . ASN B 1 151 ? 1.347 0.091 -11.344 1 96.19 151 ASN B C 1
ATOM 2783 O O . ASN B 1 151 ? 2.244 0.216 -10.508 1 96.19 151 ASN B O 1
ATOM 2787 N N . ARG B 1 152 ? 1.465 -0.774 -12.305 1 96.69 152 ARG B N 1
ATOM 2788 C CA . ARG B 1 152 ? 2.502 -1.8 -12.344 1 96.69 152 ARG B CA 1
ATOM 2789 C C . ARG B 1 152 ? 3.893 -1.177 -12.273 1 96.69 152 ARG B C 1
ATOM 2791 O O . ARG B 1 152 ? 4.805 -1.749 -11.68 1 96.69 152 ARG B O 1
ATOM 2798 N N . SER B 1 153 ? 4.105 0.043 -12.781 1 95.38 153 SER B N 1
ATOM 2799 C CA . SER B 1 153 ? 5.426 0.669 -12.789 1 95.38 153 SER B CA 1
ATOM 2800 C C . SER B 1 153 ? 5.766 1.255 -11.422 1 95.38 153 SER B C 1
ATOM 2802 O O . SER B 1 153 ? 6.93 1.542 -11.141 1 95.38 153 SER B O 1
ATOM 2804 N N . LEU B 1 154 ? 4.801 1.337 -10.531 1 96.19 154 LEU B N 1
ATOM 2805 C CA . LEU B 1 154 ? 5.004 1.997 -9.25 1 96.19 154 LEU B CA 1
ATOM 2806 C C . LEU B 1 154 ? 4.973 0.985 -8.109 1 96.19 154 LEU B C 1
ATOM 2808 O O . LEU B 1 154 ? 5.379 1.297 -6.988 1 96.19 154 LEU B O 1
ATOM 2812 N N . LEU B 1 155 ? 4.5 -0.201 -8.391 1 98.12 155 LEU B N 1
ATOM 2813 C CA . LEU B 1 155 ? 4.348 -1.183 -7.324 1 98.12 155 LEU B CA 1
ATOM 2814 C C . LEU B 1 155 ? 5.691 -1.816 -6.973 1 98.12 155 LEU B C 1
ATOM 2816 O O . LEU B 1 155 ? 6.438 -2.23 -7.863 1 98.12 155 LEU B O 1
ATOM 2820 N N . ARG B 1 156 ? 5.977 -1.852 -5.703 1 97.81 156 ARG B N 1
ATOM 2821 C CA . ARG B 1 156 ? 7.184 -2.467 -5.168 1 97.81 156 ARG B CA 1
ATOM 2822 C C . ARG B 1 156 ? 7.039 -3.982 -5.09 1 97.81 156 ARG B C 1
ATOM 2824 O O . ARG B 1 156 ? 5.957 -4.492 -4.801 1 97.81 156 ARG B O 1
ATOM 2831 N N . THR B 1 157 ? 8.117 -4.68 -5.383 1 98.38 157 THR B N 1
ATOM 2832 C CA . THR B 1 157 ? 8.156 -6.109 -5.105 1 98.38 157 THR B CA 1
ATOM 2833 C C . THR B 1 157 ? 9.141 -6.422 -3.988 1 98.38 157 THR B C 1
ATOM 2835 O O . THR B 1 157 ? 10.258 -5.895 -3.975 1 98.38 157 THR B O 1
ATOM 2838 N N . TYR B 1 158 ? 8.758 -7.172 -3.016 1 98 158 TYR B N 1
ATOM 2839 C CA . TYR B 1 158 ? 9.594 -7.652 -1.923 1 98 158 TYR B CA 1
ATOM 2840 C C . TYR B 1 158 ? 10.102 -9.062 -2.203 1 98 158 TYR B C 1
ATOM 2842 O O . TYR B 1 158 ? 9.93 -9.586 -3.309 1 98 158 TYR B O 1
ATOM 2850 N N . ALA B 1 159 ? 10.797 -9.648 -1.274 1 96.75 159 ALA B N 1
ATOM 2851 C CA . ALA B 1 159 ? 11.453 -10.938 -1.462 1 96.75 159 ALA B CA 1
ATOM 2852 C C . ALA B 1 159 ? 10.438 -12.031 -1.768 1 96.75 159 ALA B C 1
ATOM 2854 O O . ALA B 1 159 ? 10.727 -12.969 -2.518 1 96.75 159 ALA B O 1
ATOM 2855 N N . HIS B 1 160 ? 9.258 -11.875 -1.252 1 96.69 160 HIS B N 1
ATOM 2856 C CA . HIS B 1 160 ? 8.234 -12.914 -1.394 1 96.69 160 HIS B CA 1
ATOM 2857 C C . HIS B 1 160 ? 7 -12.375 -2.104 1 96.69 160 HIS B C 1
ATOM 2859 O O . HIS B 1 160 ? 6.559 -11.258 -1.827 1 96.69 160 HIS B O 1
ATOM 2865 N N . ASP B 1 161 ? 6.496 -13.188 -3.029 1 97.62 161 ASP B N 1
ATOM 2866 C CA . ASP B 1 161 ? 5.41 -12.688 -3.869 1 97.62 161 ASP B CA 1
ATOM 2867 C C . ASP B 1 161 ? 4.141 -12.453 -3.051 1 97.62 161 ASP B C 1
ATOM 2869 O O . ASP B 1 161 ? 3.402 -11.5 -3.299 1 97.62 161 ASP B O 1
ATOM 2873 N N . ASP B 1 162 ? 3.896 -13.367 -2.039 1 97.69 162 ASP B N 1
ATOM 2874 C CA . ASP B 1 162 ? 2.705 -13.188 -1.215 1 97.69 162 ASP B CA 1
ATOM 2875 C C . ASP B 1 162 ? 2.785 -11.891 -0.411 1 97.69 162 ASP B C 1
ATOM 2877 O O . ASP B 1 162 ? 1.806 -11.148 -0.321 1 97.69 162 ASP B O 1
ATOM 2881 N N . VAL B 1 163 ? 4.004 -11.547 0.098 1 97.88 163 VAL B N 1
ATOM 2882 C CA . VAL B 1 163 ? 4.215 -10.297 0.827 1 97.88 163 VAL B CA 1
ATOM 2883 C C . VAL B 1 163 ? 4.066 -9.109 -0.123 1 97.88 163 VAL B C 1
ATOM 2885 O O . VAL B 1 163 ? 3.459 -8.102 0.232 1 97.88 163 VAL B O 1
ATOM 2888 N N . SER B 1 164 ? 4.582 -9.234 -1.333 1 98.62 164 SER B N 1
ATOM 2889 C CA . SER B 1 164 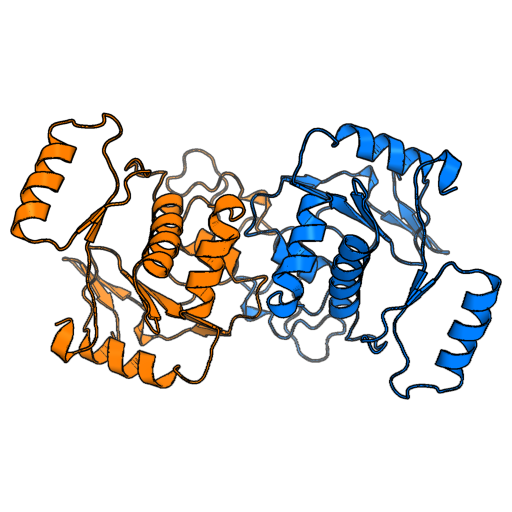? 4.453 -8.18 -2.336 1 98.62 164 SER B CA 1
ATOM 2890 C C . SER B 1 164 ? 2.986 -7.883 -2.635 1 98.62 164 SER B C 1
ATOM 2892 O O . SER B 1 164 ? 2.562 -6.727 -2.58 1 98.62 164 SER B O 1
ATOM 2894 N N . VAL B 1 165 ? 2.242 -8.867 -2.822 1 98.81 165 VAL B N 1
ATOM 2895 C CA . VAL B 1 165 ? 0.832 -8.688 -3.152 1 98.81 165 VAL B CA 1
ATOM 2896 C C . VAL B 1 165 ? 0.096 -8.07 -1.966 1 98.81 165 VAL B C 1
ATOM 2898 O O . VAL B 1 165 ? -0.672 -7.121 -2.129 1 98.81 165 VAL B O 1
ATOM 2901 N N . GLY B 1 166 ? 0.331 -8.625 -0.814 1 98.44 166 GLY B N 1
ATOM 2902 C CA . GLY B 1 166 ? -0.262 -8.031 0.376 1 98.44 166 GLY B CA 1
ATOM 2903 C C . GLY B 1 166 ? 0.064 -6.559 0.538 1 98.44 166 GLY B C 1
ATOM 2904 O O . GLY B 1 166 ? -0.788 -5.773 0.955 1 98.44 166 GLY B O 1
ATOM 2905 N N . SER B 1 167 ? 1.297 -6.199 0.194 1 98.5 167 SER B N 1
ATOM 2906 C CA . SER B 1 167 ? 1.737 -4.816 0.356 1 98.5 167 SER B CA 1
ATOM 2907 C C . SER B 1 167 ? 1.003 -3.885 -0.603 1 98.5 167 SER B C 1
ATOM 2909 O O . SER B 1 167 ? 0.822 -2.701 -0.311 1 98.5 167 SER B O 1
ATOM 2911 N N . TRP B 1 168 ? 0.529 -4.418 -1.73 1 98.62 168 TRP B N 1
ATOM 2912 C CA . TRP B 1 168 ? -0.183 -3.602 -2.707 1 98.62 168 TRP B CA 1
ATOM 2913 C C . TRP B 1 168 ? -1.601 -3.299 -2.232 1 98.62 168 TRP B C 1
ATOM 2915 O O . TRP B 1 168 ? -2.23 -2.352 -2.707 1 98.62 168 TRP B O 1
ATOM 2925 N N . PHE B 1 169 ? -2.068 -4.09 -1.24 1 98.69 169 PHE B N 1
ATOM 2926 C CA . PHE B 1 169 ? -3.488 -3.988 -0.924 1 98.69 169 PHE B CA 1
ATOM 2927 C C . PHE B 1 169 ? -3.691 -3.473 0.495 1 98.69 169 PHE B C 1
ATOM 2929 O O . PHE B 1 169 ? -4.797 -3.07 0.862 1 98.69 169 PHE B O 1
ATOM 2936 N N . ILE B 1 170 ? -2.662 -3.461 1.334 1 98.12 170 ILE B N 1
ATOM 2937 C CA . ILE B 1 170 ? -2.824 -3.055 2.727 1 98.12 170 ILE B CA 1
ATOM 2938 C C . ILE B 1 170 ? -3.203 -1.578 2.791 1 98.12 170 ILE B C 1
ATOM 2940 O O . ILE B 1 170 ? -3.912 -1.152 3.709 1 98.12 170 ILE B O 1
ATOM 2944 N N . GLY B 1 171 ? -2.77 -0.772 1.801 1 98.25 171 GLY B N 1
ATOM 2945 C CA . GLY B 1 171 ? -3.104 0.643 1.768 1 98.25 171 GLY B CA 1
ATOM 2946 C C . GLY B 1 171 ? -4.289 0.957 0.875 1 98.25 171 GLY B C 1
ATOM 2947 O O . GLY B 1 171 ? -4.582 2.125 0.611 1 98.25 171 GLY B O 1
ATOM 2948 N N . ALA B 1 172 ? -4.953 -0.058 0.394 1 98.12 172 ALA B N 1
ATOM 2949 C CA . ALA B 1 172 ? -6.094 0.114 -0.504 1 98.12 172 ALA B CA 1
ATOM 2950 C C . ALA B 1 172 ? -7.391 -0.31 0.173 1 98.12 172 ALA B C 1
ATOM 2952 O O . ALA B 1 172 ? -7.375 -1.058 1.153 1 98.12 172 ALA B O 1
ATOM 2953 N N . ASP B 1 173 ? -8.477 0.287 -0.331 1 97.69 173 ASP B N 1
ATOM 2954 C CA . ASP B 1 173 ? -9.805 -0.096 0.148 1 97.69 173 ASP B CA 1
ATOM 2955 C C . ASP B 1 173 ? -10.211 -1.462 -0.398 1 97.69 173 ASP B C 1
ATOM 2957 O O . ASP B 1 173 ? -11 -1.548 -1.339 1 97.69 173 ASP B O 1
ATOM 2961 N N . VAL B 1 174 ? -9.672 -2.492 0.227 1 98.25 174 VAL B N 1
ATOM 2962 C CA . VAL B 1 174 ? -9.797 -3.879 -0.21 1 98.25 174 VAL B CA 1
ATOM 2963 C C . VAL B 1 174 ? -10.352 -4.734 0.93 1 98.25 174 VAL B C 1
ATOM 2965 O O . VAL B 1 174 ? -9.93 -4.582 2.082 1 98.25 174 VAL B O 1
ATOM 2968 N N . LYS B 1 175 ? -11.352 -5.504 0.59 1 98 175 LYS B N 1
ATOM 2969 C CA . LYS B 1 175 ? -11.797 -6.512 1.545 1 98 175 LYS B CA 1
ATOM 2970 C C . LYS B 1 175 ? -10.852 -7.707 1.573 1 98 175 LYS B C 1
ATOM 2972 O O . LYS B 1 175 ? -10.75 -8.445 0.594 1 98 175 LYS B O 1
ATOM 2977 N N . HIS B 1 176 ? -10.125 -7.871 2.676 1 98.12 176 HIS B N 1
ATOM 2978 C CA . HIS B 1 176 ? -9.305 -9.055 2.9 1 98.12 176 HIS B CA 1
ATOM 2979 C C . HIS B 1 176 ? -10.156 -10.227 3.393 1 98.12 176 HIS B C 1
ATOM 2981 O O . HIS B 1 176 ? -10.836 -10.117 4.414 1 98.12 176 HIS B O 1
ATOM 2987 N N . VAL B 1 177 ? -10.086 -11.281 2.676 1 97.81 177 VAL B N 1
ATOM 2988 C CA . VAL B 1 177 ? -10.867 -12.445 3.07 1 97.81 177 VAL B CA 1
ATOM 2989 C C . VAL B 1 177 ? -9.938 -13.594 3.467 1 97.81 177 VAL B C 1
ATOM 2991 O O . VAL B 1 177 ? -9.203 -14.117 2.629 1 97.81 177 VAL B O 1
ATOM 2994 N N . ASP B 1 178 ? -10 -13.875 4.734 1 96.88 178 ASP B N 1
ATOM 2995 C CA . ASP B 1 178 ? -9.336 -15.078 5.23 1 96.88 178 ASP B CA 1
ATOM 2996 C C . ASP B 1 178 ? -10.258 -16.297 5.141 1 96.88 178 ASP B C 1
ATOM 2998 O O . ASP B 1 178 ? -11.109 -16.5 6.004 1 96.88 178 ASP B O 1
ATOM 3002 N N . ASP B 1 179 ? -10.055 -17.078 4.133 1 96.94 179 ASP B N 1
ATOM 3003 C CA . ASP B 1 179 ? -10.898 -18.25 3.906 1 96.94 179 ASP B CA 1
ATOM 3004 C C . ASP B 1 179 ? -10.102 -19.547 4.062 1 96.94 179 ASP B C 1
ATOM 3006 O O . ASP B 1 179 ? -9.172 -19.797 3.297 1 96.94 179 ASP B O 1
ATOM 3010 N N . ARG B 1 180 ? -10.469 -20.391 4.961 1 94.56 180 ARG B N 1
ATOM 3011 C CA . ARG B 1 180 ? -9.75 -21.609 5.289 1 94.56 180 ARG B CA 1
ATOM 3012 C C . ARG B 1 180 ? -9.719 -22.562 4.098 1 94.56 180 ARG B C 1
ATOM 3014 O O . ARG B 1 180 ? -8.836 -23.422 3.996 1 94.56 180 ARG B O 1
ATOM 3021 N N . LYS B 1 181 ? -10.625 -22.453 3.195 1 94.81 181 LYS B N 1
ATOM 3022 C CA . LYS B 1 181 ? -10.664 -23.297 2.008 1 94.81 181 LYS B CA 1
ATOM 3023 C C . LYS B 1 181 ? -9.414 -23.109 1.156 1 94.81 181 LYS B C 1
ATOM 3025 O O . LYS B 1 181 ? -9.086 -23.953 0.323 1 94.81 181 LYS B O 1
ATOM 3030 N N . PHE B 1 182 ? -8.742 -22 1.345 1 96.19 182 PHE B N 1
ATOM 3031 C CA . PHE B 1 182 ? -7.57 -21.672 0.544 1 96.19 182 PHE B CA 1
ATOM 3032 C C . PHE B 1 182 ? -6.293 -22.062 1.273 1 96.19 182 PHE B C 1
ATOM 3034 O O . PHE B 1 182 ? -5.188 -21.828 0.774 1 96.19 182 PHE B O 1
ATOM 3041 N N . CYS B 1 183 ? -6.418 -22.609 2.498 1 95 183 CYS B N 1
ATOM 3042 C CA . CYS B 1 183 ? -5.254 -23.062 3.242 1 95 183 CYS B CA 1
ATOM 3043 C C . CYS B 1 183 ? -4.812 -24.438 2.766 1 95 183 CYS B C 1
ATOM 3045 O O . CYS B 1 183 ? -5.605 -25.391 2.756 1 95 183 CYS B O 1
ATOM 3047 N N . CYS B 1 184 ? -3.529 -24.469 2.416 1 92 184 CYS B N 1
ATOM 3048 C CA . CYS B 1 184 ? -3.031 -25.719 1.828 1 92 184 CYS B CA 1
ATOM 3049 C C . CYS B 1 184 ? -2.098 -26.438 2.789 1 92 184 CYS B C 1
ATOM 3051 O O . CYS B 1 184 ? -1.401 -25.797 3.584 1 92 184 CYS B O 1
ATOM 3053 N N . SER B 1 185 ? -2.201 -27.625 2.822 1 87.06 185 SER B N 1
ATOM 3054 C CA . SER B 1 185 ? -1.322 -28.484 3.615 1 87.06 185 SER B CA 1
ATOM 3055 C C . SER B 1 185 ? -0.454 -29.359 2.725 1 87.06 185 SER B C 1
ATOM 3057 O O . SER B 1 185 ? -0.9 -29.812 1.669 1 87.06 185 SER B O 1
ATOM 3059 N N . SER B 1 186 ? 0.875 -29.312 3.143 1 76.06 186 SER B N 1
ATOM 3060 C CA . SER B 1 186 ? 1.835 -30.078 2.352 1 76.06 186 SER B CA 1
ATOM 3061 C C . SER B 1 186 ? 1.582 -31.578 2.475 1 76.06 186 SER B C 1
ATOM 3063 O O . SER B 1 186 ? 1.211 -32.062 3.543 1 76.06 186 SER B O 1
ATOM 3065 N N . TRP B 1 187 ? 1.551 -32.125 1.324 1 65.69 187 TRP B N 1
ATOM 3066 C CA . TRP B 1 187 ? 1.543 -33.562 1.229 1 65.69 187 TRP B CA 1
ATOM 3067 C C . TRP B 1 187 ? 2.701 -34.062 0.37 1 65.69 187 TRP B C 1
ATOM 3069 O O . TRP B 1 187 ? 3.385 -33.281 -0.281 1 65.69 187 TRP B O 1
ATOM 3079 N N . SER B 1 188 ? 3.041 -35.281 0.492 1 61.62 188 SER B N 1
ATOM 3080 C CA . SER B 1 188 ? 4.172 -35.906 -0.175 1 61.62 188 SER B CA 1
ATOM 3081 C C . SER B 1 188 ? 4.281 -35.469 -1.628 1 61.62 188 SER B C 1
ATOM 3083 O O . SER B 1 188 ? 5.379 -35.219 -2.121 1 61.62 188 SER B O 1
ATOM 3085 N N . SER B 1 189 ? 3.285 -35.344 -2.33 1 65.94 189 SER B N 1
ATOM 3086 C CA . SER B 1 189 ? 3.354 -35.094 -3.768 1 65.94 189 SER B CA 1
ATOM 3087 C C . SER B 1 189 ? 2.912 -33.656 -4.105 1 65.94 189 SER B C 1
ATOM 3089 O O . SER B 1 189 ? 2.875 -33.281 -5.277 1 65.94 189 SER B O 1
ATOM 3091 N N . GLY B 1 190 ? 2.564 -32.969 -3.148 1 73.38 190 GLY B N 1
ATOM 3092 C CA . GLY B 1 190 ? 2.049 -31.625 -3.367 1 73.38 190 GLY B CA 1
ATOM 3093 C C . GLY B 1 190 ? 1.198 -31.109 -2.219 1 73.38 190 GLY B C 1
ATOM 3094 O O . GLY B 1 190 ? 1.325 -31.594 -1.088 1 73.38 190 GLY B O 1
ATOM 3095 N N . ALA B 1 191 ? 0.677 -29.953 -2.447 1 80 191 ALA B N 1
ATOM 3096 C CA . ALA B 1 191 ? -0.199 -29.406 -1.418 1 80 191 ALA B CA 1
ATOM 3097 C C . ALA B 1 191 ? -1.653 -29.391 -1.879 1 80 191 ALA B C 1
ATOM 3099 O O . ALA B 1 191 ? -1.931 -29.281 -3.076 1 80 191 ALA B O 1
ATOM 3100 N N . ILE B 1 192 ? -2.506 -29.859 -1.053 1 82.69 192 ILE B N 1
ATOM 3101 C CA . ILE B 1 192 ? -3.941 -29.797 -1.299 1 82.69 192 ILE B CA 1
ATOM 3102 C C . ILE B 1 192 ? -4.57 -28.719 -0.408 1 82.69 192 ILE B C 1
ATOM 3104 O O . ILE B 1 192 ? -4.27 -28.641 0.785 1 82.69 192 ILE B O 1
ATOM 3108 N N . CYS B 1 193 ? -5.332 -27.984 -1.109 1 84.31 193 CYS B N 1
ATOM 3109 C CA . CYS B 1 193 ? -6.012 -26.938 -0.334 1 84.31 193 CYS B CA 1
ATOM 3110 C C . CYS B 1 193 ? -7.344 -27.453 0.204 1 84.31 193 CYS B C 1
ATOM 3112 O O . CYS B 1 193 ? -8 -28.281 -0.434 1 84.31 193 CYS B O 1
ATOM 3114 N N . SER B 1 194 ? -7.781 -26.984 1.344 1 77.5 194 SER B N 1
ATOM 3115 C CA . SER B 1 194 ? -8.859 -27.547 2.156 1 77.5 194 SER B CA 1
ATOM 3116 C C . SER B 1 194 ? -10.195 -27.484 1.425 1 77.5 194 SER B C 1
ATOM 3118 O O . SER B 1 194 ? -11.039 -28.375 1.589 1 77.5 194 SER B O 1
ATOM 3120 N N . GLY B 1 195 ? -10.352 -26.484 0.604 1 76.19 195 GLY B N 1
ATOM 3121 C CA . GLY B 1 195 ? -11.711 -26.344 0.106 1 76.19 195 GLY B CA 1
ATOM 3122 C C . GLY B 1 195 ? -11.773 -26.031 -1.379 1 76.19 195 GLY B C 1
ATOM 3123 O O . GLY B 1 195 ? -12.852 -26.047 -1.976 1 76.19 195 GLY B O 1
ATOM 3124 N N . VAL B 1 196 ? -10.586 -25.828 -1.797 1 83.19 196 VAL B N 1
ATOM 3125 C CA . VAL B 1 196 ? -10.594 -25.516 -3.223 1 83.19 196 VAL B CA 1
ATOM 3126 C C . VAL B 1 196 ? -9.461 -26.266 -3.918 1 83.19 196 VAL B C 1
ATOM 3128 O O . VAL B 1 196 ? -8.5 -26.703 -3.273 1 83.19 196 VAL B O 1
#

Secondary structure (DSSP, 8-state):
-HHHH-----EEEEE-SSTTSHHHHHHHHHHHHH--EEEEEEEE--GGGHHHHHHHHHHHHHHH---SEEEEE-TTEE--HHHHHHHHHTTTT-SSEEEEEEE-PBPB-STT-TTB-TTGGGSTTSSBPPSEEEEEEEEEEHHHHHHHHHHTTTB---SSHHHHHHHHHTTBS-EEEE-GGG-EEEETTEEEES--/-HHHH-----EEEEE-SSTTSHHHHHHHHHHHHH--EEEEEEEE--GGGHHHHHHHHHHHHHHH---SEEEEE-TTEE--HHHHHHHHHTTTT-SSEEEEEEE-PBPB-STT-TTB-TTGGGSTTSSBPPSEEEEEEEEEEHHHHHHHHHHTTTB---SSHHHHHHHHHTTBS-EEEE-GGG-EEEETTEEEES--

Solvent-accessible surface area (backbone atoms only — not comparable to full-atom values): 20830 Å² total; per-residue (Å²): 99,47,86,81,68,72,43,85,79,62,50,76,39,54,30,47,81,58,72,76,35,73,67,38,49,49,51,52,55,49,32,74,74,67,67,40,59,43,73,39,83,92,34,58,60,45,89,90,35,50,17,54,48,52,53,50,47,42,20,50,46,46,74,73,44,93,51,72,59,49,71,51,68,40,91,56,49,54,69,43,65,67,45,40,51,58,57,52,60,75,49,65,85,50,66,38,36,41,38,12,24,59,41,50,53,76,42,34,70,51,85,86,47,93,68,38,28,94,66,27,70,50,32,27,88,32,51,40,32,50,40,22,35,40,66,57,29,34,35,32,19,38,56,47,27,43,50,41,39,76,39,51,92,44,49,35,64,48,76,40,41,29,58,20,54,26,30,58,40,68,15,27,64,52,49,78,39,71,38,68,36,39,36,62,45,83,46,98,88,30,25,47,29,69,48,33,98,48,85,81,68,72,44,85,79,61,51,76,40,54,32,47,82,59,71,78,35,72,68,40,49,49,51,53,54,50,32,73,73,68,68,41,60,43,73,39,83,93,34,58,61,47,87,90,34,49,17,56,48,50,54,50,46,41,21,51,45,44,72,72,46,93,50,71,59,50,71,52,65,40,91,55,48,54,69,44,63,69,44,40,50,58,58,51,61,75,48,66,87,50,65,39,36,41,39,12,23,58,42,51,52,76,42,33,67,52,85,85,47,92,67,37,27,95,65,27,70,51,32,26,89,32,50,42,32,50,40,22,34,40,65,57,30,35,36,31,18,39,57,50,26,42,51,41,38,76,41,53,92,42,50,36,64,48,77,41,43,29,58,20,53,27,31,57,40,69,15,28,66,51,48,77,39,73,37,67,36,40,35,60,44,85,45,98,86,30,24,46,30,69,50,34

pLDDT: mean 94.07, std 7.45, range [56.47, 98.88]

InterPro domains:
  IPR002659 Glycosyl transferase, family 31 [PF01762] (3-179)
  IPR002659 Glycosyl transferase, family 31 [PTHR11214] (9-175)

Foldseek 3Di:
DCVPLVDQAAAEEEAAPPHPDPVRVVVVVVCVPVVRHDYDDPDHDDLQCVQVSLLSVLLVCLVPDDDFKDKDADPQEDDDSVLVSVVVVVCSVPQWEKEAAKDKDFAACDPPDPQHKVVLVVQPPSTTHDIWHDNRMMMTGSVLSNVSNVCVVPQDGIRDNRSSSCVSPVPDPHHYYNDQQRDWDDDPRGTYGNGD/DCVPLVDQAAAEEEAAPPHPDPVRVVVVVVCVPVVRHDYDDPDHDDLQCVQVSLLSVLLVCLVVDDDFKDKDADPQEDDDSVLVSVVVVVCSVPQWEKEAAKDKDFAACDPPDPQHKVVLVVQPPSTTHPIWHDNRMMMTGSVLSNVSNVCVVPQDGIRDNRSSSCVSPVPDPHHYYNDQQRDWDDDPRGTYGNGD

Sequence (392 aa):
MEEKKGIVARFVIGRSANRGDSLDRSIDSENSQTNDFFILENHVEAPEELSKKTKLFFAHAADSWTADYYAKVNDNVFVNLDSLGNTLASYLSDPRVYIGCMKSGEVFSEQGHKWYEPDWWKFGDGKTYFRHASTELFVISQALARYISINRSLLRTYAHDDVSVGSWFIGADVKHVDDRKFCCSSWSSGAICSGVMEEKKGIVARFVIGRSANRGDSLDRSIDSENSQTNDFFILENHVEAPEELSKKTKLFFAHAADSWTADYYAKVNDNVFVNLDSLGNTLASYLSDPRVYIGCMKSGEVFSEQGHKWYEPDWWKFGDGKTYFRHASTELFVISQALARYISINRSLLRTYAHDDVSVGSWFIGADVKHVDDRKFCCSSWSSGAICSGV